Protein AF-A0A7R8URK5-F1 (afdb_monomer)

Mean predicted aligned error: 15.28 Å

Sequence (574 aa):
MRIRKVSVNHIKSREESIEDLIQCIKDRQMLVVYLRTVQKLASAPIFIQFFATGIEVCISAVCIFFVKGSFFELMYHGVYCVAITSEIFLYCYFGDELICESQRMTNEIYSCNWTDGDEKFKKLLLIFMQSTQTSLSFMAGGYFPISLSTFVTVMKSSYSLFALLIQATPLKKRQELEEPPVRRNFKNSLFVSNQMTGKVVFSKKVVSSDAFKFHFKLWRILGVYPINGCTVLYVVVIILGASLPFGMTISLFFTDGLKNILSNLSLNITFVVCNLKYFNILNRRQNILDVNEWTQQLDARANSLEEQEHLRSAVRLSHKMVYLTCGVFTSVIISGELVALVSNGEKLMCPGWYPFDWQHDTLNYIIVHGHQIVSLAINILQNATNDTFPPVYMHILSSHMKTLNIRISRLGTNSTESRKDVSKELLQCIKDQQMLVEYFQMVRKVTSSVIFLQFFTTGVEACITGVCLLFAQGNLLEIAYLGQYFLAVIMEIFLYCYFGNDLVYESHRMTDAIYSCNWMDQGRSFKKILIIFMQSTQKSMTIMAGGFFPVNLSAFVSVLRGSYSLFAVLMRMT

pLDDT: mean 80.73, std 15.45, range [22.47, 97.06]

InterPro domains:
  IPR004117 Olfactory receptor, insect [PF02949] (2-159)
  IPR004117 Olfactory receptor, insect [PF02949] (260-564)
  IPR004117 Olfactory receptor, insect [PTHR21137] (209-573)

Nearest PDB structures (foldseek):
  8v02-assembly1_D  TM=9.162E-01  e=2.343E-14  Aedes aegypti
  8v00-assembly1_C  TM=8.494E-01  e=4.035E-13  Apocrypta bakeri
  6c70-assembly1_A  TM=8.334E-01  e=2.303E-13  Apocrypta bakeri
  8z9z-assembly1_C  TM=8.542E-01  e=8.768E-13  Acyrthosiphon pisum
  7lid-assembly1_A  TM=7.912E-01  e=2.715E-10  Machilis hrabei

Solvent-accessible surface area (backbone atoms only — not comparable to full-atom values): 31336 Å² total; per-residue (Å²): 114,68,69,57,58,72,48,67,57,98,78,64,54,76,65,55,54,43,51,55,49,52,48,53,51,51,53,52,52,49,52,52,54,48,52,53,51,52,37,70,72,45,13,58,62,50,36,52,50,57,54,50,48,29,50,51,47,21,50,35,52,50,50,55,70,67,60,80,87,53,67,67,59,46,49,50,41,50,52,49,45,52,52,60,51,50,56,54,46,51,54,11,49,57,26,36,50,45,31,50,54,34,47,46,50,42,53,54,63,67,69,35,65,57,86,82,48,54,72,68,48,48,54,52,49,51,54,49,48,62,66,32,70,61,55,55,67,50,42,32,63,76,77,45,56,38,21,56,67,46,53,52,50,40,53,52,50,17,52,50,52,35,53,49,54,56,71,68,50,92,71,88,88,83,86,92,87,86,88,89,82,91,84,89,84,89,84,86,87,81,90,82,87,82,87,81,84,82,80,88,70,96,68,78,86,63,63,56,56,62,43,47,51,63,51,52,54,49,29,44,74,68,49,69,39,74,76,92,60,70,62,68,60,38,53,49,52,52,51,44,45,50,49,54,36,52,20,26,59,57,25,58,80,75,50,73,56,71,70,56,40,46,58,47,49,44,56,34,52,52,49,49,50,39,52,53,44,49,53,51,48,64,78,43,45,70,69,62,59,56,49,53,58,56,41,51,58,53,37,74,68,50,76,51,72,67,41,37,51,49,44,52,50,50,28,53,49,36,47,52,50,46,53,49,52,43,50,51,56,52,51,38,50,53,38,40,46,49,43,25,71,67,42,97,52,101,49,62,72,69,66,55,50,67,101,61,76,39,88,87,33,72,67,44,33,52,52,52,53,52,50,48,56,54,24,48,55,48,43,50,56,47,40,47,43,62,66,42,50,56,34,43,52,37,42,53,52,26,50,53,41,45,42,48,27,56,54,43,32,49,38,62,66,56,88,86,59,51,75,67,54,44,44,48,50,51,55,52,51,51,52,51,49,53,52,51,50,52,50,48,52,47,54,41,71,69,39,18,60,49,48,34,55,49,53,55,47,43,26,51,37,47,20,47,43,55,53,51,52,69,71,36,80,82,42,64,62,54,39,50,29,46,50,47,43,44,52,50,53,51,48,57,53,47,45,45,13,50,27,32,36,48,25,32,50,36,32,51,47,36,39,55,18,58,68,59,18,44,57,85,86,48,56,76,68,48,52,56,52,49,53,55,52,44,61,65,36,70,64,60,61,66,47,36,30,61,74,74,46,62,40,20,59,68,47,51,54,49,38,54,54,49,16,51,51,52,34,57,50,51,65,73,74,106

Foldseek 3Di:
DLLVVLAPDPPDDLVVSVVSLVVVVVVVVVVVVVLVVVLVVCQAVVLVLLVVLLQLLLVLVVQCVPDDDDPVSNVVSVVVNVVSLVVLVVQQVVQAVQQVVLLVVLVSLVPGPCVPHDPVSVVSSVVVSVVSVDGDFRHRVVPDTSHVQSSVVSVVSSVVVNVVVVVPPDDDDDDDDDDDDDDDDDDDDDDDDDDDDDDDDPDDQDQLCLLCVLLQVLCVVLCLPDVPDDPVVNVVLLCLLVVQLVQLVVLLVVDDDPLRNLLSVLVSLLSVLLSVLLVLCSVLVVLLVVVSVLSVVLSVVLDDPVLRVLSVVLSVVSVVLLVVLLVLLVVLVVLLVVVCVPPPALDDSRNGHDPDDLRPDVVSVVVVNVSCVSNSVSSSSSSSSSLSVLLSLLSSLLSSLLSLLVQLLAQPVDPPDDLVRSLVVLVVSLVSVVSSVSSLVSSLVSCQQSLLSLLVSLLSSLLSLVVSLVVCVPPPSSNVSSVSVNVSSLVSLVSQAVSLASQQVSLVSSLVSLVNHPCVPHDPVSVVSSVVSSVVSVDGSFRHRNVHHTSHVVSSVVSVVSSVVSNVVVVVVD

Structure (mmCIF, N/CA/C/O backbone):
data_AF-A0A7R8URK5-F1
#
_entry.id   AF-A0A7R8URK5-F1
#
loop_
_atom_site.group_PDB
_atom_site.id
_atom_site.type_symbol
_atom_site.label_atom_id
_atom_site.label_alt_id
_atom_site.label_comp_id
_atom_site.label_asym_id
_atom_site.label_entity_id
_atom_site.label_seq_id
_atom_site.pdbx_PDB_ins_code
_atom_site.Cartn_x
_atom_site.Cartn_y
_atom_site.Cartn_z
_atom_site.occupancy
_atom_site.B_iso_or_equiv
_atom_site.auth_seq_id
_atom_site.auth_comp_id
_atom_site.auth_asym_id
_atom_site.auth_atom_id
_atom_site.pdbx_PDB_model_num
ATOM 1 N N . MET A 1 1 ? -25.563 -15.168 4.162 1.00 44.09 1 MET A N 1
ATOM 2 C CA . MET A 1 1 ? -26.876 -14.629 3.715 1.00 44.09 1 MET A CA 1
ATOM 3 C C . MET A 1 1 ? -28.017 -14.883 4.714 1.00 44.09 1 MET A C 1
ATOM 5 O O . MET A 1 1 ? -28.729 -13.936 5.012 1.00 44.09 1 MET A O 1
ATOM 9 N N . ARG A 1 2 ? -28.193 -16.095 5.281 1.00 50.94 2 ARG A N 1
ATOM 10 C CA . ARG A 1 2 ? -29.232 -16.373 6.309 1.00 50.94 2 ARG A CA 1
ATOM 11 C C . ARG A 1 2 ? -29.018 -15.641 7.646 1.00 50.94 2 ARG A C 1
ATOM 13 O O . ARG A 1 2 ? -29.971 -15.084 8.167 1.00 50.94 2 ARG A O 1
ATOM 20 N N . ILE A 1 3 ? -27.774 -15.515 8.120 1.00 53.78 3 ILE A N 1
ATOM 21 C CA . ILE A 1 3 ? -27.429 -14.756 9.346 1.00 53.78 3 ILE A CA 1
ATOM 22 C C . ILE A 1 3 ? -27.880 -13.284 9.260 1.00 53.78 3 ILE A C 1
ATOM 24 O O . ILE A 1 3 ? -28.355 -12.719 10.238 1.00 53.78 3 ILE A O 1
ATOM 28 N N . ARG A 1 4 ? -27.851 -12.681 8.063 1.00 50.44 4 ARG A N 1
ATOM 29 C CA . ARG A 1 4 ? -28.386 -11.326 7.844 1.00 50.44 4 ARG A CA 1
ATOM 30 C C . ARG A 1 4 ? -29.910 -11.251 7.951 1.00 50.44 4 ARG A C 1
ATOM 32 O O . ARG A 1 4 ? -30.423 -10.222 8.356 1.00 50.44 4 ARG A O 1
ATOM 39 N N . LYS A 1 5 ? -30.649 -12.325 7.650 1.00 51.12 5 LYS A N 1
ATOM 40 C CA . LYS A 1 5 ? -32.113 -12.359 7.842 1.00 51.12 5 LYS A CA 1
ATOM 41 C C . LYS A 1 5 ? -32.507 -12.420 9.322 1.00 51.12 5 LYS A C 1
ATOM 43 O O . LYS A 1 5 ? -33.541 -11.866 9.676 1.00 51.12 5 LYS A O 1
ATOM 48 N N . VAL A 1 6 ? -31.653 -12.993 10.176 1.00 52.56 6 VAL A N 1
ATOM 49 C CA . VAL A 1 6 ? -31.795 -12.932 11.646 1.00 52.56 6 VAL A CA 1
ATOM 50 C C . VAL A 1 6 ? -31.624 -11.494 12.162 1.00 52.56 6 VAL A C 1
ATOM 52 O O . VAL A 1 6 ? -32.180 -11.128 13.188 1.00 52.56 6 VAL A O 1
ATOM 55 N N . SER A 1 7 ? -30.893 -10.647 11.429 1.00 47.12 7 SER A N 1
ATOM 56 C CA . SER A 1 7 ? -30.592 -9.261 11.808 1.00 47.12 7 SER A CA 1
ATOM 57 C C . SER A 1 7 ? -31.675 -8.234 11.431 1.00 47.12 7 SER A C 1
ATOM 59 O O . SER A 1 7 ? -31.631 -7.131 11.971 1.00 47.12 7 SER A O 1
ATOM 61 N N . VAL A 1 8 ? -32.624 -8.543 10.533 1.00 44.28 8 VAL A N 1
ATOM 62 C CA . VAL A 1 8 ? -33.416 -7.495 9.843 1.00 44.28 8 VAL A CA 1
ATOM 63 C C . VAL A 1 8 ? -34.915 -7.469 10.185 1.00 44.28 8 VAL A C 1
ATOM 65 O O . VAL A 1 8 ? -35.559 -6.446 9.971 1.00 44.28 8 VAL A O 1
ATOM 68 N N . ASN A 1 9 ? -35.501 -8.509 10.783 1.00 42.62 9 ASN A N 1
ATOM 69 C CA . ASN A 1 9 ? -36.950 -8.511 11.022 1.00 42.62 9 ASN A CA 1
ATOM 70 C C . ASN A 1 9 ? -37.320 -8.204 12.480 1.00 42.62 9 ASN A C 1
ATOM 72 O O . ASN A 1 9 ? -37.348 -9.099 13.318 1.00 42.62 9 ASN A O 1
ATOM 76 N N . HIS A 1 10 ? -37.767 -6.970 12.740 1.00 48.25 10 HIS A N 1
ATOM 77 C CA . HIS A 1 10 ? -38.500 -6.577 13.960 1.00 48.25 10 HIS A CA 1
ATOM 78 C C . HIS A 1 10 ? -39.855 -7.306 14.151 1.00 48.25 10 HIS A C 1
ATOM 80 O O . HIS A 1 10 ? -40.560 -7.039 15.119 1.00 48.25 10 HIS A O 1
ATOM 86 N N . ILE A 1 11 ? -40.227 -8.212 13.235 1.00 47.97 11 ILE A N 1
ATOM 87 C CA . ILE A 1 11 ? -41.547 -8.864 13.146 1.00 47.97 11 ILE A CA 1
ATOM 88 C C . ILE A 1 11 ? -41.470 -10.385 13.406 1.00 47.97 11 ILE A C 1
ATOM 90 O O . ILE A 1 11 ? -42.502 -11.032 13.560 1.00 47.97 11 ILE A O 1
ATOM 94 N N . LYS A 1 12 ? -40.274 -10.989 13.485 1.00 55.88 12 LYS A N 1
ATOM 95 C CA . LYS A 1 12 ? -40.165 -12.440 13.722 1.00 55.88 12 LYS A CA 1
ATOM 96 C C . LYS A 1 12 ? -40.477 -12.795 15.174 1.00 55.88 12 LYS A C 1
ATOM 98 O O . LYS A 1 12 ? -40.014 -12.124 16.099 1.00 55.88 12 LYS A O 1
ATOM 103 N N . SER A 1 13 ? -41.230 -13.878 15.375 1.00 63.25 13 SER A N 1
ATOM 104 C CA . SER A 1 13 ? -41.448 -14.419 16.718 1.00 63.25 13 SER A CA 1
ATOM 105 C C . SER A 1 13 ? -40.097 -14.841 17.319 1.00 63.25 13 SER A C 1
ATOM 107 O O . SER A 1 13 ? -39.154 -15.200 16.607 1.00 63.25 13 SER A O 1
ATOM 109 N N . ARG A 1 14 ? -39.966 -14.782 18.649 1.00 67.75 14 ARG A N 1
ATOM 110 C CA . ARG A 1 14 ? -38.722 -15.179 19.338 1.00 67.75 14 ARG A CA 1
ATOM 111 C C . ARG A 1 14 ? -38.332 -16.633 19.047 1.00 67.75 14 ARG A C 1
ATOM 113 O O . ARG A 1 14 ? -37.145 -16.943 19.016 1.00 67.75 14 ARG A O 1
ATOM 120 N N . GLU A 1 15 ? -39.316 -17.494 18.805 1.00 72.12 15 GLU A N 1
ATOM 121 C CA . GLU A 1 15 ? -39.114 -18.902 18.454 1.00 72.12 15 GLU A CA 1
ATOM 122 C C . GLU A 1 15 ? -38.509 -19.052 17.053 1.00 72.12 15 GLU A C 1
ATOM 124 O O . GLU A 1 15 ? -37.548 -19.797 16.881 1.00 72.12 15 GLU A O 1
ATOM 129 N N . GLU A 1 16 ? -38.964 -18.252 16.088 1.00 76.81 16 GLU A N 1
ATOM 130 C CA . GLU A 1 16 ? -38.473 -18.284 14.707 1.00 76.81 16 GLU A CA 1
ATOM 131 C C . GLU A 1 16 ? -36.988 -17.878 14.606 1.00 76.81 16 GLU A C 1
ATOM 133 O O . GLU A 1 16 ? -36.208 -18.480 13.868 1.00 76.81 16 GLU A O 1
ATOM 138 N N . SER A 1 17 ? -36.552 -16.903 15.414 1.00 75.12 17 SER A N 1
ATOM 139 C CA . SER A 1 17 ? -35.138 -16.493 15.494 1.00 75.12 17 SER A CA 1
ATOM 140 C C . SER A 1 17 ? -34.230 -17.585 16.078 1.00 75.12 17 SER A C 1
ATOM 142 O O . SER A 1 17 ? -33.064 -17.707 15.692 1.00 75.12 17 SER A O 1
ATOM 144 N N . ILE A 1 18 ? -34.746 -18.387 17.016 1.00 79.75 18 ILE A N 1
ATOM 145 C CA . ILE A 1 18 ? -34.019 -19.528 17.589 1.00 79.75 18 ILE A CA 1
ATOM 146 C C . ILE A 1 18 ? -33.940 -20.668 16.569 1.00 79.75 18 ILE A C 1
ATOM 148 O O . ILE A 1 18 ? -32.879 -21.277 16.429 1.00 79.75 18 ILE A O 1
ATOM 152 N N . GLU A 1 19 ? -35.016 -20.938 15.829 1.00 83.38 19 GLU A N 1
ATOM 153 C CA . GLU A 1 19 ? -35.023 -21.933 14.751 1.00 83.38 19 GLU A CA 1
ATOM 154 C C . GLU A 1 19 ? -34.039 -21.579 13.631 1.00 83.38 19 GLU A C 1
ATOM 156 O O . GLU A 1 19 ? -33.257 -22.437 13.213 1.00 83.38 19 GLU A O 1
ATOM 161 N N . ASP A 1 20 ? -33.988 -20.310 13.217 1.00 83.06 20 ASP A N 1
ATOM 162 C CA . ASP A 1 20 ? -33.019 -19.822 12.231 1.00 83.06 20 ASP A CA 1
ATOM 163 C C . ASP A 1 20 ? -31.567 -20.018 12.709 1.00 83.06 20 ASP A C 1
ATOM 165 O O . ASP A 1 20 ? -30.696 -20.434 11.935 1.00 83.06 20 ASP A O 1
ATOM 169 N N . LEU A 1 21 ? -31.291 -19.760 13.995 1.00 83.88 21 LEU A N 1
ATOM 170 C CA . LEU A 1 21 ? -29.971 -19.986 14.591 1.00 83.88 21 LEU A CA 1
ATOM 171 C C . LEU A 1 21 ? -29.619 -21.480 14.637 1.00 83.88 21 LEU A C 1
ATOM 173 O O . LEU A 1 21 ? -28.504 -21.861 14.278 1.00 83.88 21 LEU A O 1
ATOM 177 N N . ILE A 1 22 ? -30.568 -22.336 15.023 1.00 84.94 22 ILE A N 1
ATOM 178 C CA . ILE A 1 22 ? -30.396 -23.795 15.006 1.00 84.94 22 ILE A CA 1
ATOM 179 C C . ILE A 1 22 ? -30.108 -24.277 13.582 1.00 84.94 22 ILE A C 1
ATOM 181 O O . ILE A 1 22 ? -29.227 -25.116 13.384 1.00 84.94 22 ILE A O 1
ATOM 185 N N . GLN A 1 23 ? -30.795 -23.729 12.580 1.00 86.81 23 GLN A N 1
ATOM 186 C CA . GLN A 1 23 ? -30.541 -24.069 11.187 1.00 86.81 23 GLN A CA 1
ATOM 187 C C . GLN A 1 23 ? -29.144 -23.623 10.738 1.00 86.81 23 GLN A C 1
ATOM 189 O O . GLN A 1 23 ? -28.448 -24.395 10.086 1.00 86.81 23 GLN A O 1
ATOM 194 N N . CYS A 1 24 ? -28.678 -22.440 11.149 1.00 86.19 24 CYS A N 1
ATOM 195 C CA . CYS A 1 24 ? -27.306 -21.996 10.877 1.00 86.19 24 CYS A CA 1
ATOM 196 C C . CYS A 1 24 ? -26.256 -22.933 11.501 1.00 86.19 24 CYS A C 1
ATOM 198 O O . CYS A 1 24 ? -25.233 -23.221 10.877 1.00 86.19 24 CYS A O 1
ATOM 200 N N . ILE A 1 25 ? -26.518 -23.450 12.706 1.00 85.62 25 ILE A N 1
ATOM 201 C CA . ILE A 1 25 ? -25.654 -24.441 13.362 1.00 85.62 25 ILE A CA 1
ATOM 202 C C . ILE A 1 25 ? -25.646 -25.758 12.568 1.00 85.62 25 ILE A C 1
ATOM 204 O O . ILE A 1 25 ? -24.572 -26.310 12.323 1.00 85.62 25 ILE A O 1
ATOM 208 N N . LYS A 1 26 ? -26.810 -26.243 12.113 1.00 86.75 26 LYS A N 1
ATOM 209 C CA . LYS A 1 26 ? -26.915 -27.448 11.268 1.00 86.75 26 LYS A CA 1
ATOM 210 C C . LYS A 1 26 ? -26.177 -27.281 9.937 1.00 86.75 26 LYS A C 1
ATOM 212 O O . LYS A 1 26 ? -25.413 -28.163 9.546 1.00 86.75 26 LYS A O 1
ATOM 217 N N . ASP A 1 27 ? -26.339 -26.136 9.277 1.00 87.31 27 ASP A N 1
ATOM 218 C CA . ASP A 1 27 ? -25.650 -25.810 8.024 1.00 87.31 27 ASP A CA 1
ATOM 219 C C . ASP A 1 27 ? -24.119 -25.807 8.240 1.00 87.31 27 ASP A C 1
ATOM 221 O O . ASP A 1 27 ? -23.367 -26.410 7.471 1.00 87.31 27 ASP A O 1
ATOM 225 N N . ARG A 1 28 ? -23.638 -25.216 9.345 1.00 86.12 28 ARG A N 1
ATOM 226 C CA . ARG A 1 28 ? -22.216 -25.244 9.732 1.00 86.12 28 ARG A CA 1
ATOM 227 C C . ARG A 1 28 ? -21.706 -26.664 9.969 1.00 86.12 28 ARG A C 1
ATOM 229 O O . ARG A 1 28 ? -20.594 -26.975 9.541 1.00 86.12 28 ARG A O 1
ATOM 236 N N . GLN A 1 29 ? -22.477 -27.513 10.647 1.00 86.75 29 GLN A N 1
ATOM 237 C CA . GLN A 1 29 ? -22.123 -28.918 10.875 1.00 86.75 29 GLN A CA 1
ATOM 238 C C . GLN A 1 29 ? -22.006 -29.682 9.551 1.00 86.75 29 GLN A C 1
ATOM 240 O O . GLN A 1 29 ? -21.037 -30.416 9.354 1.00 86.75 29 GLN A O 1
ATOM 245 N N . MET A 1 30 ? -22.930 -29.451 8.615 1.00 89.25 30 MET A N 1
ATOM 246 C CA . MET A 1 30 ? -22.889 -30.046 7.279 1.00 89.25 30 MET A CA 1
ATOM 247 C C . MET A 1 30 ? -21.633 -29.622 6.505 1.00 89.25 30 MET A C 1
ATOM 249 O O . MET A 1 30 ? -20.955 -30.476 5.937 1.00 89.25 30 MET A O 1
ATOM 253 N N . LEU A 1 31 ? -21.259 -28.338 6.554 1.00 89.06 31 LEU A N 1
ATOM 254 C CA . LEU A 1 31 ? -20.025 -27.838 5.933 1.00 89.06 31 LEU A CA 1
ATOM 255 C C . LEU A 1 31 ? -18.763 -28.499 6.507 1.00 89.06 31 LEU A C 1
ATOM 257 O O . LEU A 1 31 ? -17.846 -28.816 5.752 1.00 89.06 31 LEU A O 1
ATOM 261 N N . VAL A 1 32 ? -18.711 -28.758 7.821 1.00 87.19 32 VAL A N 1
ATOM 262 C CA . VAL A 1 32 ? -17.590 -29.496 8.441 1.00 87.19 32 VAL A CA 1
ATOM 263 C C . VAL A 1 32 ? -17.499 -30.914 7.889 1.00 87.19 32 VAL A C 1
ATOM 265 O O . VAL A 1 32 ? -16.408 -31.379 7.562 1.00 87.19 32 VAL A O 1
ATOM 268 N N . VAL A 1 33 ? -18.631 -31.618 7.808 1.00 89.38 33 VAL A N 1
ATOM 269 C CA . VAL A 1 33 ? -18.679 -32.998 7.306 1.00 89.38 33 VAL A CA 1
ATOM 270 C C . VAL A 1 33 ? -18.292 -33.047 5.829 1.00 89.38 33 VAL A C 1
ATOM 272 O O . VAL A 1 33 ? -17.487 -33.896 5.439 1.00 89.38 33 VAL A O 1
ATOM 275 N N . TYR A 1 34 ? -18.795 -32.108 5.028 1.00 90.44 34 TYR A N 1
ATOM 276 C CA . TYR A 1 34 ? -18.434 -31.972 3.621 1.00 90.44 34 TYR A CA 1
ATOM 277 C C . TYR A 1 34 ? -16.930 -31.740 3.459 1.00 90.44 34 TYR A C 1
ATOM 279 O O . TYR A 1 34 ? -16.268 -32.520 2.778 1.00 90.44 34 TYR A O 1
ATOM 287 N N . LEU A 1 35 ? -16.359 -30.758 4.168 1.00 89.00 35 LEU A N 1
ATOM 288 C CA . LEU A 1 35 ? -14.926 -30.469 4.107 1.00 89.00 35 LEU A CA 1
ATOM 289 C C . LEU A 1 35 ? -14.080 -31.690 4.490 1.00 89.00 35 LEU A C 1
ATOM 291 O O . LEU A 1 35 ? -13.134 -32.019 3.782 1.00 89.00 35 LEU A O 1
ATOM 295 N N . ARG A 1 36 ? -14.446 -32.417 5.557 1.00 87.12 36 ARG A N 1
ATOM 296 C CA . ARG A 1 36 ? -13.755 -33.663 5.940 1.00 87.12 36 ARG A CA 1
ATOM 297 C C . ARG A 1 36 ? -13.835 -34.733 4.853 1.00 87.12 36 ARG A C 1
ATOM 299 O O . ARG A 1 36 ? -12.878 -35.480 4.675 1.00 87.12 36 ARG A O 1
ATOM 306 N N . THR A 1 37 ? -14.961 -34.827 4.153 1.00 88.50 37 THR A N 1
ATOM 307 C CA . THR A 1 37 ? -15.166 -35.810 3.080 1.00 88.50 37 THR A CA 1
ATOM 308 C C . THR A 1 37 ? -14.300 -35.477 1.869 1.00 88.50 37 THR A C 1
ATOM 310 O O . THR A 1 37 ? -13.558 -36.337 1.401 1.00 88.50 37 THR A O 1
ATOM 313 N N . VAL A 1 38 ? -14.301 -34.215 1.426 1.00 89.06 38 VAL A N 1
ATOM 314 C CA . VAL A 1 38 ? -13.431 -33.756 0.331 1.00 89.06 38 VAL A CA 1
ATOM 315 C C . VAL A 1 38 ? -11.957 -33.907 0.717 1.00 89.06 38 VAL A C 1
ATOM 317 O O . VAL A 1 38 ? -11.158 -34.387 -0.082 1.00 89.06 38 VAL A O 1
ATOM 320 N N . GLN A 1 39 ? -11.591 -33.588 1.961 1.00 88.12 39 GLN A N 1
ATOM 321 C CA . GLN A 1 39 ? -10.217 -33.734 2.438 1.00 88.12 39 GLN A CA 1
ATOM 322 C C . GLN A 1 39 ? -9.759 -35.197 2.446 1.00 88.12 39 GLN A C 1
ATOM 324 O O . GLN A 1 39 ? -8.632 -35.479 2.052 1.00 88.12 39 GLN A O 1
ATOM 329 N N . LYS A 1 40 ? -10.618 -36.156 2.810 1.00 83.94 40 LYS A N 1
ATOM 330 C CA . LYS A 1 40 ? -10.280 -37.588 2.709 1.00 83.94 40 LYS A CA 1
ATOM 331 C C . LYS A 1 40 ? -10.000 -38.037 1.273 1.00 83.94 40 LYS A C 1
ATOM 333 O O . LYS A 1 40 ? -9.138 -38.882 1.079 1.00 83.94 40 LYS A O 1
ATOM 338 N N . LEU A 1 41 ? -10.710 -37.479 0.294 1.00 84.06 41 LEU A N 1
ATOM 339 C CA . LEU A 1 41 ? -10.587 -37.865 -1.114 1.00 84.06 41 LEU A CA 1
ATOM 340 C C . LEU A 1 41 ? -9.397 -37.190 -1.808 1.00 84.06 41 LEU A C 1
ATOM 342 O O . LEU A 1 41 ? -8.668 -37.836 -2.551 1.00 84.06 41 LEU A O 1
ATOM 346 N N . ALA A 1 42 ? -9.195 -35.895 -1.562 1.00 85.81 42 ALA A N 1
ATOM 347 C CA . ALA A 1 42 ? -8.278 -35.073 -2.349 1.00 85.81 42 ALA A CA 1
ATOM 348 C C . ALA A 1 42 ? -6.973 -34.695 -1.623 1.00 85.81 42 ALA A C 1
ATOM 350 O O . ALA A 1 42 ? -6.044 -34.214 -2.268 1.00 85.81 42 ALA A O 1
ATOM 351 N N . SER A 1 43 ? -6.843 -34.925 -0.307 1.00 84.88 43 SER A N 1
ATOM 352 C CA . SER A 1 43 ? -5.651 -34.479 0.444 1.00 84.88 43 SER A CA 1
ATOM 353 C C . SER A 1 43 ? -4.341 -35.124 -0.011 1.00 84.88 43 SER A C 1
ATOM 355 O O . SER A 1 43 ? -3.332 -34.422 -0.060 1.00 84.88 43 SER A O 1
ATOM 357 N N . ALA A 1 44 ? -4.333 -36.422 -0.332 1.00 81.00 44 ALA A N 1
ATOM 358 C CA . ALA A 1 44 ? -3.128 -37.128 -0.770 1.00 81.00 44 ALA A CA 1
ATOM 359 C C . ALA A 1 44 ? -2.708 -36.755 -2.210 1.00 81.00 44 ALA A C 1
ATOM 361 O O . ALA A 1 44 ? -1.548 -36.384 -2.386 1.00 81.00 44 ALA A O 1
ATOM 362 N N . PRO A 1 45 ? -3.609 -36.741 -3.218 1.00 83.06 45 PRO A N 1
ATOM 363 C CA . PRO A 1 45 ? -3.268 -36.259 -4.559 1.00 83.06 45 PRO A CA 1
ATOM 364 C C . PRO A 1 45 ? -2.743 -34.820 -4.569 1.00 83.06 45 PRO A C 1
ATOM 366 O O . PRO A 1 45 ? -1.726 -34.541 -5.196 1.00 83.06 45 PRO A O 1
ATOM 369 N N . ILE A 1 46 ? -3.383 -33.913 -3.821 1.00 86.94 46 ILE A N 1
ATOM 370 C CA . ILE A 1 46 ? -2.945 -32.513 -3.766 1.00 86.94 46 ILE A CA 1
ATOM 371 C C . ILE A 1 46 ? -1.572 -32.385 -3.092 1.00 86.94 46 ILE A C 1
ATOM 373 O O . ILE A 1 46 ? -0.741 -31.599 -3.536 1.00 86.94 46 ILE A O 1
ATOM 377 N N . PHE A 1 47 ? -1.293 -33.172 -2.049 1.00 83.81 47 PHE A N 1
ATOM 378 C CA . PHE A 1 47 ? 0.031 -33.187 -1.424 1.00 83.81 47 PHE A CA 1
ATOM 379 C C . PHE A 1 47 ? 1.130 -33.592 -2.417 1.00 83.81 47 PHE A C 1
ATOM 381 O O . PHE A 1 47 ? 2.162 -32.924 -2.495 1.00 83.81 47 PHE A O 1
ATOM 388 N N . ILE A 1 48 ? 0.885 -34.639 -3.211 1.00 82.19 48 ILE A N 1
ATOM 389 C CA . ILE A 1 48 ? 1.813 -35.089 -4.257 1.00 82.19 48 ILE A CA 1
ATOM 390 C C . ILE A 1 48 ? 2.004 -33.989 -5.309 1.00 82.19 48 ILE A C 1
ATOM 392 O O . ILE A 1 48 ? 3.144 -33.674 -5.644 1.00 82.19 48 ILE A O 1
ATOM 396 N N . GLN A 1 49 ? 0.920 -33.348 -5.759 1.00 85.00 49 GLN A N 1
ATOM 397 C CA . GLN A 1 49 ? 0.973 -32.253 -6.736 1.00 85.00 49 GLN A CA 1
ATOM 398 C C . GLN A 1 49 ? 1.831 -31.074 -6.249 1.00 85.00 49 GLN A C 1
ATOM 400 O O . GLN A 1 49 ? 2.649 -30.545 -7.002 1.00 85.00 49 GLN A O 1
ATOM 405 N N . PHE A 1 50 ? 1.685 -30.673 -4.980 1.00 85.25 50 PHE A N 1
ATOM 406 C CA . PHE A 1 50 ? 2.459 -29.573 -4.391 1.00 85.25 50 PHE A CA 1
ATOM 407 C C . PHE A 1 50 ? 3.955 -29.890 -4.322 1.00 85.25 50 PHE A C 1
ATOM 409 O O . PHE A 1 50 ? 4.785 -29.022 -4.593 1.00 85.25 50 PHE A O 1
ATOM 416 N N . PHE A 1 51 ? 4.301 -31.131 -3.982 1.00 80.44 51 PHE A N 1
ATOM 417 C CA . PHE A 1 51 ? 5.690 -31.574 -3.944 1.00 80.44 51 PHE A CA 1
ATOM 418 C C . PHE A 1 51 ? 6.304 -31.651 -5.350 1.00 80.44 51 PHE A C 1
ATOM 420 O O . PHE A 1 51 ? 7.393 -31.121 -5.569 1.00 80.44 51 PHE A O 1
ATOM 427 N N . ALA A 1 52 ? 5.582 -32.247 -6.306 1.00 80.25 52 ALA A N 1
ATOM 428 C CA . ALA A 1 52 ? 6.012 -32.368 -7.699 1.00 80.25 52 ALA A CA 1
ATOM 429 C C . ALA A 1 52 ? 6.264 -30.994 -8.332 1.00 80.25 52 ALA A C 1
ATOM 431 O O . ALA A 1 52 ? 7.354 -30.734 -8.836 1.00 80.25 52 ALA A O 1
ATOM 432 N N . THR A 1 53 ? 5.320 -30.064 -8.185 1.00 84.69 53 THR A N 1
ATOM 433 C CA . THR A 1 53 ? 5.454 -28.715 -8.753 1.00 84.69 53 THR A CA 1
ATOM 434 C C . THR A 1 53 ? 6.633 -27.951 -8.149 1.00 84.69 53 THR A C 1
ATOM 436 O O . THR A 1 53 ? 7.330 -27.232 -8.857 1.00 84.69 53 THR A O 1
ATOM 439 N N . GLY A 1 54 ? 6.918 -28.128 -6.852 1.00 82.12 54 GLY A N 1
ATOM 440 C CA . GLY A 1 54 ? 8.087 -27.509 -6.225 1.00 82.12 54 GLY A CA 1
ATOM 441 C C . GLY A 1 54 ? 9.411 -27.939 -6.876 1.00 82.12 54 GLY A C 1
ATOM 442 O O . GLY A 1 54 ? 10.309 -27.111 -7.066 1.00 82.12 54 GLY A O 1
ATOM 443 N N . ILE A 1 55 ? 9.515 -29.213 -7.260 1.00 79.94 55 ILE A N 1
ATOM 444 C CA . ILE A 1 55 ? 10.664 -29.769 -7.985 1.00 79.94 55 ILE A CA 1
ATOM 445 C C . ILE A 1 55 ? 10.665 -29.291 -9.442 1.00 79.94 55 ILE A C 1
ATOM 447 O O . ILE A 1 55 ? 11.699 -28.842 -9.930 1.00 79.94 55 ILE A O 1
ATOM 451 N N . GLU A 1 56 ? 9.523 -29.326 -10.124 1.00 82.12 56 GLU A N 1
ATOM 452 C CA . GLU A 1 56 ? 9.399 -28.917 -11.529 1.00 82.12 56 GLU A CA 1
ATOM 453 C C . GLU A 1 56 ? 9.722 -27.436 -11.752 1.00 82.12 56 GLU A C 1
ATOM 455 O O . GLU A 1 56 ? 10.405 -27.099 -12.721 1.00 82.12 56 GLU A O 1
ATOM 460 N N . VAL A 1 57 ? 9.309 -26.551 -10.838 1.00 87.88 57 VAL A N 1
ATOM 461 C CA . VAL A 1 57 ? 9.678 -25.125 -10.857 1.00 87.88 57 VAL A CA 1
ATOM 462 C C . VAL A 1 57 ? 11.188 -24.957 -10.684 1.00 87.88 57 VAL A C 1
ATOM 464 O O . VAL A 1 57 ? 11.805 -24.164 -11.392 1.00 87.88 57 VAL A O 1
ATOM 467 N N . CYS A 1 58 ? 11.803 -25.722 -9.776 1.00 83.44 58 CYS A N 1
ATOM 468 C CA . CYS A 1 58 ? 13.250 -25.701 -9.564 1.00 83.44 58 CYS A CA 1
ATOM 469 C C . CYS A 1 58 ? 14.007 -26.155 -10.824 1.00 83.44 58 CYS A C 1
ATOM 471 O O . CYS A 1 58 ? 14.897 -25.448 -11.294 1.00 83.44 58 CYS A O 1
ATOM 473 N N . ILE A 1 59 ? 13.614 -27.287 -11.415 1.00 78.94 59 ILE A N 1
ATOM 474 C CA . ILE A 1 59 ? 14.215 -27.814 -12.648 1.00 78.94 59 ILE A CA 1
ATOM 475 C C . ILE A 1 59 ? 14.020 -26.829 -13.802 1.00 78.94 59 ILE A C 1
ATOM 477 O O . ILE A 1 59 ? 14.980 -26.520 -14.500 1.00 78.94 59 ILE A O 1
ATOM 481 N N . SER A 1 60 ? 12.818 -26.275 -13.968 1.00 84.62 60 SER A N 1
ATOM 482 C CA . SER A 1 60 ? 12.535 -25.282 -15.011 1.00 84.62 60 SER A CA 1
ATOM 483 C C . SER A 1 60 ? 13.404 -24.034 -14.850 1.00 84.62 60 SER A C 1
ATOM 485 O O . SER A 1 60 ? 13.931 -23.533 -15.839 1.00 84.62 60 SER A O 1
ATOM 487 N N . ALA A 1 61 ? 13.629 -23.565 -13.618 1.00 83.56 61 ALA A N 1
ATOM 488 C CA . ALA A 1 61 ? 14.534 -22.450 -13.338 1.00 83.56 61 ALA A CA 1
ATOM 489 C C . ALA A 1 61 ? 16.000 -22.782 -13.677 1.00 83.56 61 ALA A C 1
ATOM 491 O O . ALA A 1 61 ? 16.698 -21.948 -14.253 1.00 83.56 61 ALA A O 1
ATOM 492 N N . VAL A 1 62 ? 16.460 -24.004 -13.383 1.00 80.00 62 VAL A N 1
ATOM 493 C CA . VAL A 1 62 ? 17.791 -24.492 -13.789 1.00 80.00 62 VAL A CA 1
ATOM 494 C C . VAL A 1 62 ? 17.909 -24.553 -15.317 1.00 80.00 62 VAL A C 1
ATOM 496 O O . VAL A 1 62 ? 18.888 -24.061 -15.871 1.00 80.00 62 VAL A O 1
ATOM 499 N N . CYS A 1 63 ? 16.910 -25.098 -16.015 1.00 78.44 63 CYS A N 1
ATOM 500 C CA . CYS A 1 63 ? 16.885 -25.155 -17.477 1.00 78.44 63 CYS A CA 1
ATOM 501 C C . CYS A 1 63 ? 16.939 -23.749 -18.089 1.00 78.44 63 CYS A C 1
ATOM 503 O O . CYS A 1 63 ? 17.782 -23.498 -18.944 1.00 78.44 63 CYS A O 1
ATOM 505 N N . ILE A 1 64 ? 16.131 -22.809 -17.588 1.00 81.62 64 ILE A N 1
ATOM 506 C CA . ILE A 1 64 ? 16.166 -21.395 -17.998 1.00 81.62 64 ILE A CA 1
ATOM 507 C C . ILE A 1 64 ? 17.569 -20.797 -17.820 1.00 81.62 64 ILE A C 1
ATOM 509 O O . ILE A 1 64 ? 18.034 -20.061 -18.685 1.00 81.62 64 ILE A O 1
ATOM 513 N N . PHE A 1 65 ? 18.258 -21.127 -16.726 1.00 78.75 65 PHE A N 1
ATOM 514 C CA . PHE A 1 65 ? 19.600 -20.619 -16.441 1.00 78.75 65 PHE A CA 1
ATOM 515 C C . PHE A 1 65 ? 20.677 -21.170 -17.392 1.00 78.75 65 PHE A C 1
ATOM 517 O O . PHE A 1 65 ? 21.611 -20.452 -17.749 1.00 78.75 65 PHE A O 1
ATOM 524 N N . PHE A 1 66 ? 20.571 -22.437 -17.803 1.00 76.75 66 PHE A N 1
ATOM 525 C CA . PHE A 1 66 ? 21.569 -23.086 -18.661 1.00 76.75 66 PHE A CA 1
ATOM 526 C C . PHE A 1 66 ? 21.294 -22.963 -20.167 1.00 76.75 66 PHE A C 1
ATOM 528 O O . PHE A 1 66 ? 22.218 -23.179 -20.957 1.00 76.75 66 PHE A O 1
ATOM 535 N N . VAL A 1 67 ? 20.078 -22.595 -20.585 1.00 78.38 67 VAL A N 1
ATOM 536 C CA . VAL A 1 67 ? 19.751 -22.357 -22.000 1.00 78.38 67 VAL A CA 1
ATOM 537 C C . VAL A 1 67 ? 20.540 -21.150 -22.514 1.00 78.38 67 VAL A C 1
ATOM 539 O O . VAL A 1 67 ? 20.263 -19.996 -22.192 1.00 78.38 67 VAL A O 1
ATOM 542 N N . LYS A 1 68 ? 21.542 -21.412 -23.359 1.00 63.75 68 LYS A N 1
ATOM 543 C CA . LYS A 1 68 ? 22.302 -20.375 -24.065 1.00 63.75 68 LYS A CA 1
ATOM 544 C C . LYS A 1 68 ? 21.685 -20.117 -25.439 1.00 63.75 68 LYS A C 1
ATOM 546 O O . LYS A 1 68 ? 21.931 -20.862 -26.379 1.00 63.75 68 LYS A O 1
ATOM 551 N N . GLY A 1 69 ? 20.930 -19.026 -25.560 1.00 64.06 69 GLY A N 1
ATOM 552 C CA . GLY A 1 69 ? 20.658 -18.369 -26.847 1.00 64.06 69 GLY A CA 1
ATOM 553 C C . GLY A 1 69 ? 19.507 -18.913 -27.705 1.00 64.06 69 GLY A C 1
ATOM 554 O O . GLY A 1 69 ? 19.264 -18.350 -28.767 1.00 64.06 69 GLY A O 1
ATOM 555 N N . SER A 1 70 ? 18.764 -19.940 -27.273 1.00 76.81 70 SER A N 1
ATOM 556 C CA . SER A 1 70 ? 17.544 -20.386 -27.972 1.00 76.81 70 SER A CA 1
ATOM 557 C C . SER A 1 70 ? 16.293 -19.744 -27.365 1.00 76.81 70 SER A C 1
ATOM 559 O O . SER A 1 70 ? 15.842 -20.123 -26.283 1.00 76.81 70 SER A O 1
ATOM 561 N N . PHE A 1 71 ? 15.710 -18.768 -28.069 1.00 76.88 71 PHE A N 1
ATOM 562 C CA . PHE A 1 71 ? 14.496 -18.061 -27.633 1.00 76.88 71 PHE A CA 1
ATOM 563 C C . PHE A 1 71 ? 13.298 -19.004 -27.432 1.00 76.88 71 PHE A C 1
ATOM 565 O O . PHE A 1 71 ? 12.543 -18.855 -26.473 1.00 76.88 71 PHE A O 1
ATOM 572 N N . PHE A 1 72 ? 13.143 -20.009 -28.299 1.00 77.44 72 PHE A N 1
ATOM 573 C CA . PHE A 1 72 ? 12.019 -20.946 -28.232 1.00 77.44 72 PHE A CA 1
ATOM 574 C C . PHE A 1 72 ? 12.078 -21.860 -27.002 1.00 77.44 72 PHE A C 1
ATOM 576 O O . PHE A 1 72 ? 11.039 -22.130 -26.404 1.00 77.44 72 PHE A O 1
ATOM 583 N N . GLU A 1 73 ? 13.270 -22.289 -26.578 1.00 73.75 73 GLU A N 1
ATOM 584 C CA . GLU A 1 73 ? 13.432 -23.114 -25.371 1.00 73.75 73 GLU A CA 1
ATOM 585 C C . GLU A 1 73 ? 13.220 -22.298 -24.091 1.00 73.75 73 GLU A C 1
ATOM 587 O O . GLU A 1 73 ? 12.559 -22.765 -23.161 1.00 73.75 73 GLU A O 1
ATOM 592 N N . LEU A 1 74 ? 13.690 -21.045 -24.067 1.00 80.19 74 LEU A N 1
ATOM 593 C CA . LEU A 1 74 ? 13.400 -20.112 -22.978 1.00 80.19 74 LEU A CA 1
ATOM 594 C C . LEU A 1 74 ? 11.891 -19.855 -22.855 1.00 80.19 74 LEU A C 1
ATOM 596 O O . LEU A 1 74 ? 11.345 -19.885 -21.752 1.00 80.19 74 LEU A O 1
ATOM 600 N N . MET A 1 75 ? 11.209 -19.646 -23.985 1.00 80.44 75 MET A N 1
ATOM 601 C CA . MET A 1 75 ? 9.761 -19.455 -24.023 1.00 80.44 75 MET A CA 1
ATOM 602 C C . MET A 1 75 ? 9.017 -20.716 -23.566 1.00 80.44 75 MET A C 1
ATOM 604 O O . MET A 1 75 ? 8.090 -20.606 -22.769 1.00 80.44 75 MET A O 1
ATOM 608 N N . TYR A 1 76 ? 9.438 -21.907 -24.003 1.00 82.06 76 TYR A N 1
ATOM 609 C CA . TYR A 1 76 ? 8.853 -23.182 -23.580 1.00 82.06 76 TYR A CA 1
ATOM 610 C C . TYR A 1 76 ? 8.948 -23.374 -22.061 1.00 82.06 76 TYR A C 1
ATOM 612 O O . TYR A 1 76 ? 7.926 -23.579 -21.406 1.00 82.06 76 TYR A O 1
ATOM 620 N N . HIS A 1 77 ? 10.143 -23.232 -21.476 1.00 83.38 77 HIS A N 1
ATOM 621 C CA . HIS A 1 77 ? 10.330 -23.382 -20.030 1.00 83.38 77 HIS A CA 1
ATOM 622 C C . HIS A 1 77 ? 9.671 -22.255 -19.223 1.00 83.38 77 HIS A C 1
ATOM 624 O O . HIS A 1 77 ? 9.156 -22.504 -18.133 1.00 83.38 77 HIS A O 1
ATOM 630 N N . GLY A 1 78 ? 9.636 -21.029 -19.755 1.00 82.19 78 GLY A N 1
ATOM 631 C CA . GLY A 1 78 ? 8.939 -19.899 -19.143 1.00 82.19 78 GLY A CA 1
ATOM 632 C C . GLY A 1 78 ? 7.423 -20.103 -19.092 1.00 82.19 78 GLY A C 1
ATOM 633 O O . GLY A 1 78 ? 6.824 -19.984 -18.024 1.00 82.19 78 GLY A O 1
ATOM 634 N N . VAL A 1 79 ? 6.805 -20.473 -20.218 1.00 82.12 79 VAL A N 1
ATOM 635 C CA . VAL A 1 79 ? 5.363 -20.768 -20.299 1.00 82.12 79 VAL A CA 1
ATOM 636 C C . VAL A 1 79 ? 5.009 -21.983 -19.445 1.00 82.12 79 VAL A C 1
ATOM 638 O O . VAL A 1 79 ? 4.021 -21.933 -18.715 1.00 82.12 79 VAL A O 1
ATOM 641 N N . TYR A 1 80 ? 5.836 -23.033 -19.466 1.00 83.94 80 TYR A N 1
ATOM 642 C CA . TYR A 1 80 ? 5.659 -24.208 -18.612 1.00 83.94 80 TYR A CA 1
ATOM 643 C C . TYR A 1 80 ? 5.682 -23.829 -17.124 1.00 83.94 80 TYR A C 1
ATOM 645 O O . TYR A 1 80 ? 4.765 -24.185 -16.390 1.00 83.94 80 TYR A O 1
ATOM 653 N N . CYS A 1 81 ? 6.659 -23.022 -16.692 1.00 85.50 81 CYS A N 1
ATOM 654 C CA . CYS A 1 81 ? 6.769 -22.547 -15.311 1.00 85.50 81 CYS A CA 1
ATOM 655 C C . CYS A 1 81 ? 5.548 -21.712 -14.879 1.00 85.50 81 CYS A C 1
ATOM 657 O O . CYS A 1 81 ? 5.025 -21.891 -13.777 1.00 85.50 81 CYS A O 1
ATOM 659 N N . VAL A 1 82 ? 5.042 -20.835 -15.753 1.00 85.38 82 VAL A N 1
ATOM 660 C CA . VAL A 1 82 ? 3.823 -20.053 -15.486 1.00 85.38 82 VAL A CA 1
ATOM 661 C C . VAL A 1 82 ? 2.596 -20.961 -15.384 1.00 85.38 82 VAL A C 1
ATOM 663 O O . VAL A 1 82 ? 1.799 -20.794 -14.459 1.00 85.38 82 VAL A O 1
ATOM 666 N N . ALA A 1 83 ? 2.459 -21.940 -16.282 1.00 84.38 83 ALA A N 1
ATOM 667 C CA . ALA A 1 83 ? 1.338 -22.874 -16.294 1.00 84.38 83 ALA A CA 1
ATOM 668 C C . ALA A 1 83 ? 1.276 -23.700 -14.998 1.00 84.38 83 ALA A C 1
ATOM 670 O O . ALA A 1 83 ? 0.275 -23.622 -14.284 1.00 84.38 83 ALA A O 1
ATOM 671 N N . ILE A 1 84 ? 2.363 -24.381 -14.618 1.00 86.44 84 ILE A N 1
ATOM 672 C CA . ILE A 1 84 ? 2.402 -25.208 -13.395 1.00 86.44 84 ILE A CA 1
ATOM 673 C C . ILE A 1 84 ? 2.202 -24.370 -12.121 1.00 86.44 84 ILE A C 1
ATOM 675 O O . ILE A 1 84 ? 1.531 -24.787 -11.176 1.00 86.44 84 ILE A O 1
ATOM 679 N N . THR A 1 85 ? 2.716 -23.136 -12.106 1.00 86.25 85 THR A N 1
ATOM 680 C CA . THR A 1 85 ? 2.538 -22.213 -10.976 1.00 86.25 85 THR A CA 1
ATOM 681 C C . THR A 1 85 ? 1.082 -21.749 -10.865 1.00 86.25 85 THR A C 1
ATOM 683 O O . THR A 1 85 ? 0.562 -21.598 -9.756 1.00 86.25 85 THR A O 1
ATOM 686 N N . SER A 1 86 ? 0.394 -21.556 -11.997 1.00 85.62 86 SER A N 1
ATOM 687 C CA . SER A 1 86 ? -1.012 -21.139 -12.026 1.00 85.62 86 SER A CA 1
ATOM 688 C C . SER A 1 86 ? -1.962 -22.202 -11.459 1.00 85.62 86 SER A C 1
ATOM 690 O O . SER A 1 86 ? -2.922 -21.854 -10.771 1.00 85.62 86 SER A O 1
ATOM 692 N N . GLU A 1 87 ? -1.663 -23.490 -11.646 1.00 85.62 87 GLU A N 1
ATOM 693 C CA . GLU A 1 87 ? -2.469 -24.590 -11.105 1.00 85.62 87 GLU A CA 1
ATOM 694 C C . GLU A 1 87 ? -2.461 -24.609 -9.572 1.00 85.62 87 GLU A C 1
ATOM 696 O O . GLU A 1 87 ? -3.518 -24.637 -8.936 1.00 85.62 87 GLU A O 1
ATOM 701 N N . ILE A 1 88 ? -1.277 -24.528 -8.951 1.00 88.56 88 ILE A N 1
ATOM 702 C CA . ILE A 1 88 ? -1.171 -24.460 -7.485 1.00 88.56 88 ILE A CA 1
ATOM 703 C C . ILE A 1 88 ? -1.764 -23.162 -6.953 1.00 88.56 88 ILE A C 1
ATOM 705 O O . ILE A 1 88 ? -2.438 -23.171 -5.917 1.00 88.56 88 ILE A O 1
ATOM 709 N N . PHE A 1 89 ? -1.555 -22.051 -7.660 1.00 90.44 89 PHE A N 1
ATOM 710 C CA . PHE A 1 89 ? -2.144 -20.776 -7.281 1.00 90.44 89 PHE A CA 1
ATOM 711 C C . PHE A 1 89 ? -3.669 -20.877 -7.154 1.00 90.44 89 PHE A C 1
ATOM 713 O O . PHE A 1 89 ? -4.215 -20.391 -6.166 1.00 90.44 89 PHE A O 1
ATOM 720 N N . LEU A 1 90 ? -4.355 -21.560 -8.078 1.00 89.00 90 LEU A N 1
ATOM 721 C CA . LEU A 1 90 ? -5.807 -21.750 -8.007 1.00 89.00 90 LEU A CA 1
ATOM 722 C C . LEU A 1 90 ? -6.235 -22.534 -6.758 1.00 89.00 90 LEU A C 1
ATOM 724 O O . LEU A 1 90 ? -7.149 -22.098 -6.054 1.00 89.00 90 LEU A O 1
ATOM 728 N N . TYR A 1 91 ? -5.559 -23.640 -6.426 1.00 90.12 91 TYR A N 1
ATOM 729 C CA . TYR A 1 91 ? -5.847 -24.389 -5.195 1.00 90.12 91 TYR A CA 1
ATOM 730 C C . TYR A 1 91 ? -5.665 -23.520 -3.949 1.00 90.12 91 TYR A C 1
ATOM 732 O O . TYR A 1 91 ? -6.535 -23.482 -3.076 1.00 90.12 91 TYR A O 1
ATOM 740 N N . CYS A 1 92 ? -4.548 -22.797 -3.879 1.00 91.62 92 CYS A N 1
ATOM 741 C CA . CYS A 1 92 ? -4.228 -21.918 -2.764 1.00 91.62 92 CYS A CA 1
ATOM 742 C C . CYS A 1 92 ? -5.178 -20.726 -2.657 1.00 91.62 92 CYS A C 1
ATOM 744 O O . CYS A 1 92 ? -5.526 -20.354 -1.542 1.00 91.62 92 CYS A O 1
ATOM 746 N N . TYR A 1 93 ? -5.633 -20.172 -3.780 1.00 90.56 93 TYR A N 1
ATOM 747 C CA . TYR A 1 93 ? -6.605 -19.086 -3.823 1.00 90.56 93 TYR A CA 1
ATOM 748 C C . TYR A 1 93 ? -7.954 -19.520 -3.240 1.00 90.56 93 TYR A C 1
ATOM 750 O O . TYR A 1 93 ? -8.453 -18.888 -2.312 1.00 90.56 93 TYR A O 1
ATOM 758 N N . PHE A 1 94 ? -8.518 -20.637 -3.713 1.00 90.88 94 PHE A N 1
ATOM 759 C CA . PHE A 1 94 ? -9.794 -21.138 -3.187 1.00 90.88 94 PHE A CA 1
ATOM 760 C C . PHE A 1 94 ? -9.685 -21.642 -1.742 1.00 90.88 94 PHE A C 1
ATOM 762 O O . PHE A 1 94 ? -10.632 -21.500 -0.967 1.00 90.88 94 PHE A O 1
ATOM 769 N N . GLY A 1 95 ? -8.533 -22.199 -1.357 1.00 90.25 95 GLY A N 1
ATOM 770 C CA . GLY A 1 95 ? -8.249 -22.562 0.030 1.00 90.25 95 GLY A CA 1
ATOM 771 C C . GLY A 1 95 ? -8.215 -21.346 0.963 1.00 90.25 95 GLY A C 1
ATOM 772 O O . GLY A 1 95 ? -8.789 -21.389 2.051 1.00 90.25 95 GLY A O 1
ATOM 773 N N . ASP A 1 96 ? -7.616 -20.240 0.518 1.00 89.94 96 ASP A N 1
ATOM 774 C CA . ASP A 1 96 ? -7.552 -18.990 1.282 1.00 89.94 96 ASP A CA 1
ATOM 775 C C . ASP A 1 96 ? -8.912 -18.278 1.353 1.00 89.94 96 ASP A C 1
ATOM 777 O O . ASP A 1 96 ? -9.300 -17.797 2.418 1.00 89.94 96 ASP A O 1
ATOM 781 N N . GLU A 1 97 ? -9.689 -18.295 0.264 1.00 89.62 97 GLU A N 1
ATOM 782 C CA . GLU A 1 97 ? -11.067 -17.785 0.234 1.00 89.62 97 GLU A CA 1
ATOM 783 C C . GLU A 1 97 ? -11.958 -18.533 1.242 1.00 89.62 97 GLU A C 1
ATOM 785 O O . GLU A 1 97 ? -12.704 -17.909 1.998 1.00 89.62 97 GLU A O 1
ATOM 790 N N . LEU A 1 98 ? -11.831 -19.866 1.332 1.00 89.06 98 LEU A N 1
ATOM 791 C CA . LEU A 1 98 ? -12.542 -20.678 2.326 1.00 89.06 98 LEU A CA 1
ATOM 792 C C . LEU A 1 98 ? -12.180 -20.269 3.764 1.00 89.06 98 LEU A C 1
ATOM 794 O O . LEU A 1 98 ? -13.067 -20.136 4.614 1.00 89.06 98 LEU A O 1
ATOM 798 N N . ILE A 1 99 ? -10.890 -20.051 4.038 1.00 87.75 99 ILE A N 1
ATOM 799 C CA . ILE A 1 99 ? -10.409 -19.599 5.350 1.00 87.75 99 ILE A CA 1
ATOM 800 C C . ILE A 1 99 ? -10.969 -18.204 5.661 1.00 87.75 99 ILE A C 1
ATOM 802 O O . ILE A 1 99 ? -11.487 -17.977 6.761 1.00 87.75 99 ILE A O 1
ATOM 806 N N . CYS A 1 100 ? -10.921 -17.285 4.695 1.00 86.31 100 CYS A N 1
ATOM 807 C CA . CYS A 1 100 ? -11.410 -15.917 4.832 1.00 86.31 100 CYS A CA 1
ATOM 808 C C . CYS A 1 100 ? -12.922 -15.859 5.087 1.00 86.31 100 CYS A C 1
ATOM 810 O O . CYS A 1 100 ? -13.356 -15.220 6.049 1.00 86.31 100 CYS A O 1
ATOM 812 N N . GLU A 1 101 ? -13.733 -16.556 4.291 1.00 84.50 101 GLU A N 1
ATOM 813 C CA . GLU A 1 101 ? -15.188 -16.592 4.468 1.00 84.50 101 GLU A CA 1
ATOM 814 C C . GLU A 1 101 ? -15.585 -17.311 5.770 1.00 84.50 101 GLU A C 1
ATOM 816 O O . GLU A 1 101 ? -16.501 -16.871 6.474 1.00 84.50 101 GLU A O 1
ATOM 821 N N . SER A 1 102 ? -14.834 -18.338 6.189 1.00 84.75 102 SER A N 1
ATOM 822 C CA . SER A 1 102 ? -15.026 -18.963 7.503 1.00 84.75 102 SER A CA 1
ATOM 823 C C . SER A 1 102 ? -14.767 -17.989 8.657 1.00 84.75 102 SER A C 1
ATOM 825 O O . SER A 1 102 ? -15.481 -18.039 9.659 1.00 84.75 102 SER A O 1
ATOM 827 N N . GLN A 1 103 ? -13.761 -17.118 8.549 1.00 82.12 103 GLN A N 1
ATOM 828 C CA . GLN A 1 103 ? -13.485 -16.087 9.556 1.00 82.12 103 GLN A CA 1
ATOM 829 C C . GLN A 1 103 ? -14.522 -14.958 9.514 1.00 82.12 103 GLN A C 1
ATOM 831 O O . GLN A 1 103 ? -14.922 -14.434 10.555 1.00 82.12 103 GLN A O 1
ATOM 836 N N . ARG A 1 104 ? -14.989 -14.595 8.316 1.00 83.00 104 ARG A N 1
ATOM 837 C CA . ARG A 1 104 ? -16.030 -13.585 8.112 1.00 83.00 104 ARG A CA 1
ATOM 838 C C . ARG A 1 104 ? -17.349 -13.988 8.759 1.00 83.00 104 ARG A C 1
ATOM 840 O O . ARG A 1 104 ? -17.997 -13.146 9.376 1.00 83.00 104 ARG A O 1
ATOM 847 N N . MET A 1 105 ? -17.716 -15.265 8.674 1.00 79.69 105 MET A N 1
ATOM 848 C CA . MET A 1 105 ? -18.904 -15.804 9.332 1.00 79.69 105 MET A CA 1
ATOM 849 C C . MET A 1 105 ? -18.905 -15.512 10.840 1.00 79.69 105 MET A C 1
ATOM 851 O O . MET A 1 105 ? -19.930 -15.093 11.361 1.00 79.69 105 MET A O 1
ATOM 855 N N . THR A 1 106 ? -17.766 -15.630 11.529 1.00 76.94 106 THR A N 1
ATOM 856 C CA . THR A 1 106 ? -17.652 -15.288 12.961 1.00 76.94 106 THR A CA 1
ATOM 857 C C . THR A 1 106 ? -17.951 -13.814 13.237 1.00 76.94 106 THR A C 1
ATOM 859 O O . THR A 1 106 ? -18.649 -13.498 14.200 1.00 76.94 106 THR A O 1
ATOM 862 N N . ASN A 1 107 ? -17.485 -12.910 12.371 1.00 76.81 107 ASN A N 1
ATOM 863 C CA . ASN A 1 107 ? -17.772 -11.480 12.500 1.00 76.81 107 ASN A CA 1
ATOM 864 C C . ASN A 1 107 ? -19.257 -11.176 12.233 1.00 76.81 107 ASN A C 1
ATOM 866 O O . ASN A 1 107 ? -19.864 -10.393 12.958 1.00 76.81 107 ASN A O 1
ATOM 870 N N . GLU A 1 108 ? -19.862 -11.823 11.230 1.00 79.69 108 GLU A N 1
ATOM 871 C CA . GLU A 1 108 ? -21.282 -11.633 10.900 1.00 79.69 108 GLU A CA 1
ATOM 872 C C . GLU A 1 108 ? -22.199 -12.191 12.011 1.00 79.69 108 GLU A C 1
ATOM 874 O O . GLU A 1 108 ? -23.223 -11.585 12.323 1.00 79.69 108 GLU A O 1
ATOM 879 N N . ILE A 1 109 ? -21.811 -13.291 12.674 1.00 78.88 109 ILE A N 1
ATOM 880 C CA . ILE A 1 109 ? -22.516 -13.820 13.858 1.00 78.88 109 ILE A CA 1
ATOM 881 C C . ILE A 1 109 ? -22.501 -12.798 14.999 1.00 78.88 109 ILE A C 1
ATOM 883 O O . ILE A 1 109 ? -23.532 -12.571 15.627 1.00 78.88 109 ILE A O 1
ATOM 887 N N . TYR A 1 110 ? -21.363 -12.147 15.252 1.00 76.50 110 TYR A N 1
ATOM 888 C CA . TYR A 1 110 ? -21.273 -11.107 16.280 1.00 76.50 110 TYR A CA 1
ATOM 889 C C . TYR A 1 110 ? -22.119 -9.868 15.947 1.00 76.50 110 TYR A C 1
ATOM 891 O O . TYR A 1 110 ? -22.685 -9.252 16.846 1.00 76.50 110 TYR A O 1
ATOM 899 N N . SER A 1 111 ? -22.230 -9.521 14.663 1.00 75.38 111 SER A N 1
ATOM 900 C CA . SER A 1 111 ? -22.965 -8.337 14.199 1.00 75.38 111 SER A CA 1
ATOM 901 C C . SER A 1 111 ? -24.495 -8.457 14.240 1.00 75.38 111 SER A C 1
ATOM 903 O O . SER A 1 111 ? -25.185 -7.499 13.904 1.00 75.38 111 SER A O 1
ATOM 905 N N . CYS A 1 112 ? -25.055 -9.611 14.621 1.00 76.00 112 CYS A N 1
ATOM 906 C CA . CYS A 1 112 ? -26.509 -9.744 14.743 1.00 76.00 112 CYS A CA 1
ATOM 907 C C . CYS A 1 112 ? -27.061 -8.948 15.946 1.00 76.00 112 CYS A C 1
ATOM 909 O O . CYS A 1 112 ? -26.326 -8.635 16.880 1.00 76.00 112 CYS A O 1
ATOM 911 N N . ASN A 1 113 ? -28.368 -8.656 15.966 1.00 73.31 113 ASN A N 1
ATOM 912 C CA . ASN A 1 113 ? -29.043 -7.953 17.074 1.00 73.31 113 ASN A CA 1
ATOM 913 C C . ASN A 1 113 ? -29.233 -8.854 18.314 1.00 73.31 113 ASN A C 1
ATOM 915 O O . ASN A 1 113 ? -30.317 -8.966 18.886 1.00 73.31 113 ASN A O 1
ATOM 919 N N . TRP A 1 114 ? -28.170 -9.532 18.746 1.00 77.44 114 TRP A N 1
ATOM 920 C CA . TRP A 1 114 ? -28.183 -10.460 19.875 1.00 77.44 114 TRP A CA 1
ATOM 921 C C . TRP A 1 114 ? -28.449 -9.777 21.219 1.00 77.44 114 TRP A C 1
ATOM 923 O O . TRP A 1 114 ? -28.805 -10.457 22.184 1.00 77.44 114 TRP A O 1
ATOM 933 N N . THR A 1 115 ? -28.299 -8.452 21.304 1.00 73.56 115 THR A N 1
ATOM 934 C CA . THR A 1 115 ? -28.564 -7.660 22.515 1.00 73.56 115 THR A CA 1
ATOM 935 C C . THR A 1 115 ? -30.002 -7.831 23.000 1.00 73.56 115 THR A C 1
ATOM 937 O O . THR A 1 115 ? -30.219 -8.016 24.204 1.00 73.56 115 THR A O 1
ATOM 940 N N . ASP A 1 116 ? -30.945 -7.903 22.060 1.00 72.25 116 ASP A N 1
ATOM 941 C CA . ASP A 1 116 ? -32.388 -8.012 22.309 1.00 72.25 116 ASP A CA 1
ATOM 942 C C . ASP A 1 116 ? -32.873 -9.473 22.399 1.00 72.25 116 ASP A C 1
ATOM 944 O O . ASP A 1 116 ? -34.035 -9.733 22.712 1.00 72.25 116 ASP A O 1
ATOM 948 N N . GLY A 1 117 ? -31.975 -10.439 22.164 1.00 70.44 117 GLY A N 1
ATOM 949 C CA . GLY A 1 117 ? -32.257 -11.872 22.253 1.00 70.44 117 GLY A CA 1
ATOM 950 C C . GLY A 1 117 ? -32.511 -12.357 23.685 1.00 70.44 117 GLY A C 1
ATOM 951 O O . GLY A 1 117 ? -32.014 -11.784 24.665 1.00 70.44 117 GLY A O 1
ATOM 952 N N . ASP A 1 118 ? -33.268 -13.446 23.817 1.00 78.56 118 ASP A N 1
ATOM 953 C CA . ASP A 1 118 ? -33.517 -14.109 25.098 1.00 78.56 118 ASP A CA 1
ATOM 954 C C . ASP A 1 118 ? -32.274 -14.876 25.601 1.00 78.56 118 ASP A C 1
ATOM 956 O O . ASP A 1 118 ? -31.255 -15.001 24.913 1.00 78.56 118 ASP A O 1
ATOM 960 N N . GLU A 1 119 ? -32.318 -15.387 26.836 1.00 77.69 119 GLU A N 1
ATOM 961 C CA . GLU A 1 119 ? -31.184 -16.141 27.389 1.00 77.69 119 GLU A CA 1
ATOM 962 C C . GLU A 1 119 ? -30.842 -17.391 26.571 1.00 77.69 119 GLU A C 1
ATOM 964 O O . GLU A 1 119 ? -29.668 -17.761 26.478 1.00 77.69 119 GLU A O 1
ATOM 969 N N . LYS A 1 120 ? -31.848 -18.055 25.993 1.00 80.38 120 LYS A N 1
ATOM 970 C CA . LYS A 1 120 ? -31.662 -19.287 25.224 1.00 80.38 120 LYS A CA 1
ATOM 971 C C . LYS A 1 120 ? -30.931 -19.002 23.913 1.00 80.38 120 LYS A C 1
ATOM 973 O O . LYS A 1 120 ? -29.948 -19.681 23.615 1.00 80.38 120 LYS A O 1
ATOM 978 N N . PHE A 1 121 ? -31.338 -17.961 23.189 1.00 83.31 121 PHE A N 1
ATOM 979 C CA . PHE A 1 121 ? -30.662 -17.463 21.996 1.00 83.31 121 PHE A CA 1
ATOM 980 C C . PHE A 1 121 ? -29.227 -17.043 22.311 1.00 83.31 121 PHE A C 1
ATOM 982 O O . PHE A 1 121 ? -28.304 -17.484 21.635 1.00 83.31 121 PHE A O 1
ATOM 989 N N . LYS A 1 122 ? -29.010 -16.270 23.385 1.00 82.69 122 LYS A N 1
ATOM 990 C CA . LYS A 1 122 ? -27.666 -15.831 23.805 1.00 82.69 122 LYS A CA 1
ATOM 991 C C . LYS A 1 122 ? -26.740 -17.012 24.111 1.00 82.69 122 LYS A C 1
ATOM 993 O O . LYS A 1 122 ? -25.601 -17.024 23.652 1.00 82.69 122 LYS A O 1
ATOM 998 N N . LYS A 1 123 ? -27.221 -18.035 24.829 1.00 84.12 123 LYS A N 1
ATOM 999 C CA . LYS A 1 123 ? -26.448 -19.260 25.121 1.00 84.12 123 LYS A CA 1
ATOM 1000 C C . LYS A 1 123 ? -26.110 -20.044 23.846 1.00 84.12 123 LYS A C 1
ATOM 1002 O O . LYS A 1 123 ? -24.964 -20.449 23.673 1.00 84.12 123 LYS A O 1
ATOM 1007 N N . LEU A 1 124 ? -27.071 -20.217 22.936 1.00 80.69 124 LEU A N 1
ATOM 1008 C CA . LEU A 1 124 ? -26.855 -20.887 21.645 1.00 80.69 124 LEU A CA 1
ATOM 1009 C C . LEU A 1 124 ? -25.884 -20.117 20.745 1.00 80.69 124 LEU A C 1
ATOM 1011 O O . LEU A 1 124 ? -25.017 -20.721 20.117 1.00 80.69 124 LEU A O 1
ATOM 1015 N N . LEU A 1 125 ? -25.996 -18.791 20.715 1.00 84.12 125 LEU A N 1
ATOM 1016 C CA . LEU A 1 125 ? -25.120 -17.922 19.942 1.00 84.12 125 LEU A CA 1
ATOM 1017 C C . LEU A 1 125 ? -23.681 -18.002 20.451 1.00 84.12 125 LEU A C 1
ATOM 1019 O O . LEU A 1 125 ? -22.768 -18.093 19.641 1.00 84.12 125 LEU A O 1
ATOM 1023 N N . LEU A 1 126 ? -23.472 -18.043 21.772 1.00 83.06 126 LEU A N 1
ATOM 1024 C CA . LEU A 1 126 ? -22.144 -18.236 22.366 1.00 83.06 126 LEU A CA 1
ATOM 1025 C C . LEU A 1 126 ? -21.521 -19.575 21.953 1.00 83.06 126 LEU A C 1
ATOM 1027 O O . LEU A 1 126 ? -20.357 -19.607 21.560 1.00 83.06 126 LEU A O 1
ATOM 1031 N N . ILE A 1 127 ? -22.295 -20.667 21.982 1.00 81.38 127 ILE A N 1
ATOM 1032 C CA . ILE A 1 127 ? -21.836 -21.985 21.509 1.00 81.38 127 ILE A CA 1
ATOM 1033 C C . ILE A 1 127 ? -21.487 -21.922 20.019 1.00 81.38 127 ILE A C 1
ATOM 1035 O O . ILE A 1 127 ? -20.450 -22.436 19.595 1.00 81.38 127 ILE A O 1
ATOM 1039 N N . PHE A 1 128 ? -22.332 -21.266 19.222 1.00 85.38 128 PHE A N 1
ATOM 1040 C CA . PHE A 1 128 ? -22.102 -21.131 17.794 1.00 85.38 128 PHE A CA 1
ATOM 1041 C C . PHE A 1 128 ? -20.837 -20.317 17.514 1.00 85.38 128 PHE A C 1
ATOM 1043 O O . PHE A 1 128 ? -19.958 -20.811 16.814 1.00 85.38 128 PHE A O 1
ATOM 1050 N N . MET A 1 129 ? -20.674 -19.152 18.144 1.00 81.19 129 MET A N 1
ATOM 1051 C CA . MET A 1 129 ? -19.466 -18.329 18.054 1.00 81.19 129 MET A CA 1
ATOM 1052 C C . MET A 1 129 ? -18.216 -19.111 18.453 1.00 81.19 129 MET A C 1
ATOM 1054 O O . MET A 1 129 ? -17.229 -19.082 17.724 1.00 81.19 129 MET A O 1
ATOM 1058 N N . GLN A 1 130 ? -18.262 -19.861 19.560 1.00 78.81 130 GLN A N 1
ATOM 1059 C CA . GLN A 1 130 ? -17.147 -20.704 19.996 1.00 78.81 130 GLN A CA 1
ATOM 1060 C C . GLN A 1 130 ? -16.765 -21.731 18.919 1.00 78.81 130 GLN A C 1
ATOM 1062 O O . GLN A 1 130 ? -15.586 -21.950 18.653 1.00 78.81 130 GLN A O 1
ATOM 1067 N N . SER A 1 131 ? -17.758 -22.324 18.251 1.00 77.62 131 SER A N 1
ATOM 1068 C CA . SER A 1 131 ? -17.539 -23.292 17.169 1.00 77.62 131 SER A CA 1
ATOM 1069 C C . SER A 1 131 ? -17.033 -22.672 15.857 1.00 77.62 131 SER A C 1
ATOM 1071 O O . SER A 1 131 ? -16.489 -23.382 15.009 1.00 77.62 131 SER A O 1
ATOM 1073 N N . THR A 1 132 ? -17.203 -21.361 15.657 1.00 78.94 132 THR A N 1
ATOM 1074 C CA . THR A 1 132 ? -16.722 -20.651 14.462 1.00 78.94 132 THR A CA 1
ATOM 1075 C C . THR A 1 132 ? -15.374 -19.960 14.666 1.00 78.94 132 THR A C 1
ATOM 1077 O O . THR A 1 132 ? -14.785 -19.497 13.691 1.00 78.94 132 THR A O 1
ATOM 1080 N N . GLN A 1 133 ? -14.834 -19.933 15.891 1.00 75.38 133 GLN A N 1
ATOM 1081 C CA . GLN A 1 133 ? -13.479 -19.424 16.143 1.00 75.38 133 GLN A CA 1
ATOM 1082 C C . GLN A 1 133 ? -12.391 -20.269 15.469 1.00 75.38 133 GLN A C 1
ATOM 1084 O O . GLN A 1 133 ? -11.343 -19.740 15.105 1.00 75.38 133 GLN A O 1
ATOM 1089 N N . THR A 1 134 ? -12.642 -21.562 15.253 1.00 75.19 134 THR A N 1
ATOM 1090 C CA . THR A 1 134 ? -11.783 -22.406 14.420 1.00 75.19 134 THR A CA 1
ATOM 1091 C C . THR A 1 134 ? -12.155 -22.221 12.950 1.00 75.19 134 THR A C 1
ATOM 1093 O O . THR A 1 134 ? -13.235 -22.620 12.498 1.00 75.19 134 THR A O 1
ATOM 1096 N N . SER A 1 135 ? -11.257 -21.586 12.193 1.00 79.06 135 SER A N 1
ATOM 1097 C CA . SER A 1 135 ? -11.429 -21.416 10.751 1.00 79.06 135 SER A CA 1
ATOM 1098 C C . SER A 1 135 ? -11.439 -22.771 10.052 1.00 79.06 135 SER A C 1
ATOM 1100 O O . SER A 1 135 ? -10.610 -23.634 10.340 1.00 79.06 135 SER A O 1
ATOM 1102 N N . LEU A 1 136 ? -12.354 -22.942 9.103 1.00 85.62 136 LEU A N 1
ATOM 1103 C CA . LEU A 1 136 ? -12.333 -24.063 8.176 1.00 85.62 136 LEU A CA 1
ATOM 1104 C C . LEU A 1 136 ? -11.124 -23.918 7.245 1.00 85.62 136 LEU A C 1
ATOM 1106 O O . LEU A 1 136 ? -11.063 -22.977 6.461 1.00 85.62 136 LEU A O 1
ATOM 1110 N N . SER A 1 137 ? -10.176 -24.848 7.335 1.00 87.69 137 SER A N 1
ATOM 1111 C CA . SER A 1 137 ? -9.035 -24.942 6.426 1.00 87.69 137 SER A CA 1
ATOM 1112 C C . SER A 1 137 ? -8.964 -26.337 5.815 1.00 87.69 137 SER A C 1
ATOM 1114 O O . SER A 1 137 ? -9.248 -27.339 6.473 1.00 87.69 137 SER A O 1
ATOM 1116 N N . PHE A 1 138 ? -8.595 -26.403 4.538 1.00 89.62 138 PHE A N 1
ATOM 1117 C CA . PHE A 1 138 ? -8.346 -27.666 3.855 1.00 89.62 138 PHE A CA 1
ATOM 1118 C C . PHE A 1 138 ? -6.886 -28.069 4.067 1.00 89.62 138 PHE A C 1
ATOM 1120 O O . PHE A 1 138 ? -6.000 -27.322 3.668 1.00 89.62 138 PHE A O 1
ATOM 1127 N N . MET A 1 139 ? -6.608 -29.232 4.663 1.00 85.19 139 MET A N 1
ATOM 1128 C CA . MET A 1 139 ? -5.226 -29.690 4.889 1.00 85.19 139 MET A CA 1
ATOM 1129 C C . MET A 1 139 ? -4.770 -30.674 3.803 1.00 85.19 139 MET A C 1
ATOM 1131 O O . MET A 1 139 ? -5.376 -31.733 3.629 1.00 85.19 139 MET A O 1
ATOM 1135 N N . ALA A 1 140 ? -3.668 -30.367 3.116 1.00 81.38 140 ALA A N 1
ATOM 1136 C CA . ALA A 1 140 ? -3.015 -31.281 2.178 1.00 81.38 140 ALA A CA 1
ATOM 1137 C C . ALA A 1 140 ? -2.141 -32.289 2.944 1.00 81.38 140 ALA A C 1
ATOM 1139 O O . ALA A 1 140 ? -1.344 -31.910 3.806 1.00 81.38 140 ALA A O 1
ATOM 1140 N N . GLY A 1 141 ? -2.344 -33.586 2.689 1.00 72.75 141 GLY A N 1
ATOM 1141 C CA . GLY A 1 141 ? -1.666 -34.695 3.379 1.00 72.75 141 GLY A CA 1
ATOM 1142 C C . GLY A 1 141 ? -1.806 -34.729 4.912 1.00 72.75 141 GLY A C 1
ATOM 1143 O O . GLY A 1 141 ? -1.164 -35.545 5.558 1.00 72.75 141 GLY A O 1
ATOM 1144 N N . GLY A 1 142 ? -2.610 -33.843 5.513 1.00 73.81 142 GLY A N 1
ATOM 1145 C CA . GLY A 1 142 ? -2.669 -33.636 6.966 1.00 73.81 142 GLY A CA 1
ATOM 1146 C C . GLY A 1 142 ? -1.528 -32.790 7.550 1.00 73.81 142 GLY A C 1
ATOM 1147 O O . GLY A 1 142 ? -1.529 -32.548 8.754 1.00 73.81 142 GLY A O 1
ATOM 1148 N N . TYR A 1 143 ? -0.595 -3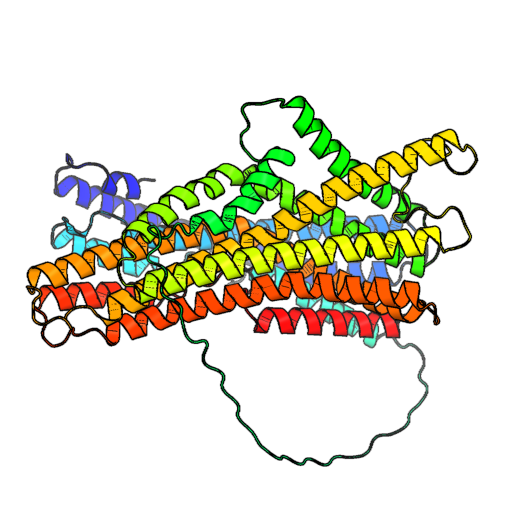2.303 6.727 1.00 73.81 143 TYR A N 1
ATOM 1149 C CA . TYR A 1 143 ? 0.607 -31.599 7.189 1.00 73.81 143 TYR A CA 1
ATOM 1150 C C . TYR A 1 143 ? 0.452 -30.081 7.182 1.00 73.81 143 TYR A C 1
ATOM 1152 O O . TYR A 1 143 ? 0.840 -29.414 8.139 1.00 73.81 143 TYR A O 1
ATOM 1160 N N . PHE A 1 144 ? -0.120 -29.525 6.113 1.00 80.94 144 PHE A N 1
ATOM 1161 C CA . PHE A 1 144 ? -0.216 -28.079 5.935 1.00 80.94 144 PHE A CA 1
ATOM 1162 C C . PHE A 1 144 ? -1.561 -27.660 5.331 1.00 80.94 144 PHE A C 1
ATOM 1164 O O . PHE A 1 144 ? -2.150 -28.416 4.552 1.00 80.94 144 PHE A O 1
ATOM 1171 N N . PRO A 1 145 ? -2.063 -26.459 5.670 1.00 88.50 145 PRO A N 1
ATOM 1172 C CA . PRO A 1 145 ? -3.265 -25.920 5.055 1.00 88.50 145 PRO A CA 1
ATOM 1173 C C . PRO A 1 145 ? -2.986 -25.501 3.607 1.00 88.50 145 PRO A C 1
ATOM 1175 O O . PRO A 1 145 ? -1.940 -24.928 3.302 1.00 88.50 145 PRO A O 1
ATOM 1178 N N . ILE A 1 146 ? -3.934 -25.751 2.710 1.00 90.06 146 ILE A N 1
ATOM 1179 C CA . ILE A 1 146 ? -3.945 -25.162 1.373 1.00 90.06 146 ILE A CA 1
ATOM 1180 C C . ILE A 1 146 ? -4.354 -23.700 1.530 1.00 90.06 146 ILE A C 1
ATOM 1182 O O . ILE A 1 146 ? -5.516 -23.385 1.777 1.00 90.06 146 ILE A O 1
ATOM 1186 N N . SER A 1 147 ? -3.372 -22.820 1.419 1.00 92.19 147 SER A N 1
ATOM 1187 C CA . SER A 1 147 ? -3.523 -21.372 1.533 1.00 92.19 147 SER A CA 1
ATOM 1188 C C . SER A 1 147 ? -2.478 -20.686 0.663 1.00 92.19 147 SER A C 1
ATOM 1190 O O . SER A 1 147 ? -1.473 -21.295 0.272 1.00 92.19 147 SER A O 1
ATOM 1192 N N . LEU A 1 148 ? -2.664 -19.395 0.400 1.00 86.56 148 LEU A N 1
ATOM 1193 C CA . LEU A 1 148 ? -1.678 -18.602 -0.339 1.00 86.56 148 LEU A CA 1
ATOM 1194 C C . LEU A 1 148 ? -0.312 -18.564 0.378 1.00 86.56 148 LEU A C 1
ATOM 1196 O O . LEU A 1 148 ? 0.728 -18.513 -0.279 1.00 86.56 148 LEU A O 1
ATOM 1200 N N . SER A 1 149 ? -0.271 -18.692 1.711 1.00 83.81 149 SER A N 1
ATOM 1201 C CA . SER A 1 149 ? 0.995 -18.819 2.451 1.00 83.81 149 SER A CA 1
ATOM 1202 C C . SER A 1 149 ? 1.784 -20.076 2.070 1.00 83.81 149 SER A C 1
ATOM 1204 O O . SER A 1 149 ? 3.008 -20.028 1.960 1.00 83.81 149 SER A O 1
ATOM 1206 N N . THR A 1 150 ? 1.097 -21.198 1.852 1.00 86.69 150 THR A N 1
ATOM 1207 C CA . THR A 1 150 ? 1.718 -22.467 1.447 1.00 86.69 150 THR A CA 1
ATOM 1208 C C . THR A 1 150 ? 2.281 -22.371 0.034 1.00 86.69 150 THR A C 1
ATOM 1210 O O . THR A 1 150 ? 3.405 -22.813 -0.189 1.00 86.69 150 THR A O 1
ATOM 1213 N N . PHE A 1 151 ? 1.572 -21.713 -0.889 1.00 90.50 151 PHE A N 1
ATOM 1214 C CA . PHE A 1 151 ? 2.082 -21.422 -2.233 1.00 90.50 151 PHE A CA 1
ATOM 1215 C C . PHE A 1 151 ? 3.426 -20.684 -2.184 1.00 90.50 151 PHE A C 1
ATOM 1217 O O . PHE A 1 151 ? 4.399 -21.114 -2.794 1.00 90.50 151 PHE A O 1
ATOM 1224 N N . VAL A 1 152 ? 3.522 -19.615 -1.387 1.00 82.94 152 VAL A N 1
ATOM 1225 C CA . VAL A 1 152 ? 4.774 -18.854 -1.247 1.00 82.94 152 VAL A CA 1
ATOM 1226 C C . VAL A 1 152 ? 5.889 -19.696 -0.635 1.00 82.94 152 VAL A C 1
ATOM 1228 O O . VAL A 1 152 ? 7.037 -19.570 -1.055 1.00 82.94 152 VAL A O 1
ATOM 1231 N N . THR A 1 153 ? 5.579 -20.546 0.344 1.00 84.56 153 THR A N 1
ATOM 1232 C CA . THR A 1 153 ? 6.568 -21.465 0.920 1.00 84.56 153 THR A CA 1
ATOM 1233 C C . THR A 1 153 ? 7.110 -22.414 -0.142 1.00 84.56 153 THR A C 1
ATOM 1235 O O . THR A 1 153 ? 8.326 -22.534 -0.253 1.00 84.56 153 THR A O 1
ATOM 1238 N N . VAL A 1 154 ? 6.243 -22.998 -0.977 1.00 86.62 154 VAL A N 1
ATOM 1239 C CA . VAL A 1 154 ? 6.666 -23.839 -2.107 1.00 86.62 154 VAL A CA 1
ATOM 1240 C C . VAL A 1 154 ? 7.581 -23.049 -3.045 1.00 86.62 154 VAL A C 1
ATOM 1242 O O . VAL A 1 154 ? 8.700 -23.487 -3.291 1.00 86.62 154 VAL A O 1
ATOM 1245 N N . MET A 1 155 ? 7.195 -21.837 -3.458 1.00 87.06 155 MET A N 1
ATOM 1246 C CA . MET A 1 155 ? 8.019 -21.003 -4.348 1.00 87.06 155 MET A CA 1
ATOM 1247 C C . MET A 1 155 ? 9.381 -20.628 -3.739 1.00 87.06 155 MET A C 1
ATOM 1249 O O . MET A 1 155 ? 10.410 -20.694 -4.412 1.00 87.06 155 MET A O 1
ATOM 1253 N N . LYS A 1 156 ? 9.421 -20.260 -2.451 1.00 83.12 156 LYS A N 1
ATOM 1254 C CA . LYS A 1 156 ? 10.666 -19.938 -1.731 1.00 83.12 156 LYS A CA 1
ATOM 1255 C C . LYS A 1 156 ? 11.575 -21.153 -1.594 1.00 83.12 156 LYS A C 1
ATOM 1257 O O . LYS A 1 156 ? 12.790 -21.019 -1.740 1.00 83.12 156 LYS A O 1
ATOM 1262 N N . SER A 1 157 ? 11.006 -22.322 -1.311 1.00 80.19 157 SER A N 1
ATOM 1263 C CA . SER A 1 157 ? 11.742 -23.582 -1.232 1.00 80.19 157 SER A CA 1
ATOM 1264 C C . SER A 1 157 ? 12.303 -23.980 -2.596 1.00 80.19 157 SER A C 1
ATOM 1266 O O . SER A 1 157 ? 13.484 -24.305 -2.673 1.00 80.19 157 SER A O 1
ATOM 1268 N N . SER A 1 158 ? 11.522 -23.859 -3.673 1.00 84.25 158 SER A N 1
ATOM 1269 C CA . SER A 1 158 ? 11.984 -24.093 -5.048 1.00 84.25 158 SER A CA 1
ATOM 1270 C C . SER A 1 158 ? 13.135 -23.168 -5.435 1.00 84.25 158 SER A C 1
ATOM 1272 O O . SER A 1 158 ? 14.147 -23.638 -5.946 1.00 84.25 158 SER A O 1
ATOM 1274 N N . TYR A 1 159 ? 13.035 -21.870 -5.126 1.00 84.31 159 TYR A N 1
ATOM 1275 C CA . TYR A 1 159 ? 14.119 -20.915 -5.374 1.00 84.31 159 TYR A CA 1
ATOM 1276 C C . TYR A 1 159 ? 15.374 -21.223 -4.545 1.00 84.31 159 TYR A C 1
ATOM 1278 O O . TYR A 1 159 ? 16.495 -21.119 -5.034 1.00 84.31 159 TYR A O 1
ATOM 1286 N N . SER A 1 160 ? 15.196 -21.634 -3.288 1.00 81.69 160 SER A N 1
ATOM 1287 C CA . SER A 1 160 ? 16.308 -21.996 -2.403 1.00 81.69 160 SER A CA 1
ATOM 1288 C C . SER A 1 160 ? 17.032 -23.256 -2.896 1.00 81.69 160 SER A C 1
ATOM 1290 O O . SER A 1 160 ? 18.260 -23.289 -2.900 1.00 81.69 160 SER A O 1
ATOM 1292 N N . LEU A 1 161 ? 16.290 -24.270 -3.363 1.00 74.81 161 LEU A N 1
ATOM 1293 C CA . LEU A 1 161 ? 16.846 -25.468 -4.004 1.00 74.81 161 LEU A CA 1
ATOM 1294 C C . LEU A 1 161 ? 17.582 -25.122 -5.303 1.00 74.81 161 LEU A C 1
ATOM 1296 O O . LEU A 1 161 ? 18.694 -25.596 -5.513 1.00 74.81 161 LEU A O 1
ATOM 1300 N N . PHE A 1 162 ? 17.010 -24.249 -6.130 1.00 83.69 162 PHE A N 1
ATOM 1301 C CA . PHE A 1 162 ? 17.660 -23.725 -7.331 1.00 83.69 162 PHE A CA 1
ATOM 1302 C C . PHE A 1 162 ? 18.994 -23.033 -7.005 1.00 83.69 162 PHE A C 1
ATOM 1304 O O . PHE A 1 162 ? 20.023 -23.353 -7.600 1.00 83.69 162 PHE A O 1
ATOM 1311 N N . ALA A 1 163 ? 19.008 -22.143 -6.008 1.00 79.69 163 ALA A N 1
ATOM 1312 C CA . ALA A 1 163 ? 20.216 -21.443 -5.580 1.00 79.69 163 ALA A CA 1
ATOM 1313 C C . ALA A 1 163 ? 21.300 -22.410 -5.069 1.00 79.69 163 ALA A C 1
ATOM 1315 O O . ALA A 1 163 ? 22.477 -22.233 -5.387 1.00 79.69 163 ALA A O 1
ATOM 1316 N N . LEU A 1 164 ? 20.910 -23.450 -4.322 1.00 78.12 164 LEU A N 1
ATOM 1317 C CA . LEU A 1 164 ? 21.820 -24.509 -3.875 1.00 78.12 164 LEU A CA 1
ATOM 1318 C C . LEU A 1 164 ? 22.398 -25.307 -5.052 1.00 78.12 164 LEU A C 1
ATOM 1320 O O . LEU A 1 164 ? 23.600 -25.558 -5.075 1.00 78.12 164 LEU A O 1
ATOM 1324 N N . LEU A 1 165 ? 21.576 -25.677 -6.039 1.00 74.12 165 LEU A N 1
ATOM 1325 C CA . LEU A 1 165 ? 22.027 -26.423 -7.220 1.00 74.12 165 LEU A CA 1
ATOM 1326 C C . LEU A 1 165 ? 23.013 -25.612 -8.070 1.00 74.12 165 LEU A C 1
ATOM 1328 O O . LEU A 1 165 ? 24.021 -26.152 -8.523 1.00 74.12 165 LEU A O 1
ATOM 1332 N N . ILE A 1 166 ? 22.786 -24.304 -8.218 1.00 75.12 166 ILE A N 1
ATOM 1333 C CA . ILE A 1 166 ? 23.742 -23.414 -8.888 1.00 75.12 166 ILE A CA 1
ATOM 1334 C C . ILE A 1 166 ? 25.059 -23.340 -8.112 1.00 75.12 166 ILE A C 1
ATOM 1336 O O . ILE A 1 166 ? 26.123 -23.482 -8.709 1.00 75.12 166 ILE A O 1
ATOM 1340 N N . GLN A 1 167 ? 25.010 -23.163 -6.789 1.00 73.50 167 GLN A N 1
ATOM 1341 C CA . GLN A 1 167 ? 26.217 -23.101 -5.954 1.00 73.50 167 GLN A CA 1
ATOM 1342 C C . GLN A 1 167 ? 27.006 -24.419 -5.941 1.00 73.50 167 GLN A C 1
ATOM 1344 O O . GLN A 1 167 ? 28.229 -24.398 -5.818 1.00 73.50 167 GLN A O 1
ATOM 1349 N N . ALA A 1 168 ? 26.323 -25.557 -6.077 1.00 66.88 168 ALA A N 1
ATOM 1350 C CA . ALA A 1 168 ? 26.939 -26.878 -6.152 1.00 66.88 168 ALA A CA 1
ATOM 1351 C C . ALA A 1 168 ? 27.540 -27.199 -7.536 1.00 66.88 168 ALA A C 1
ATOM 1353 O O . ALA A 1 168 ? 28.284 -28.172 -7.663 1.00 66.88 168 ALA A O 1
ATOM 1354 N N . THR A 1 169 ? 27.253 -26.397 -8.570 1.00 60.19 169 THR A N 1
ATOM 1355 C CA . THR A 1 169 ? 27.814 -26.593 -9.913 1.00 60.19 169 THR A CA 1
ATOM 1356 C C . THR A 1 169 ? 29.226 -25.981 -9.970 1.00 60.19 169 THR A C 1
ATOM 1358 O O . THR A 1 169 ? 29.381 -24.781 -9.743 1.00 60.19 169 THR A O 1
ATOM 1361 N N . PRO A 1 170 ? 30.292 -26.759 -10.245 1.00 46.25 170 PRO A N 1
ATOM 1362 C CA . PRO A 1 170 ? 31.664 -26.294 -10.065 1.00 46.25 170 PRO A CA 1
ATOM 1363 C C . PRO A 1 170 ? 32.079 -25.305 -11.165 1.00 46.25 170 PRO A C 1
ATOM 1365 O O . PRO A 1 170 ? 32.429 -25.699 -12.276 1.00 46.25 170 PRO A O 1
ATOM 1368 N N . LEU A 1 171 ? 32.120 -24.012 -10.835 1.00 44.03 171 LEU A N 1
ATOM 1369 C CA . LEU A 1 171 ? 32.851 -22.993 -11.591 1.00 44.03 171 LEU A CA 1
ATOM 1370 C C . LEU A 1 171 ? 34.120 -22.595 -10.810 1.00 44.03 171 LEU A C 1
ATOM 1372 O O . LEU A 1 171 ? 34.095 -22.369 -9.603 1.00 44.03 171 LEU A O 1
ATOM 1376 N N . LYS A 1 172 ? 35.256 -22.615 -11.518 1.00 38.97 172 LYS A N 1
ATOM 1377 C CA . LYS A 1 172 ? 36.651 -22.475 -11.048 1.00 38.97 172 LYS A CA 1
ATOM 1378 C C . LYS A 1 172 ? 36.891 -21.429 -9.935 1.00 38.97 172 LYS A C 1
ATOM 1380 O O . LYS A 1 172 ? 36.546 -20.263 -10.078 1.00 38.97 172 LYS A O 1
ATOM 1385 N N . LYS A 1 173 ? 37.641 -21.853 -8.905 1.00 45.69 173 LYS A N 1
ATOM 1386 C CA . LYS A 1 173 ? 38.308 -21.051 -7.850 1.00 45.69 173 LYS A CA 1
ATOM 1387 C C . LYS A 1 173 ? 39.373 -20.066 -8.381 1.00 45.69 173 LYS A C 1
ATOM 1389 O O . LYS A 1 173 ? 40.169 -20.466 -9.229 1.00 45.69 173 LYS A O 1
ATOM 1394 N N . ARG A 1 174 ? 39.523 -18.909 -7.706 1.00 32.88 174 ARG A N 1
ATOM 1395 C CA . ARG A 1 174 ? 40.783 -18.362 -7.110 1.00 32.88 174 ARG A CA 1
ATOM 1396 C C . ARG A 1 174 ? 40.464 -17.218 -6.114 1.00 32.88 174 ARG A C 1
ATOM 1398 O O . ARG A 1 174 ? 39.729 -16.315 -6.483 1.00 32.88 174 ARG A O 1
ATOM 1405 N N . GLN A 1 175 ? 40.763 -17.427 -4.818 1.00 32.59 175 GLN A N 1
ATOM 1406 C CA . GLN A 1 175 ? 41.796 -16.774 -3.956 1.00 32.59 175 GLN A CA 1
ATOM 1407 C C . GLN A 1 175 ? 41.381 -15.385 -3.414 1.00 32.59 175 GLN A C 1
ATOM 1409 O O . GLN A 1 175 ? 41.205 -14.465 -4.195 1.00 32.59 175 GLN A O 1
ATOM 1414 N N . GLU A 1 176 ? 40.945 -15.265 -2.150 1.00 34.50 176 GLU A N 1
ATOM 1415 C CA . GLU A 1 176 ? 41.709 -15.112 -0.876 1.00 34.50 176 GLU A CA 1
ATOM 1416 C C . GLU A 1 176 ? 42.307 -13.710 -0.650 1.00 34.50 176 GLU A C 1
ATOM 1418 O O . GLU A 1 176 ? 43.110 -13.274 -1.465 1.00 34.50 176 GLU A O 1
ATOM 1423 N N . LEU A 1 177 ? 41.914 -13.068 0.470 1.00 29.03 177 LEU A N 1
ATOM 1424 C CA . LEU A 1 177 ? 42.672 -12.189 1.402 1.00 29.03 177 LEU A CA 1
ATOM 1425 C C . LEU A 1 177 ? 41.649 -11.367 2.228 1.00 29.03 177 LEU A C 1
ATOM 1427 O O . LEU A 1 177 ? 40.916 -10.552 1.679 1.00 29.03 177 LEU A O 1
ATOM 1431 N N . GLU A 1 178 ? 41.324 -11.793 3.453 1.00 26.66 178 GLU A N 1
ATOM 1432 C CA . GLU A 1 178 ? 41.907 -11.374 4.753 1.00 26.66 178 GLU A CA 1
ATOM 1433 C C . GLU A 1 178 ? 41.061 -10.295 5.481 1.00 26.66 178 GLU A C 1
ATOM 1435 O O . GLU A 1 178 ? 41.024 -9.132 5.095 1.00 26.66 178 GLU A O 1
ATOM 1440 N N . GLU A 1 179 ? 40.390 -10.699 6.571 1.00 29.67 179 GLU A N 1
ATOM 1441 C CA . GLU A 1 179 ? 40.061 -9.848 7.737 1.00 29.67 179 GLU A CA 1
ATOM 1442 C C . GLU A 1 179 ? 41.245 -9.907 8.731 1.00 29.67 179 GLU A C 1
ATOM 1444 O O . GLU A 1 179 ? 41.937 -10.932 8.732 1.00 29.67 179 GLU A O 1
ATOM 1449 N N . PRO A 1 180 ? 41.506 -8.895 9.603 1.00 33.41 180 PRO A N 1
ATOM 1450 C CA . PRO A 1 180 ? 40.891 -8.838 10.958 1.00 33.41 180 PRO A CA 1
ATOM 1451 C C . PRO A 1 180 ? 40.844 -7.392 11.576 1.00 33.41 180 PRO A C 1
ATOM 1453 O O . PRO A 1 180 ? 40.972 -6.416 10.843 1.00 33.41 180 PRO A O 1
ATOM 1456 N N . PRO A 1 181 ? 40.690 -7.166 12.908 1.00 39.09 181 PRO A N 1
ATOM 1457 C CA . PRO A 1 181 ? 39.461 -7.304 13.696 1.00 39.09 181 PRO A CA 1
ATOM 1458 C C . PRO A 1 181 ? 39.041 -6.032 14.502 1.00 39.09 181 PRO A C 1
ATOM 1460 O O . PRO A 1 181 ? 39.842 -5.178 14.862 1.00 39.09 181 PRO A O 1
ATOM 1463 N N . VAL A 1 182 ? 37.748 -5.982 14.850 1.00 33.94 182 VAL A N 1
ATOM 1464 C CA . VAL A 1 182 ? 37.063 -5.448 16.062 1.00 33.94 182 VAL A CA 1
ATOM 1465 C C . VAL A 1 182 ? 37.719 -4.343 16.933 1.00 33.94 182 VAL A C 1
ATOM 1467 O O . VAL A 1 182 ? 38.674 -4.604 17.660 1.00 33.94 182 VAL A O 1
ATOM 1470 N N . ARG A 1 183 ? 36.993 -3.219 17.141 1.00 25.80 183 ARG A N 1
ATOM 1471 C CA . ARG A 1 183 ? 36.678 -2.699 18.502 1.00 25.80 183 ARG A CA 1
ATOM 1472 C C . ARG A 1 183 ? 35.499 -1.713 18.569 1.00 25.80 183 ARG A C 1
ATOM 1474 O O . ARG A 1 183 ? 35.407 -0.760 17.807 1.00 25.80 183 ARG A O 1
ATOM 1481 N N . ARG A 1 184 ? 34.628 -1.951 19.559 1.00 31.58 184 ARG A N 1
ATOM 1482 C CA . ARG A 1 184 ? 33.557 -1.067 20.063 1.00 31.58 184 ARG A CA 1
ATOM 1483 C C . ARG A 1 184 ? 34.132 0.203 20.703 1.00 31.58 184 ARG A C 1
ATOM 1485 O O . ARG A 1 184 ? 35.153 0.108 21.377 1.00 31.58 184 ARG A O 1
ATOM 1492 N N . ASN A 1 185 ? 33.372 1.304 20.666 1.00 24.52 185 ASN A N 1
ATOM 1493 C CA . ASN A 1 185 ? 33.024 2.042 21.887 1.00 24.52 185 ASN A CA 1
ATOM 1494 C C . ASN A 1 185 ? 31.816 2.981 21.724 1.00 24.52 185 ASN A C 1
ATOM 1496 O O . ASN A 1 185 ? 31.655 3.676 20.729 1.00 24.52 185 ASN A O 1
ATOM 1500 N N . PHE A 1 186 ? 30.993 2.963 22.773 1.00 27.44 186 PHE A N 1
ATOM 1501 C CA . PHE A 1 186 ? 29.891 3.865 23.105 1.00 27.44 186 PHE A CA 1
ATOM 1502 C C . PHE A 1 186 ? 30.401 5.273 23.451 1.00 27.44 186 PHE A C 1
ATOM 1504 O O . PHE A 1 186 ? 31.418 5.385 24.137 1.00 27.44 186 PHE A O 1
ATOM 1511 N N . LYS A 1 187 ? 29.611 6.316 23.148 1.00 25.08 187 LYS A N 1
ATOM 1512 C CA . LYS A 1 187 ? 29.334 7.423 24.086 1.00 25.08 187 LYS A CA 1
ATOM 1513 C C . LYS A 1 187 ? 28.116 8.259 23.668 1.00 25.08 187 LYS A C 1
ATOM 1515 O O . LYS A 1 187 ? 27.832 8.437 22.491 1.00 25.08 187 LYS A O 1
ATOM 1520 N N . ASN A 1 188 ? 27.415 8.705 24.707 1.00 24.92 188 ASN A N 1
ATOM 1521 C CA . ASN A 1 188 ? 26.116 9.374 24.763 1.00 24.92 188 ASN A CA 1
ATOM 1522 C C . ASN A 1 188 ? 26.168 10.896 24.531 1.00 24.92 188 ASN A C 1
ATOM 1524 O O . ASN A 1 188 ? 27.233 11.507 24.605 1.00 24.92 188 ASN A O 1
ATOM 1528 N N . SER A 1 189 ? 24.949 11.461 24.504 1.00 22.47 189 SER A N 1
ATOM 1529 C CA . SER A 1 189 ? 24.516 12.855 24.746 1.00 22.47 189 SER A CA 1
ATOM 1530 C C . SER A 1 189 ? 24.317 13.687 23.468 1.00 22.47 189 SER A C 1
ATOM 1532 O O . SER A 1 189 ? 25.070 13.527 22.522 1.00 22.47 189 SER A O 1
ATOM 1534 N N . LEU A 1 190 ? 23.294 14.538 23.316 1.00 23.45 190 LEU A N 1
ATOM 1535 C CA . LEU A 1 190 ? 22.499 15.288 24.294 1.00 23.45 190 LEU A CA 1
ATOM 1536 C C . LEU A 1 190 ? 21.142 15.718 23.675 1.00 23.45 190 LEU A C 1
ATOM 1538 O O . LEU A 1 190 ? 21.017 15.857 22.462 1.00 23.45 190 LEU A O 1
ATOM 1542 N N . PHE A 1 191 ? 20.145 15.934 24.538 1.00 23.30 191 PHE A N 1
ATOM 1543 C CA . PHE A 1 191 ? 18.837 16.559 24.278 1.00 23.30 191 PHE A CA 1
ATOM 1544 C C . PHE A 1 191 ? 18.933 17.941 23.613 1.00 23.30 191 PHE A C 1
ATOM 1546 O O . PHE A 1 191 ? 19.771 18.720 24.047 1.00 23.30 191 PHE A O 1
ATOM 1553 N N . VAL A 1 192 ? 17.955 18.301 22.762 1.00 24.08 192 VAL A N 1
ATOM 1554 C CA . VAL A 1 192 ? 17.218 19.587 22.838 1.00 24.08 192 VAL A CA 1
ATOM 1555 C C . VAL A 1 192 ? 15.788 19.394 22.309 1.00 24.08 192 VAL A C 1
ATOM 1557 O O . VAL A 1 192 ? 15.570 19.000 21.165 1.00 24.08 192 VAL A O 1
ATOM 1560 N N . SER A 1 193 ? 14.810 19.688 23.166 1.00 23.00 193 SER A N 1
ATOM 1561 C CA . SER A 1 193 ? 13.402 19.914 22.831 1.00 23.00 193 SER A CA 1
ATOM 1562 C C . SER A 1 193 ? 13.209 21.281 22.178 1.00 23.00 193 SER A C 1
ATOM 1564 O O . SER A 1 193 ? 13.854 22.230 22.611 1.00 23.00 193 SER A O 1
ATOM 1566 N N . ASN A 1 194 ? 12.222 21.443 21.296 1.00 24.56 194 ASN A N 1
ATOM 1567 C CA . ASN A 1 194 ? 11.583 22.750 21.137 1.00 24.56 194 ASN A CA 1
ATOM 1568 C C . ASN A 1 194 ? 10.063 22.613 21.028 1.00 24.56 194 ASN A C 1
ATOM 1570 O O . ASN A 1 194 ? 9.526 21.997 20.109 1.00 24.56 194 ASN A O 1
ATOM 1574 N N . GLN A 1 195 ? 9.397 23.201 22.023 1.00 23.47 195 GLN A N 1
ATOM 1575 C CA . GLN A 1 195 ? 7.974 23.505 22.049 1.00 23.47 195 GLN A CA 1
ATOM 1576 C C . GLN A 1 195 ? 7.655 24.531 20.954 1.00 23.47 195 GLN A C 1
ATOM 1578 O O . GLN A 1 195 ? 8.330 25.552 20.843 1.00 23.47 195 GLN A O 1
ATOM 1583 N N . MET A 1 196 ? 6.591 24.298 20.184 1.00 25.06 196 MET A N 1
ATOM 1584 C CA . MET A 1 196 ? 5.920 25.370 19.450 1.00 25.06 196 MET A CA 1
ATOM 1585 C C . MET A 1 196 ? 4.857 25.986 20.358 1.00 25.06 196 MET A C 1
ATOM 1587 O O . MET A 1 196 ? 3.935 25.304 20.803 1.00 25.06 196 MET A O 1
ATOM 1591 N N . THR A 1 197 ? 4.986 27.283 20.620 1.00 25.25 197 THR A N 1
ATOM 1592 C CA . THR A 1 197 ? 3.958 28.112 21.245 1.00 25.25 197 THR A CA 1
ATOM 1593 C C . THR A 1 197 ? 2.828 28.364 20.248 1.00 25.25 197 THR A C 1
ATOM 1595 O O . THR A 1 197 ? 3.032 28.833 19.128 1.00 25.25 197 THR A O 1
ATOM 1598 N N . GLY A 1 198 ? 1.611 28.003 20.651 1.00 24.06 198 GLY A N 1
ATOM 1599 C CA . GLY A 1 198 ? 0.404 28.198 19.860 1.00 24.06 198 GLY A CA 1
ATOM 1600 C C . GLY A 1 198 ? -0.055 29.656 19.850 1.00 24.06 198 GLY A C 1
ATOM 1601 O O . GLY A 1 198 ? -0.106 30.314 20.886 1.00 24.06 198 GLY A O 1
ATOM 1602 N N . LYS A 1 199 ? -0.478 30.133 18.676 1.00 24.53 199 LYS A N 1
ATOM 1603 C CA . LYS A 1 199 ? -1.511 31.167 18.567 1.00 24.53 199 LYS A CA 1
ATOM 1604 C C . LYS A 1 199 ? -2.838 30.461 18.315 1.00 24.53 199 LYS A C 1
ATOM 1606 O O . LYS A 1 199 ? -3.032 29.855 17.263 1.00 24.53 199 LYS A O 1
ATOM 1611 N N . VAL A 1 200 ? -3.734 30.531 19.295 1.00 33.12 200 VAL A N 1
ATOM 1612 C CA . VAL A 1 200 ? -5.110 30.045 19.181 1.00 33.12 200 VAL A CA 1
ATOM 1613 C C . VAL A 1 200 ? -5.884 31.039 18.322 1.00 33.12 200 VAL A C 1
ATOM 1615 O O . VAL A 1 200 ? -6.229 32.129 18.769 1.00 33.12 200 VAL A O 1
ATOM 1618 N N . VAL A 1 201 ? -6.142 30.663 17.072 1.00 31.64 201 VAL A N 1
ATOM 1619 C CA . VAL A 1 201 ? -7.182 31.285 16.252 1.00 31.64 201 VAL A CA 1
ATOM 1620 C C . VAL A 1 201 ? -8.413 30.400 16.384 1.00 31.64 201 VAL A C 1
ATOM 1622 O O . VAL A 1 201 ? -8.400 29.245 15.957 1.00 31.64 201 VAL A O 1
ATOM 1625 N N . PHE A 1 202 ? -9.465 30.934 17.007 1.00 42.38 202 PHE A N 1
ATOM 1626 C CA . PHE A 1 202 ? -10.789 30.320 17.014 1.00 42.38 202 PHE A CA 1
ATOM 1627 C C . PHE A 1 202 ? -11.225 30.092 15.562 1.00 42.38 202 PHE A C 1
ATOM 1629 O O . PHE A 1 202 ? -11.445 31.038 14.810 1.00 42.38 202 PHE A O 1
ATOM 1636 N N . SER A 1 203 ? -11.279 28.828 15.149 1.00 39.22 203 SER A N 1
ATOM 1637 C CA . SER A 1 203 ? -11.511 28.435 13.763 1.00 39.22 203 SER A CA 1
ATOM 1638 C C . SER A 1 203 ? -12.476 27.260 13.712 1.00 39.22 203 SER A C 1
ATOM 1640 O O . SER A 1 203 ? -12.429 26.375 14.566 1.00 39.22 203 SER A O 1
ATOM 1642 N N . LYS A 1 204 ? -13.351 27.317 12.704 1.00 58.97 204 LYS A N 1
ATOM 1643 C CA . LYS A 1 204 ? -14.283 26.310 12.172 1.00 58.97 204 LYS A CA 1
ATOM 1644 C C . LYS A 1 204 ? -14.062 24.869 12.678 1.00 58.97 204 LYS A C 1
ATOM 1646 O O . LYS A 1 204 ? -12.923 24.397 12.765 1.00 58.97 204 LYS A O 1
ATOM 1651 N N . LYS A 1 205 ? -15.169 24.147 12.928 1.00 71.38 205 LYS A N 1
ATOM 1652 C CA . LYS A 1 205 ? -15.150 22.690 13.169 1.00 71.38 205 LYS A CA 1
ATOM 1653 C C . LYS A 1 205 ? -14.266 22.000 12.123 1.00 71.38 205 LYS A C 1
ATOM 1655 O O . LYS A 1 205 ? -14.282 22.379 10.951 1.00 71.38 205 LYS A O 1
ATOM 1660 N N . VAL A 1 206 ? -13.465 21.042 12.582 1.00 83.56 206 VAL A N 1
ATOM 1661 C CA . VAL A 1 206 ? -12.485 20.334 11.751 1.00 83.56 206 VAL A CA 1
ATOM 1662 C C . VAL A 1 206 ? -13.208 19.471 10.729 1.00 83.56 206 VAL A C 1
ATOM 1664 O O . VAL A 1 206 ? -14.228 18.871 11.044 1.00 83.56 206 VAL A O 1
ATOM 1667 N N . VAL A 1 207 ? -12.672 19.438 9.512 1.00 89.12 207 VAL A N 1
ATOM 1668 C CA . VAL A 1 207 ? -13.138 18.572 8.430 1.00 89.12 207 VAL A CA 1
ATOM 1669 C C . VAL A 1 207 ? -11.937 17.739 7.999 1.00 89.12 207 VAL A C 1
ATOM 1671 O O . VAL A 1 207 ? -11.084 18.214 7.252 1.00 89.12 207 VAL A O 1
ATOM 1674 N N . SER A 1 208 ? -11.807 16.528 8.534 1.00 91.19 208 SER A N 1
ATOM 1675 C CA . SER A 1 208 ? -10.686 15.625 8.253 1.00 91.19 208 SER A CA 1
ATOM 1676 C C . SER A 1 208 ? -10.687 15.132 6.807 1.00 91.19 208 SER A C 1
ATOM 1678 O O . SER A 1 208 ? -9.619 14.891 6.243 1.00 91.19 208 SER A O 1
ATOM 1680 N N . SER A 1 209 ? -11.854 15.092 6.155 1.00 89.00 209 SER A N 1
ATOM 1681 C CA . SER A 1 209 ? -11.962 14.757 4.731 1.00 89.00 209 SER A CA 1
ATOM 1682 C C . SER A 1 209 ? -11.286 15.770 3.799 1.00 89.00 209 SER A C 1
ATOM 1684 O O . SER A 1 209 ? -10.992 15.451 2.643 1.00 89.00 209 SER A O 1
ATOM 1686 N N . ASP A 1 210 ? -10.917 16.953 4.306 1.00 91.44 210 ASP A N 1
ATOM 1687 C CA . ASP A 1 210 ? -10.073 17.910 3.589 1.00 91.44 210 ASP A CA 1
ATOM 1688 C C . ASP A 1 210 ? -8.704 17.327 3.211 1.00 91.44 210 ASP A C 1
ATOM 1690 O O . ASP A 1 210 ? -8.100 17.775 2.229 1.00 91.44 210 ASP A O 1
ATOM 1694 N N . ALA A 1 211 ? -8.227 16.308 3.933 1.00 92.75 211 ALA A N 1
ATOM 1695 C CA . ALA A 1 211 ? -7.013 15.570 3.593 1.00 92.75 211 ALA A CA 1
ATOM 1696 C C . ALA A 1 211 ? -7.075 14.959 2.182 1.00 92.75 211 ALA A C 1
ATOM 1698 O O . ALA A 1 211 ? -6.060 14.912 1.490 1.00 92.75 211 ALA A O 1
ATOM 1699 N N . PHE A 1 212 ? -8.269 14.576 1.719 1.00 91.94 212 PHE A N 1
ATOM 1700 C CA . PHE A 1 212 ? -8.485 13.909 0.433 1.00 91.94 212 PHE A CA 1
ATOM 1701 C C . PHE A 1 212 ? -8.765 14.879 -0.727 1.00 91.94 212 PHE A C 1
ATOM 1703 O O . PHE A 1 212 ? -8.888 14.454 -1.876 1.00 91.94 212 PHE A O 1
ATOM 1710 N N . LYS A 1 213 ? -8.875 16.195 -0.472 1.00 89.44 213 LYS A N 1
ATOM 1711 C CA . LYS A 1 213 ? -9.236 17.200 -1.498 1.00 89.44 213 LYS A CA 1
ATOM 1712 C C . LYS A 1 213 ? -8.327 17.164 -2.722 1.00 89.44 213 LYS A C 1
ATOM 1714 O O . LYS A 1 213 ? -8.795 17.396 -3.835 1.00 89.44 213 LYS A O 1
ATOM 1719 N N . PHE A 1 214 ? -7.037 16.918 -2.518 1.00 89.19 214 PHE A N 1
ATOM 1720 C CA . PHE A 1 214 ? -6.081 16.819 -3.615 1.00 89.19 214 PHE A CA 1
ATOM 1721 C C . PHE A 1 214 ? -6.360 15.588 -4.486 1.00 89.19 214 PHE A C 1
ATOM 1723 O O . PHE A 1 214 ? -6.494 15.733 -5.700 1.00 89.19 214 PHE A O 1
ATOM 1730 N N . HIS A 1 215 ? -6.570 14.416 -3.873 1.00 91.69 215 HIS A N 1
ATOM 1731 C CA . HIS A 1 215 ? -6.942 13.183 -4.577 1.00 91.69 215 HIS A CA 1
ATOM 1732 C C . HIS A 1 215 ? -8.224 13.356 -5.382 1.00 91.69 215 HIS A C 1
ATOM 1734 O O . HIS A 1 215 ? -8.246 13.013 -6.555 1.00 91.69 215 HIS A O 1
ATOM 1740 N N . PHE A 1 216 ? -9.258 13.982 -4.813 1.00 89.38 216 PHE A N 1
ATOM 1741 C CA . PHE A 1 216 ? -10.507 14.250 -5.534 1.00 89.38 216 PHE A CA 1
ATOM 1742 C C . PHE A 1 216 ? -10.328 15.168 -6.748 1.00 89.38 216 PHE A C 1
ATOM 1744 O O . PHE A 1 216 ? -10.955 14.945 -7.784 1.00 89.38 216 PHE A O 1
ATOM 1751 N N . LYS A 1 217 ? -9.468 16.190 -6.653 1.00 88.88 217 LYS A N 1
ATOM 1752 C CA . LYS A 1 217 ? -9.144 17.051 -7.800 1.00 88.88 217 LYS A CA 1
ATOM 1753 C C . LYS A 1 217 ? -8.426 16.265 -8.897 1.00 88.88 217 LYS A C 1
ATOM 1755 O O . LYS A 1 217 ? -8.812 16.381 -10.057 1.00 88.88 217 LYS A O 1
ATOM 1760 N N . LEU A 1 218 ? -7.434 15.449 -8.538 1.00 88.56 218 LEU A N 1
ATOM 1761 C CA . LEU A 1 218 ? -6.705 14.625 -9.505 1.00 88.56 218 LEU A CA 1
ATOM 1762 C C . LEU A 1 218 ? -7.590 13.541 -10.123 1.00 88.56 218 LEU A C 1
ATOM 1764 O O . LEU A 1 218 ? -7.583 13.370 -11.336 1.00 88.56 218 LEU A O 1
ATOM 1768 N N . TRP A 1 219 ? -8.432 12.881 -9.333 1.00 89.00 219 TRP A N 1
ATOM 1769 C CA . TRP A 1 219 ? -9.415 11.913 -9.818 1.00 89.00 219 TRP A CA 1
ATOM 1770 C C . TRP A 1 219 ? -10.437 12.516 -10.779 1.00 89.00 219 TRP A C 1
ATOM 1772 O O . TRP A 1 219 ? -10.903 11.811 -11.670 1.00 89.00 219 TRP A O 1
ATOM 1782 N N . ARG A 1 220 ? -10.746 13.812 -10.664 1.00 86.88 220 ARG A N 1
ATOM 1783 C CA . ARG A 1 220 ? -11.588 14.517 -11.639 1.00 86.88 220 ARG A CA 1
ATOM 1784 C C . ARG A 1 220 ? -10.896 14.730 -12.979 1.00 86.88 220 ARG A C 1
ATOM 1786 O O . ARG A 1 220 ? -11.538 14.592 -14.018 1.00 86.88 220 ARG A O 1
ATOM 1793 N N . ILE A 1 221 ? -9.602 15.038 -12.950 1.00 86.25 221 ILE A N 1
ATOM 1794 C CA . ILE A 1 221 ? -8.775 15.178 -14.156 1.00 86.25 221 ILE A CA 1
ATOM 1795 C C . ILE A 1 221 ? -8.582 13.806 -14.815 1.00 86.25 221 ILE A C 1
ATOM 1797 O O . ILE A 1 221 ? -8.777 13.663 -16.016 1.00 86.25 221 ILE A O 1
ATOM 1801 N N . LEU A 1 222 ? -8.273 12.786 -14.012 1.00 86.44 222 LEU A N 1
ATOM 1802 C CA . LEU A 1 222 ? -8.010 11.417 -14.455 1.00 86.44 222 LEU A CA 1
ATOM 1803 C C . LEU A 1 222 ? -9.273 10.610 -14.788 1.00 86.44 222 LEU A C 1
ATOM 1805 O O . LEU A 1 222 ? -9.145 9.459 -15.181 1.00 86.44 222 LEU A O 1
ATOM 1809 N N . GLY A 1 223 ? -10.480 11.144 -14.596 1.00 82.75 223 GLY A N 1
ATOM 1810 C CA . GLY A 1 223 ? -11.720 10.434 -14.940 1.00 82.75 223 GLY A CA 1
ATOM 1811 C C . GLY A 1 223 ? -12.174 9.341 -13.987 1.00 82.75 223 GLY A C 1
ATOM 1812 O O . GLY A 1 223 ? -13.009 8.515 -14.345 1.00 82.75 223 GLY A O 1
ATOM 1813 N N . VAL A 1 224 ? -11.660 9.342 -12.761 1.00 81.56 224 VAL A N 1
ATOM 1814 C CA . VAL A 1 224 ? -12.092 8.427 -11.702 1.00 81.56 224 VAL A CA 1
ATOM 1815 C C . VAL A 1 224 ? -13.384 8.933 -11.034 1.00 81.56 224 VAL A C 1
ATOM 1817 O O . VAL A 1 224 ? -14.217 8.117 -10.638 1.00 81.56 224 VAL A O 1
ATOM 1820 N N . TYR A 1 225 ? -13.581 10.260 -10.915 1.00 75.19 225 TYR A N 1
ATOM 1821 C CA . TYR A 1 225 ? -14.750 10.857 -10.239 1.00 75.19 225 TYR A CA 1
ATOM 1822 C C . TYR A 1 225 ? -15.039 12.333 -10.619 1.00 75.19 225 TYR A C 1
ATOM 1824 O O . TYR A 1 225 ? -14.117 13.142 -10.537 1.00 75.19 225 TYR A O 1
ATOM 1832 N N . PRO A 1 226 ? -16.297 12.766 -10.881 1.00 65.19 226 PRO A N 1
ATOM 1833 C CA . PRO A 1 226 ? -17.513 11.981 -11.124 1.00 65.19 226 PRO A CA 1
ATOM 1834 C C . PRO A 1 226 ? -17.623 11.518 -12.591 1.00 65.19 226 PRO A C 1
ATOM 1836 O O . PRO A 1 226 ? -17.062 12.138 -13.487 1.00 65.19 226 PRO A O 1
ATOM 1839 N N . ILE A 1 227 ? -18.393 10.453 -12.846 1.00 58.16 227 ILE A N 1
ATOM 1840 C CA . ILE A 1 227 ? -18.586 9.880 -14.200 1.00 58.16 227 ILE A CA 1
ATOM 1841 C C . ILE A 1 227 ? -19.542 10.722 -15.063 1.00 58.16 227 ILE A C 1
ATOM 1843 O O . ILE A 1 227 ? -19.578 10.563 -16.280 1.00 58.16 227 ILE A O 1
ATOM 1847 N N . ASN A 1 228 ? -20.296 11.640 -14.451 1.00 58.00 228 ASN A N 1
ATOM 1848 C CA . ASN A 1 228 ? -21.241 12.513 -15.146 1.00 58.00 228 ASN A CA 1
ATOM 1849 C C . ASN A 1 228 ? -20.469 13.567 -15.968 1.00 58.00 228 ASN A C 1
ATOM 1851 O O . ASN A 1 228 ? -20.282 14.700 -15.527 1.00 58.00 228 ASN A O 1
ATOM 1855 N N . GLY A 1 229 ? -19.963 13.160 -17.134 1.00 62.12 229 GLY A N 1
ATOM 1856 C CA . GLY A 1 229 ? -19.109 13.942 -18.024 1.00 62.12 229 GLY A CA 1
ATOM 1857 C C . GLY A 1 229 ? -18.664 13.152 -19.265 1.00 62.12 229 GLY A C 1
ATOM 1858 O O . GLY A 1 229 ? -19.201 12.087 -19.565 1.00 62.12 229 GLY A O 1
ATOM 1859 N N . CYS A 1 230 ? -17.681 13.686 -19.997 1.00 63.84 230 CYS A N 1
ATOM 1860 C CA . CYS A 1 230 ? -17.174 13.162 -21.272 1.00 63.84 230 CYS A CA 1
ATOM 1861 C C . CYS A 1 230 ? -16.498 11.780 -21.141 1.00 63.84 230 CYS A C 1
ATOM 1863 O O . CYS A 1 230 ? -15.274 11.694 -21.084 1.00 63.84 230 CYS A O 1
ATOM 1865 N N . THR A 1 231 ? -17.268 10.686 -21.165 1.00 76.12 231 THR A N 1
ATOM 1866 C CA . THR A 1 231 ? -16.753 9.300 -21.096 1.00 76.12 231 THR A CA 1
ATOM 1867 C C . THR A 1 231 ? -15.660 9.018 -22.135 1.00 76.12 231 THR A C 1
ATOM 1869 O O . THR A 1 231 ? -14.686 8.335 -21.834 1.00 76.12 231 THR A O 1
ATOM 1872 N N . VAL A 1 232 ? -15.771 9.613 -23.328 1.00 79.38 232 VAL A N 1
ATOM 1873 C CA . VAL A 1 232 ? -14.771 9.497 -24.404 1.00 79.38 232 VAL A CA 1
ATOM 1874 C C . VAL A 1 232 ? -13.410 10.063 -23.984 1.00 79.38 232 VAL A C 1
ATOM 1876 O O . VAL A 1 232 ? -12.391 9.426 -24.225 1.00 79.38 232 VAL A O 1
ATOM 1879 N N . LEU A 1 233 ? -13.379 11.212 -23.298 1.00 81.62 233 LEU A N 1
ATOM 1880 C CA . LEU A 1 233 ? -12.132 11.830 -22.832 1.00 81.62 233 LEU A CA 1
ATOM 1881 C C . LEU A 1 233 ? -11.391 10.909 -21.856 1.00 81.62 233 LEU A C 1
ATOM 1883 O O . LEU A 1 233 ? -10.176 10.767 -21.932 1.00 81.62 233 LEU A O 1
ATOM 1887 N N . TYR A 1 234 ? -12.122 10.249 -20.960 1.00 82.56 234 TYR A N 1
ATOM 1888 C CA . TYR A 1 234 ? -11.524 9.357 -19.968 1.00 82.56 234 TYR A CA 1
ATOM 1889 C C . TYR A 1 234 ? -11.020 8.047 -20.574 1.00 82.56 234 TYR A C 1
ATOM 1891 O O . TYR A 1 234 ? -9.970 7.558 -20.168 1.00 82.56 234 TYR A O 1
ATOM 1899 N N . VAL A 1 235 ? -11.693 7.527 -21.605 1.00 84.06 235 VAL A N 1
ATOM 1900 C CA . VAL A 1 235 ? -11.165 6.407 -22.400 1.00 84.06 235 VAL A CA 1
ATOM 1901 C C . VAL A 1 235 ? -9.863 6.808 -23.100 1.00 84.06 235 VAL A C 1
ATOM 1903 O O . VAL A 1 235 ? -8.903 6.044 -23.073 1.00 84.06 235 VAL A O 1
ATOM 1906 N N . VAL A 1 236 ? -9.784 8.026 -23.647 1.00 85.44 236 VAL A N 1
ATOM 1907 C CA . VAL A 1 236 ? -8.548 8.548 -24.256 1.00 85.44 236 VAL A CA 1
ATOM 1908 C C . VAL A 1 236 ? -7.417 8.657 -23.228 1.00 85.44 236 VAL A C 1
ATOM 1910 O O . VAL A 1 236 ? -6.305 8.234 -23.521 1.00 85.44 236 VAL A O 1
ATOM 1913 N N . VAL A 1 237 ? -7.685 9.142 -22.009 1.00 86.75 237 VAL A N 1
ATOM 1914 C CA . VAL A 1 237 ? -6.678 9.203 -20.928 1.00 86.75 237 VAL A CA 1
ATOM 1915 C C . VAL A 1 237 ? -6.156 7.810 -20.559 1.00 86.75 237 VAL A C 1
ATOM 1917 O O . VAL A 1 237 ? -4.957 7.652 -20.348 1.00 86.75 237 VAL A O 1
ATOM 1920 N N . ILE A 1 238 ? -7.027 6.796 -20.513 1.00 87.12 238 ILE A N 1
ATOM 1921 C CA . ILE A 1 238 ? -6.624 5.405 -20.247 1.00 87.12 238 ILE A CA 1
ATOM 1922 C C . ILE A 1 238 ? -5.734 4.872 -21.374 1.00 87.12 238 ILE A C 1
ATOM 1924 O O . ILE A 1 238 ? -4.683 4.296 -21.103 1.00 87.12 238 ILE A O 1
ATOM 1928 N N . ILE A 1 239 ? -6.131 5.088 -22.631 1.00 89.00 239 ILE A N 1
ATOM 1929 C CA . ILE A 1 239 ? -5.375 4.621 -23.799 1.00 89.00 239 ILE A CA 1
ATOM 1930 C C . ILE A 1 239 ? -4.000 5.295 -23.860 1.00 89.00 239 ILE A C 1
ATOM 1932 O O . ILE A 1 239 ? -3.002 4.602 -24.023 1.00 89.00 239 ILE A O 1
ATOM 1936 N N . LEU A 1 240 ? -3.933 6.617 -23.674 1.00 89.12 240 LEU A N 1
ATOM 1937 C CA . LEU A 1 240 ? -2.671 7.368 -23.656 1.00 89.12 240 LEU A CA 1
ATOM 1938 C C . LEU A 1 240 ? -1.787 7.004 -22.452 1.00 89.12 240 LEU A C 1
ATOM 1940 O O . LEU A 1 240 ? -0.566 6.991 -22.556 1.00 89.12 240 LEU A O 1
ATOM 1944 N N . GLY A 1 241 ? -2.380 6.684 -21.299 1.00 88.31 241 GLY A N 1
ATOM 1945 C CA . GLY A 1 241 ? -1.625 6.196 -20.141 1.00 88.31 241 GLY A CA 1
ATOM 1946 C C . GLY A 1 241 ? -0.957 4.840 -20.401 1.00 88.31 241 GLY A C 1
ATOM 1947 O O . GLY A 1 241 ? 0.179 4.627 -19.974 1.00 88.31 241 GLY A O 1
ATOM 1948 N N . ALA A 1 242 ? -1.641 3.954 -21.134 1.00 90.38 242 ALA A N 1
ATOM 1949 C CA . ALA A 1 242 ? -1.189 2.596 -21.437 1.00 90.38 242 ALA A CA 1
ATOM 1950 C C . ALA A 1 242 ? -0.317 2.483 -22.704 1.00 90.38 242 ALA A C 1
ATOM 1952 O O . ALA A 1 242 ? 0.438 1.518 -22.837 1.00 90.38 242 ALA A O 1
ATOM 1953 N N . SER A 1 243 ? -0.386 3.444 -23.631 1.00 91.94 243 SER A N 1
ATOM 1954 C CA . SER A 1 243 ? 0.354 3.401 -24.902 1.00 91.94 243 SER A CA 1
ATOM 1955 C C . SER A 1 243 ? 1.870 3.459 -24.707 1.00 91.94 243 SER A C 1
ATOM 1957 O O . SER A 1 243 ? 2.601 2.729 -25.378 1.00 91.94 243 SER A O 1
ATOM 1959 N N . LEU A 1 244 ? 2.352 4.280 -23.768 1.00 90.25 244 LEU A N 1
ATOM 1960 C CA . LEU A 1 244 ? 3.778 4.400 -23.459 1.00 90.25 244 LEU A CA 1
ATOM 1961 C C . LEU A 1 244 ? 4.392 3.091 -22.923 1.00 90.25 244 LEU A C 1
ATOM 1963 O O . LEU A 1 244 ? 5.322 2.594 -23.563 1.00 90.25 244 LEU A O 1
ATOM 1967 N N . PRO A 1 245 ? 3.900 2.486 -21.816 1.00 90.38 245 PRO A N 1
ATOM 1968 C CA . PRO A 1 245 ? 4.456 1.225 -21.328 1.00 90.38 245 PRO A CA 1
ATOM 1969 C C . PRO A 1 245 ? 4.332 0.102 -22.359 1.00 90.38 245 PRO A C 1
ATOM 1971 O O . PRO A 1 245 ? 5.254 -0.697 -22.484 1.00 90.38 245 PRO A O 1
ATOM 1974 N N . PHE A 1 246 ? 3.258 0.074 -23.157 1.00 90.50 246 PHE A N 1
ATOM 1975 C CA . PHE A 1 246 ? 3.110 -0.894 -24.246 1.00 90.50 246 PHE A CA 1
ATOM 1976 C C . PHE A 1 246 ? 4.236 -0.779 -25.286 1.00 90.50 246 PHE A C 1
ATOM 1978 O O . PHE A 1 246 ? 4.888 -1.775 -25.606 1.00 90.50 246 PHE A O 1
ATOM 1985 N N . GLY A 1 247 ? 4.522 0.437 -25.764 1.00 90.06 247 GLY A N 1
ATOM 1986 C CA . GLY A 1 247 ? 5.634 0.687 -26.685 1.00 90.06 247 GLY A CA 1
ATOM 1987 C C . GLY A 1 247 ? 6.994 0.333 -26.075 1.00 90.06 247 GLY A C 1
ATOM 1988 O O . GLY A 1 247 ? 7.841 -0.253 -26.751 1.00 90.06 247 GLY A O 1
ATOM 1989 N N . MET A 1 248 ? 7.197 0.616 -24.785 1.00 87.19 248 MET A N 1
ATOM 1990 C CA . MET A 1 248 ? 8.410 0.218 -24.060 1.00 87.19 248 MET A CA 1
ATOM 1991 C C . MET A 1 248 ? 8.536 -1.309 -23.943 1.00 87.19 248 MET A C 1
ATOM 1993 O O . MET A 1 248 ? 9.633 -1.842 -24.087 1.00 87.19 248 MET A O 1
ATOM 1997 N N . THR A 1 249 ? 7.434 -2.036 -23.731 1.00 87.75 249 THR A N 1
ATOM 1998 C CA . THR A 1 249 ? 7.456 -3.504 -23.612 1.00 87.75 249 THR A CA 1
ATOM 1999 C C . THR A 1 249 ? 7.848 -4.147 -24.933 1.00 87.75 249 THR A C 1
ATOM 2001 O O . THR A 1 249 ? 8.640 -5.083 -24.945 1.00 87.75 249 THR A O 1
ATOM 2004 N N . ILE A 1 250 ? 7.353 -3.616 -26.053 1.00 88.19 250 ILE A N 1
ATOM 2005 C CA . ILE A 1 250 ? 7.787 -4.058 -27.382 1.00 88.19 250 ILE A CA 1
ATOM 2006 C C . ILE A 1 250 ? 9.266 -3.709 -27.600 1.00 88.19 250 ILE A C 1
ATOM 2008 O O . ILE A 1 250 ? 10.029 -4.546 -28.077 1.00 88.19 250 ILE A O 1
ATOM 2012 N N . SER A 1 251 ? 9.697 -2.510 -27.191 1.00 85.44 251 SER A N 1
ATOM 2013 C CA . SER A 1 251 ? 11.096 -2.078 -27.313 1.00 85.44 251 SER A CA 1
ATOM 2014 C C . SER A 1 251 ? 12.076 -3.009 -26.599 1.00 85.44 251 SER A C 1
ATOM 2016 O O . SER A 1 251 ? 13.196 -3.172 -27.079 1.00 85.44 251 SER A O 1
ATOM 2018 N N . LEU A 1 252 ? 11.683 -3.637 -25.484 1.00 83.25 252 LEU A N 1
ATOM 2019 C CA . LEU A 1 252 ? 12.544 -4.569 -24.747 1.00 83.25 252 LEU A CA 1
ATOM 2020 C C . LEU A 1 252 ? 12.992 -5.771 -25.594 1.00 83.25 252 LEU A C 1
ATOM 2022 O O . LEU A 1 252 ? 14.103 -6.251 -25.392 1.00 83.25 252 LEU A O 1
ATOM 2026 N N . PHE A 1 253 ? 12.192 -6.220 -26.568 1.00 83.62 253 PHE A N 1
ATOM 2027 C CA . PHE A 1 253 ? 12.560 -7.333 -27.459 1.00 83.62 253 PHE A CA 1
ATOM 2028 C C . PHE A 1 253 ? 13.638 -6.969 -28.486 1.00 83.62 253 PHE A C 1
ATOM 2030 O O . PHE A 1 253 ? 14.296 -7.859 -29.017 1.00 83.62 253 PHE A O 1
ATOM 2037 N N . PHE A 1 254 ? 13.813 -5.677 -28.760 1.00 82.81 254 PHE A N 1
ATOM 2038 C CA . PHE A 1 254 ? 14.757 -5.155 -29.752 1.00 82.81 254 PHE A CA 1
ATOM 2039 C C . PHE A 1 254 ? 15.934 -4.409 -29.112 1.00 82.81 254 PHE A C 1
ATOM 2041 O O . PHE A 1 254 ? 16.764 -3.843 -29.817 1.00 82.81 254 PHE A O 1
ATOM 2048 N N . THR A 1 255 ? 15.983 -4.340 -27.779 1.00 78.81 255 THR A N 1
ATOM 2049 C CA . THR A 1 255 ? 17.016 -3.586 -27.068 1.00 78.81 255 THR A CA 1
ATOM 2050 C C . THR A 1 255 ? 18.241 -4.459 -26.846 1.00 78.81 255 THR A C 1
ATOM 2052 O O . THR A 1 255 ? 18.193 -5.414 -26.074 1.00 78.81 255 THR A O 1
ATOM 2055 N N . ASP A 1 256 ? 19.359 -4.067 -27.449 1.00 77.31 256 ASP A N 1
ATOM 2056 C CA . ASP A 1 256 ? 20.652 -4.697 -27.211 1.00 77.31 256 ASP A CA 1
ATOM 2057 C C . ASP A 1 256 ? 21.414 -4.038 -26.050 1.00 77.31 256 ASP A C 1
ATOM 2059 O O . ASP A 1 256 ? 21.387 -2.818 -25.832 1.00 77.31 256 ASP A O 1
ATOM 2063 N N . GLY A 1 257 ? 22.157 -4.870 -25.319 1.00 74.62 257 GLY A N 1
ATOM 2064 C CA . GLY A 1 257 ? 23.036 -4.452 -24.230 1.00 74.62 257 GLY A CA 1
ATOM 2065 C C . GLY A 1 257 ? 22.360 -4.444 -22.857 1.00 74.62 257 GLY A C 1
ATOM 2066 O O . GLY A 1 257 ? 21.329 -3.811 -22.634 1.00 74.62 257 GLY A O 1
ATOM 2067 N N . LEU A 1 258 ? 23.005 -5.106 -21.891 1.00 73.75 258 LEU A N 1
ATOM 2068 C CA . LEU A 1 258 ? 22.471 -5.325 -20.543 1.00 73.75 258 LEU A CA 1
ATOM 2069 C C . LEU A 1 258 ? 22.063 -4.021 -19.833 1.00 73.75 258 LEU A C 1
ATOM 2071 O O . LEU A 1 258 ? 20.988 -3.964 -19.247 1.00 73.75 258 LEU A O 1
ATOM 2075 N N . LYS A 1 259 ? 22.874 -2.956 -19.925 1.00 75.06 259 LYS A N 1
ATOM 2076 C CA . LYS A 1 259 ? 22.569 -1.650 -19.306 1.00 75.06 259 LYS A CA 1
ATOM 2077 C C . LYS A 1 259 ? 21.257 -1.055 -19.835 1.00 75.06 259 LYS A C 1
ATOM 2079 O O . LYS A 1 259 ? 20.445 -0.578 -19.045 1.00 75.06 259 LYS A O 1
ATOM 2084 N N . ASN A 1 260 ? 21.043 -1.104 -21.149 1.00 76.50 260 ASN A N 1
ATOM 2085 C CA . ASN A 1 260 ? 19.857 -0.536 -21.792 1.00 76.50 260 ASN A CA 1
ATOM 2086 C C . ASN A 1 260 ? 18.607 -1.364 -21.479 1.00 76.50 260 ASN A C 1
ATOM 2088 O O . ASN A 1 260 ? 17.561 -0.794 -21.178 1.00 76.50 260 ASN A O 1
ATOM 2092 N N . ILE A 1 261 ? 18.733 -2.698 -21.479 1.00 79.38 261 ILE A N 1
ATOM 2093 C CA . ILE A 1 261 ? 17.653 -3.612 -21.082 1.00 79.38 261 ILE A CA 1
ATOM 2094 C C . ILE A 1 261 ? 17.238 -3.335 -19.635 1.00 79.38 261 ILE A C 1
ATOM 2096 O O . ILE A 1 261 ? 16.058 -3.141 -19.369 1.00 79.38 261 ILE A O 1
ATOM 2100 N N . LEU A 1 262 ? 18.198 -3.269 -18.708 1.00 77.00 262 LEU A N 1
ATOM 2101 C CA . LEU A 1 262 ? 17.936 -3.017 -17.290 1.00 77.00 262 LEU A CA 1
ATOM 2102 C C . LEU A 1 262 ? 17.287 -1.645 -17.057 1.00 77.00 262 LEU A C 1
ATOM 2104 O O . LEU A 1 262 ? 16.296 -1.559 -16.337 1.00 77.00 262 LEU A O 1
ATOM 2108 N N . SER A 1 263 ? 17.794 -0.593 -17.705 1.00 76.25 263 SER A N 1
ATOM 2109 C CA . SER A 1 263 ? 17.238 0.760 -17.577 1.00 76.25 263 SER A CA 1
ATOM 2110 C C . SER A 1 263 ? 15.836 0.897 -18.179 1.00 76.25 263 SER A C 1
ATOM 2112 O O . SER A 1 263 ? 15.025 1.660 -17.661 1.00 76.25 263 SER A O 1
ATOM 2114 N N . ASN A 1 264 ? 15.536 0.196 -19.277 1.00 82.00 264 ASN A N 1
ATOM 2115 C CA . ASN A 1 264 ? 14.189 0.184 -19.850 1.00 82.00 264 ASN A CA 1
ATOM 2116 C C . ASN A 1 264 ? 13.243 -0.648 -18.969 1.00 82.00 264 ASN A C 1
ATOM 2118 O O . ASN A 1 264 ? 12.137 -0.213 -18.661 1.00 82.00 264 ASN A O 1
ATOM 2122 N N . LEU A 1 265 ? 13.708 -1.804 -18.485 1.00 80.44 265 LEU A N 1
ATOM 2123 C CA . LEU A 1 265 ? 12.934 -2.702 -17.634 1.00 80.44 265 LEU A CA 1
ATOM 2124 C C . LEU A 1 265 ? 12.510 -2.038 -16.317 1.00 80.44 265 LEU A C 1
ATOM 2126 O O . LEU A 1 265 ? 11.356 -2.198 -15.928 1.00 80.44 265 LEU A O 1
ATOM 2130 N N . SER A 1 266 ? 13.392 -1.280 -15.652 1.00 79.88 266 SER A N 1
ATOM 2131 C CA . SER A 1 266 ? 13.039 -0.576 -14.408 1.00 79.88 266 SER A CA 1
ATOM 2132 C C . SER A 1 266 ? 11.893 0.416 -14.617 1.00 79.88 266 SER A C 1
ATOM 2134 O O . SER A 1 266 ? 10.880 0.334 -13.928 1.00 79.88 266 SER A O 1
ATOM 2136 N N . LEU A 1 267 ? 12.002 1.291 -15.621 1.00 82.44 267 LEU A N 1
ATOM 2137 C CA . LEU A 1 267 ? 10.967 2.278 -15.940 1.00 82.44 267 LEU A CA 1
ATOM 2138 C C . LEU A 1 267 ? 9.670 1.626 -16.442 1.00 82.44 267 LEU A C 1
ATOM 2140 O O . LEU A 1 267 ? 8.575 2.057 -16.076 1.00 82.44 267 LEU A O 1
ATOM 2144 N N . ASN A 1 268 ? 9.775 0.574 -17.258 1.00 85.56 268 ASN A N 1
ATOM 2145 C CA . ASN A 1 268 ? 8.618 -0.149 -17.780 1.00 85.56 268 ASN A CA 1
ATOM 2146 C C . ASN A 1 268 ? 7.789 -0.769 -16.647 1.00 85.56 268 ASN A C 1
ATOM 2148 O O . ASN A 1 268 ? 6.574 -0.565 -16.601 1.00 85.56 268 ASN A O 1
ATOM 2152 N N . ILE A 1 269 ? 8.448 -1.457 -15.704 1.00 85.00 269 ILE A N 1
ATOM 2153 C CA . ILE A 1 269 ? 7.791 -2.051 -14.532 1.00 85.00 269 ILE A CA 1
ATOM 2154 C C . ILE A 1 269 ? 7.004 -0.978 -13.773 1.00 85.00 269 ILE A C 1
ATOM 2156 O O . ILE A 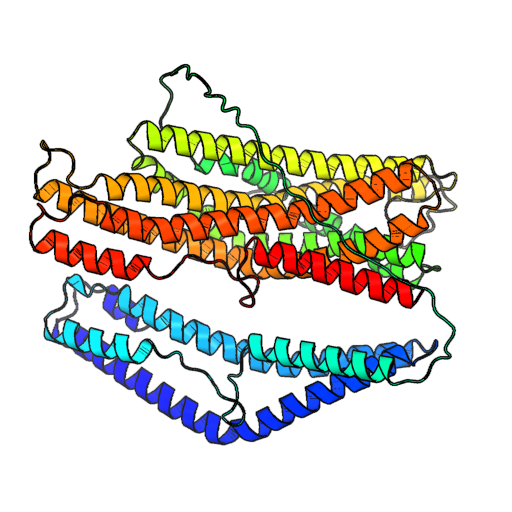1 269 ? 5.819 -1.190 -13.506 1.00 85.00 269 ILE A O 1
ATOM 2160 N N . THR A 1 270 ? 7.604 0.188 -13.510 1.00 87.31 270 THR A N 1
ATOM 2161 C CA . THR A 1 270 ? 6.931 1.292 -12.810 1.00 87.31 270 THR A CA 1
ATOM 2162 C C . THR A 1 270 ? 5.644 1.721 -13.526 1.00 87.31 270 THR A C 1
ATOM 2164 O O . THR A 1 270 ? 4.581 1.800 -12.903 1.00 87.31 270 THR A O 1
ATOM 2167 N N . PHE A 1 271 ? 5.692 1.958 -14.842 1.00 88.94 271 PHE A N 1
ATOM 2168 C CA . PHE A 1 271 ? 4.523 2.426 -15.599 1.00 88.94 271 PHE A CA 1
ATOM 2169 C C . PHE A 1 271 ? 3.434 1.358 -15.757 1.00 88.94 271 PHE A C 1
ATOM 2171 O O . PHE A 1 271 ? 2.244 1.667 -15.630 1.00 88.94 271 PHE A O 1
ATOM 2178 N N . VAL A 1 272 ? 3.805 0.094 -15.980 1.00 88.62 272 VAL A N 1
ATOM 2179 C CA . VAL A 1 272 ? 2.844 -1.023 -16.027 1.00 88.62 272 VAL A CA 1
ATOM 2180 C C . VAL A 1 272 ? 2.128 -1.157 -14.684 1.00 88.62 272 VAL A C 1
ATOM 2182 O O . VAL A 1 272 ? 0.899 -1.234 -14.629 1.00 88.62 272 VAL A O 1
ATOM 2185 N N . VAL A 1 273 ? 2.879 -1.120 -13.585 1.00 87.38 273 VAL A N 1
ATOM 2186 C CA . VAL A 1 273 ? 2.337 -1.217 -12.226 1.00 87.38 273 VAL A CA 1
ATOM 2187 C C . VAL A 1 273 ? 1.443 -0.024 -11.904 1.00 87.38 273 VAL A C 1
ATOM 2189 O O . VAL A 1 273 ? 0.360 -0.218 -11.351 1.00 87.38 273 VAL A O 1
ATOM 2192 N N . CYS A 1 274 ? 1.828 1.191 -12.300 1.00 90.56 274 CYS A N 1
ATOM 2193 C CA . CYS A 1 274 ? 0.998 2.385 -12.152 1.00 90.56 274 CYS A CA 1
ATOM 2194 C C . CYS A 1 274 ? -0.384 2.203 -12.808 1.00 90.56 274 CYS A C 1
ATOM 2196 O O . CYS A 1 274 ? -1.413 2.435 -12.166 1.00 90.56 274 CYS A O 1
ATOM 2198 N N . ASN A 1 275 ? -0.426 1.682 -14.038 1.00 88.62 275 ASN A N 1
ATOM 2199 C CA . ASN A 1 275 ? -1.678 1.407 -14.745 1.00 88.62 275 ASN A CA 1
ATOM 2200 C C . ASN A 1 275 ? -2.511 0.304 -14.059 1.00 88.62 275 ASN A C 1
ATOM 2202 O O . ASN A 1 275 ? -3.733 0.436 -13.936 1.00 88.62 275 ASN A O 1
ATOM 2206 N N . LEU A 1 276 ? -1.875 -0.751 -13.533 1.00 87.75 276 LEU A N 1
ATOM 2207 C CA . LEU A 1 276 ? -2.561 -1.799 -12.760 1.00 87.75 276 LEU A CA 1
ATOM 2208 C C . LEU A 1 276 ? -3.186 -1.252 -11.465 1.00 87.75 276 LEU A C 1
ATOM 2210 O O . LEU A 1 276 ? -4.332 -1.584 -11.139 1.00 87.75 276 LEU A O 1
ATOM 2214 N N . LYS A 1 277 ? -2.469 -0.384 -10.736 1.00 87.69 277 LYS A N 1
ATOM 2215 C CA . LYS A 1 277 ? -2.996 0.309 -9.547 1.00 87.69 277 LYS A CA 1
ATOM 2216 C C . LYS A 1 277 ? -4.179 1.202 -9.913 1.00 87.69 277 LYS A C 1
ATOM 2218 O O . LYS A 1 277 ? -5.210 1.162 -9.243 1.00 87.69 277 LYS A O 1
ATOM 2223 N N . TYR A 1 278 ? -4.058 1.963 -10.997 1.00 89.56 278 TYR A N 1
ATOM 2224 C CA . TYR A 1 278 ? -5.119 2.842 -11.476 1.00 89.56 278 TYR A CA 1
ATOM 2225 C C . TYR A 1 278 ? -6.393 2.053 -11.835 1.00 89.56 278 TYR A C 1
ATOM 2227 O O . TYR A 1 278 ? -7.492 2.405 -11.396 1.00 89.56 278 TYR A O 1
ATOM 2235 N N . PHE A 1 279 ? -6.259 0.917 -12.529 1.00 86.31 279 PHE A N 1
ATOM 2236 C CA . PHE A 1 279 ? -7.385 0.022 -12.821 1.00 86.31 279 PHE A CA 1
ATOM 2237 C C . PHE A 1 279 ? -8.030 -0.554 -11.547 1.00 86.31 279 PHE A C 1
ATOM 2239 O O . PHE A 1 279 ? -9.257 -0.665 -11.453 1.00 86.31 279 PHE A O 1
ATOM 2246 N N . ASN A 1 280 ? -7.229 -0.875 -10.524 1.00 85.81 280 ASN A N 1
ATOM 2247 C CA . ASN A 1 280 ? -7.749 -1.302 -9.224 1.00 85.81 280 ASN A CA 1
ATOM 2248 C C . ASN A 1 280 ? -8.630 -0.216 -8.577 1.00 85.81 280 ASN A C 1
ATOM 2250 O O . ASN A 1 280 ? -9.749 -0.517 -8.150 1.00 85.81 280 ASN A O 1
ATOM 2254 N N . ILE A 1 281 ? -8.178 1.044 -8.576 1.00 86.50 281 ILE A N 1
ATOM 2255 C CA . ILE A 1 281 ? -8.954 2.184 -8.062 1.00 86.50 281 ILE A CA 1
ATOM 2256 C C . ILE A 1 281 ? -10.261 2.344 -8.838 1.00 86.50 281 ILE A C 1
ATOM 2258 O O . ILE A 1 281 ? -11.319 2.466 -8.220 1.00 86.50 281 ILE A O 1
ATOM 2262 N N . LEU A 1 282 ? -10.226 2.274 -10.174 1.00 84.94 282 LEU A N 1
ATOM 2263 C CA . LEU A 1 282 ? -11.434 2.357 -11.001 1.00 84.94 282 LEU A CA 1
ATOM 2264 C C . LEU A 1 282 ? -12.474 1.301 -10.605 1.00 84.94 282 LEU A C 1
ATOM 2266 O O . LEU A 1 282 ? -13.657 1.625 -10.476 1.00 84.94 282 LEU A O 1
ATOM 2270 N N . ASN A 1 283 ? -12.045 0.064 -10.346 1.00 84.00 283 ASN A N 1
ATOM 2271 C CA . ASN A 1 283 ? -12.930 -1.032 -9.940 1.00 84.00 283 ASN A CA 1
ATOM 2272 C C . ASN A 1 283 ? -13.453 -0.905 -8.503 1.00 84.00 283 ASN A C 1
ATOM 2274 O O . ASN A 1 283 ? -14.484 -1.489 -8.160 1.00 84.00 283 ASN A O 1
ATOM 2278 N N . ARG A 1 284 ? -12.747 -0.173 -7.636 1.00 83.00 284 ARG A N 1
ATOM 2279 C CA . ARG A 1 284 ? -13.090 -0.025 -6.214 1.00 83.00 284 ARG A CA 1
ATOM 2280 C C . ARG A 1 284 ? -13.629 1.354 -5.836 1.00 83.00 284 ARG A C 1
ATOM 2282 O O . ARG A 1 284 ? -13.990 1.531 -4.674 1.00 83.00 284 ARG A O 1
ATOM 2289 N N . ARG A 1 285 ? -13.761 2.268 -6.801 1.00 82.19 285 ARG A N 1
ATOM 2290 C CA . ARG A 1 285 ? -14.112 3.688 -6.631 1.00 82.19 285 ARG A CA 1
ATOM 2291 C C . ARG A 1 285 ? -15.290 3.968 -5.699 1.00 82.19 285 ARG A C 1
ATOM 2293 O O . ARG A 1 285 ? -15.187 4.876 -4.891 1.00 82.19 285 ARG A O 1
ATOM 2300 N N . GLN A 1 286 ? -16.369 3.180 -5.752 1.00 80.81 286 GLN A N 1
ATOM 2301 C CA . GLN A 1 286 ? -17.543 3.435 -4.909 1.00 80.81 286 GLN A CA 1
ATOM 2302 C C . GLN A 1 286 ? -17.197 3.318 -3.420 1.00 80.81 286 GLN A C 1
ATOM 2304 O O . GLN A 1 286 ? -17.521 4.211 -2.652 1.00 80.81 286 GLN A O 1
ATOM 2309 N N . ASN A 1 287 ? -16.432 2.286 -3.045 1.00 78.50 287 ASN A N 1
ATOM 2310 C CA . ASN A 1 287 ? -16.036 2.074 -1.650 1.00 78.50 287 ASN A CA 1
ATOM 2311 C C . ASN A 1 287 ? -15.142 3.215 -1.124 1.00 78.50 287 ASN A C 1
ATOM 2313 O O . ASN A 1 287 ? -15.105 3.475 0.072 1.00 78.50 287 ASN A O 1
ATOM 2317 N N . ILE A 1 288 ? -14.395 3.879 -2.015 1.00 79.06 288 ILE A N 1
ATOM 2318 C CA . ILE A 1 288 ? -13.497 4.988 -1.666 1.00 79.06 288 ILE A CA 1
ATOM 2319 C C . ILE A 1 288 ? -14.310 6.245 -1.309 1.00 79.06 288 ILE A C 1
ATOM 2321 O O . ILE A 1 288 ? -13.905 7.010 -0.438 1.00 79.06 288 ILE A O 1
ATOM 2325 N N . LEU A 1 289 ? -15.469 6.447 -1.946 1.00 79.50 289 LEU A N 1
ATOM 2326 C CA . LEU A 1 289 ? -16.324 7.618 -1.721 1.00 79.50 289 LEU A CA 1
ATOM 2327 C C . LEU A 1 289 ? -17.040 7.580 -0.365 1.00 79.50 289 LEU A C 1
ATOM 2329 O O . LEU A 1 289 ? -17.191 8.630 0.263 1.00 79.50 289 LEU A O 1
ATOM 2333 N N . ASP A 1 290 ? -17.411 6.387 0.104 1.00 78.81 290 ASP A N 1
ATOM 2334 C CA . ASP A 1 290 ? -18.154 6.183 1.357 1.00 78.81 290 ASP A CA 1
ATOM 2335 C C . ASP A 1 290 ? -17.380 6.702 2.595 1.00 78.81 290 ASP A C 1
ATOM 2337 O O . ASP A 1 290 ? -17.969 7.120 3.592 1.00 78.81 290 ASP A O 1
ATOM 2341 N N . VAL A 1 291 ? -16.044 6.796 2.512 1.00 82.50 291 VAL A N 1
ATOM 2342 C CA . VAL A 1 291 ? -15.177 7.310 3.593 1.00 82.50 291 VAL A CA 1
ATOM 2343 C C . VAL A 1 291 ? -15.481 8.750 3.982 1.00 82.50 291 VAL A C 1
ATOM 2345 O O . VAL A 1 291 ? -15.309 9.128 5.143 1.00 82.50 291 VAL A O 1
ATOM 2348 N N . ASN A 1 292 ? -15.919 9.579 3.034 1.00 85.00 292 ASN A N 1
ATOM 2349 C CA . ASN A 1 292 ? -16.211 10.978 3.328 1.00 85.00 292 ASN A CA 1
ATOM 2350 C C . ASN A 1 292 ? -17.386 11.107 4.311 1.00 85.00 292 ASN A C 1
ATOM 2352 O O . ASN A 1 292 ? -17.380 11.993 5.159 1.00 85.00 292 ASN A O 1
ATOM 2356 N N . GLU A 1 293 ? -18.365 10.204 4.238 1.00 86.62 293 GLU A N 1
ATOM 2357 C CA . GLU A 1 293 ? -19.492 10.196 5.168 1.00 86.62 293 GLU A CA 1
ATOM 2358 C C . GLU A 1 293 ? -19.053 9.732 6.563 1.00 86.62 293 GLU A C 1
ATOM 2360 O O . GLU A 1 293 ? -19.322 10.416 7.552 1.00 86.62 293 GLU A O 1
ATOM 2365 N N . TRP A 1 294 ? -18.291 8.635 6.651 1.00 89.19 294 TRP A N 1
ATOM 2366 C CA . TRP A 1 294 ? -17.758 8.145 7.929 1.00 89.19 294 TRP A CA 1
ATOM 2367 C C . TRP A 1 294 ? -16.867 9.179 8.625 1.00 89.19 294 TRP A C 1
ATOM 2369 O O . TRP A 1 294 ? -17.024 9.444 9.816 1.00 89.19 294 TRP A O 1
ATOM 2379 N N . THR A 1 295 ? -15.957 9.818 7.886 1.00 90.19 295 THR A N 1
ATOM 2380 C CA . THR A 1 295 ? -15.062 10.844 8.449 1.00 90.19 295 THR A CA 1
ATOM 2381 C C . THR A 1 295 ? -15.820 12.072 8.943 1.00 90.19 295 THR A C 1
ATOM 2383 O O . THR A 1 295 ? -15.486 12.580 10.008 1.00 90.19 295 THR A O 1
ATOM 2386 N N . GLN A 1 296 ? -16.889 12.497 8.263 1.00 90.44 296 GLN A N 1
ATOM 2387 C CA . GLN A 1 296 ? -17.751 13.583 8.744 1.00 90.44 296 GLN A CA 1
ATOM 2388 C C . GLN A 1 296 ? -18.492 13.223 10.038 1.00 90.44 296 GLN A C 1
ATOM 2390 O O . GLN A 1 296 ? -18.593 14.058 10.941 1.00 90.44 296 GLN A O 1
ATOM 2395 N N . GLN A 1 297 ? -18.996 11.989 10.153 1.00 90.88 297 GLN A N 1
ATOM 2396 C CA . GLN A 1 297 ? -19.654 11.519 11.376 1.00 90.88 297 GLN A CA 1
ATOM 2397 C C . GLN A 1 297 ? -18.668 11.462 12.557 1.00 90.88 297 GLN A C 1
ATOM 2399 O O . GLN A 1 297 ? -19.002 11.903 13.659 1.00 90.88 297 GLN A O 1
ATOM 2404 N N . LEU A 1 298 ? -17.434 11.006 12.321 1.00 92.88 298 LEU A N 1
ATOM 2405 C CA . LEU A 1 298 ? -16.363 10.983 13.324 1.00 92.88 298 LEU A CA 1
ATOM 2406 C C . LEU A 1 298 ? -15.883 12.396 13.704 1.00 92.88 298 LEU A C 1
ATOM 2408 O O . LEU A 1 298 ? -15.726 12.692 14.888 1.00 92.88 298 LEU A O 1
ATOM 2412 N N . ASP A 1 299 ? -15.726 13.301 12.733 1.00 93.25 299 ASP A N 1
ATOM 2413 C CA . ASP A 1 299 ? -15.367 14.707 12.971 1.00 93.25 299 ASP A CA 1
ATOM 2414 C C . ASP A 1 299 ? -16.408 15.418 13.845 1.00 93.25 299 ASP A C 1
ATOM 2416 O O . ASP A 1 299 ? -16.064 16.211 14.723 1.00 93.25 299 ASP A O 1
ATOM 2420 N N . ALA A 1 300 ? -17.697 15.123 13.640 1.00 90.81 300 ALA A N 1
ATOM 2421 C CA . ALA A 1 300 ? -18.780 15.715 14.419 1.00 90.81 300 ALA A CA 1
ATOM 2422 C C . ALA A 1 300 ? -18.709 15.352 15.912 1.00 90.81 300 ALA A C 1
ATOM 2424 O O . ALA A 1 300 ? -19.216 16.112 16.745 1.00 90.81 300 ALA A O 1
ATOM 2425 N N . ARG A 1 301 ? -18.072 14.222 16.245 1.00 92.12 301 ARG A N 1
ATOM 2426 C CA . ARG A 1 301 ? -17.842 13.758 17.618 1.00 92.12 301 ARG A CA 1
ATOM 2427 C C . ARG A 1 301 ? -16.597 14.370 18.270 1.00 92.12 301 ARG A C 1
ATOM 2429 O O . ARG A 1 301 ? -16.504 14.336 19.496 1.00 92.12 301 ARG A O 1
ATOM 2436 N N . ALA A 1 302 ? -15.680 14.949 17.492 1.00 89.38 302 ALA A N 1
ATOM 2437 C CA . ALA A 1 302 ? -14.443 15.544 17.991 1.00 89.38 302 ALA A CA 1
ATOM 2438 C C . ALA A 1 302 ? -14.678 16.950 18.582 1.00 89.38 302 ALA A C 1
ATOM 2440 O O . ALA A 1 302 ? -14.597 17.977 17.896 1.00 89.38 302 ALA A O 1
ATOM 2441 N N . ASN A 1 303 ? -14.990 17.009 19.879 1.00 84.19 303 ASN A N 1
ATOM 2442 C CA . ASN A 1 303 ? -15.369 18.255 20.561 1.00 84.19 303 ASN A CA 1
ATOM 2443 C C . ASN A 1 303 ? -14.244 18.867 21.408 1.00 84.19 303 ASN A C 1
ATOM 2445 O O . ASN A 1 303 ? -14.234 20.079 21.621 1.00 84.19 303 ASN A O 1
ATOM 2449 N N . SER A 1 304 ? -13.292 18.058 21.880 1.00 87.06 304 SER A N 1
ATOM 2450 C CA . SER A 1 304 ? -12.142 18.547 22.649 1.00 87.06 304 SER A CA 1
ATOM 2451 C C . SER A 1 304 ? -11.187 19.347 21.759 1.00 87.06 304 SER A C 1
ATOM 2453 O O . SER A 1 304 ? -10.914 18.961 20.621 1.00 87.06 304 SER A O 1
ATOM 2455 N N . LEU A 1 305 ? -10.612 20.430 22.296 1.00 88.44 305 LEU A N 1
ATOM 2456 C CA . LEU A 1 305 ? -9.607 21.233 21.588 1.00 88.44 305 LEU A CA 1
ATOM 2457 C C . LEU A 1 305 ? -8.398 20.384 21.162 1.00 88.44 305 LEU A C 1
ATOM 2459 O O . LEU A 1 305 ? -7.868 20.574 20.071 1.00 88.44 305 LEU A O 1
ATOM 2463 N N . GLU A 1 306 ? -7.995 19.428 22.000 1.00 90.94 306 GLU A N 1
ATOM 2464 C CA . GLU A 1 306 ? -6.889 18.511 21.710 1.00 90.94 306 GLU A CA 1
ATOM 2465 C C . GLU A 1 306 ? -7.193 17.595 20.518 1.00 90.94 306 GLU A C 1
ATOM 2467 O O . GLU A 1 306 ? -6.347 17.414 19.647 1.00 90.94 306 GLU A O 1
ATOM 2472 N N . GLU A 1 307 ? -8.415 17.062 20.446 1.00 91.44 307 GLU A N 1
ATOM 2473 C CA . GLU A 1 307 ? -8.855 16.191 19.350 1.00 91.44 307 GLU A CA 1
ATOM 2474 C C . GLU A 1 307 ? -8.915 16.974 18.036 1.00 91.44 307 GLU A C 1
ATOM 2476 O O . GLU A 1 307 ? -8.399 16.535 17.009 1.00 91.44 307 GLU A O 1
ATOM 2481 N N . GLN A 1 308 ? -9.481 18.182 18.083 1.00 91.75 308 GLN A N 1
ATOM 2482 C CA . GLN A 1 308 ? -9.563 19.058 16.920 1.00 91.75 308 GLN A CA 1
ATOM 2483 C C . GLN A 1 308 ? -8.179 19.480 16.422 1.00 91.75 308 GLN A C 1
ATOM 2485 O O . GLN A 1 308 ? -7.917 19.436 15.220 1.00 91.75 308 GLN A O 1
ATOM 2490 N N . GLU A 1 309 ? -7.270 19.871 17.316 1.00 92.88 309 GLU A N 1
ATOM 2491 C CA . GLU A 1 309 ? -5.915 20.243 16.908 1.00 92.88 309 GLU A CA 1
ATOM 2492 C C . GLU A 1 309 ? -5.141 19.038 16.363 1.00 92.88 309 GLU A C 1
ATOM 2494 O O . GLU A 1 309 ? -4.436 19.168 15.357 1.00 92.88 309 GLU A O 1
ATOM 2499 N N . HIS A 1 310 ? -5.335 17.850 16.944 1.00 94.12 310 HIS A N 1
ATOM 2500 C CA . HIS A 1 310 ? -4.758 16.620 16.420 1.00 94.12 310 HIS A CA 1
ATOM 2501 C C . HIS A 1 310 ? -5.253 16.319 14.997 1.00 94.12 310 HIS A C 1
ATOM 2503 O O . HIS A 1 310 ? -4.428 16.160 14.095 1.00 94.12 310 HIS A O 1
ATOM 2509 N N . LEU A 1 311 ? -6.565 16.347 14.746 1.00 95.19 311 LEU A N 1
ATOM 2510 C CA . LEU A 1 311 ? -7.122 16.123 13.408 1.00 95.19 311 LEU A CA 1
ATOM 2511 C C . LEU A 1 311 ? -6.666 17.196 12.401 1.00 95.19 311 LEU A C 1
ATOM 2513 O O . LEU A 1 311 ? -6.291 16.868 11.275 1.00 95.19 311 LEU A O 1
ATOM 2517 N N . ARG A 1 312 ? -6.583 18.476 12.797 1.00 94.31 312 ARG A N 1
ATOM 2518 C CA . ARG A 1 312 ? -6.000 19.535 11.943 1.00 94.31 312 ARG A CA 1
ATOM 2519 C C . ARG A 1 312 ? -4.526 19.282 11.637 1.00 94.31 312 ARG A C 1
ATOM 2521 O O . ARG A 1 312 ? -4.062 19.573 10.534 1.00 94.31 312 ARG A O 1
ATOM 2528 N N . SER A 1 313 ? -3.761 18.792 12.612 1.00 94.38 313 SER A N 1
ATOM 2529 C CA . SER A 1 313 ? -2.355 18.429 12.411 1.00 94.38 313 SER A CA 1
ATOM 2530 C C . SER A 1 313 ? -2.215 17.269 11.417 1.00 94.38 313 SER A C 1
ATOM 2532 O O . SER A 1 313 ? -1.371 17.353 10.525 1.00 94.38 313 SER A O 1
ATOM 2534 N N . ALA A 1 314 ? -3.108 16.277 11.483 1.00 95.81 314 ALA A N 1
ATOM 2535 C CA . ALA A 1 314 ? -3.147 15.139 10.569 1.00 95.81 314 ALA A CA 1
ATOM 2536 C C . ALA A 1 314 ? -3.487 15.551 9.127 1.00 95.81 314 ALA A C 1
ATOM 2538 O O . ALA A 1 314 ? -2.822 15.134 8.177 1.00 95.81 314 ALA A O 1
ATOM 2539 N N . VAL A 1 315 ? -4.457 16.456 8.941 1.00 95.81 315 VAL A N 1
ATOM 2540 C CA . VAL A 1 315 ? -4.775 17.020 7.615 1.00 95.81 315 VAL A CA 1
ATOM 2541 C C . VAL A 1 315 ? -3.575 17.781 7.040 1.00 95.81 315 VAL A C 1
ATOM 2543 O O . VAL A 1 315 ? -3.197 17.563 5.888 1.00 95.81 315 VAL A O 1
ATOM 2546 N N . ARG A 1 316 ? -2.916 18.630 7.846 1.00 94.94 316 ARG A N 1
ATOM 2547 C CA . ARG A 1 316 ? -1.709 19.363 7.415 1.00 94.94 316 ARG A CA 1
ATOM 2548 C C . ARG A 1 316 ? -0.572 18.417 7.028 1.00 94.94 316 ARG A C 1
ATOM 2550 O O . ARG A 1 316 ? 0.110 18.675 6.037 1.00 94.94 316 ARG A O 1
ATOM 2557 N N . LEU A 1 317 ? -0.354 17.350 7.797 1.00 92.62 317 LEU A N 1
ATOM 2558 C CA . LEU A 1 317 ? 0.663 16.344 7.493 1.00 92.62 317 LEU A CA 1
ATOM 2559 C C . LEU A 1 317 ? 0.330 15.590 6.201 1.00 92.62 317 LEU A C 1
ATOM 2561 O O . LEU A 1 317 ? 1.210 15.432 5.360 1.00 92.62 317 LEU A O 1
ATOM 2565 N N . SER A 1 318 ? -0.940 15.226 5.999 1.00 95.19 318 SER A N 1
ATOM 2566 C CA . SER A 1 318 ? -1.426 14.589 4.768 1.00 95.19 318 SER A CA 1
ATOM 2567 C C . SER A 1 318 ? -1.133 15.444 3.536 1.00 95.19 318 SER A C 1
ATOM 2569 O O . SER A 1 318 ? -0.572 14.954 2.560 1.00 95.19 318 SER A O 1
ATOM 2571 N N . HIS A 1 319 ? -1.442 16.746 3.582 1.00 94.19 319 HIS A N 1
ATOM 2572 C CA . HIS A 1 319 ? -1.136 17.654 2.470 1.00 94.19 319 HIS A CA 1
ATOM 2573 C C . HIS A 1 319 ? 0.366 17.772 2.224 1.00 94.19 319 HIS A C 1
ATOM 2575 O O . HIS A 1 319 ? 0.797 17.672 1.079 1.00 94.19 319 HIS A O 1
ATOM 2581 N N . LYS A 1 320 ? 1.174 17.945 3.278 1.00 91.81 320 LYS A N 1
ATOM 2582 C CA . LYS A 1 320 ? 2.640 18.004 3.149 1.00 91.81 320 LYS A CA 1
ATOM 2583 C C . LYS A 1 320 ? 3.206 16.738 2.511 1.00 91.81 320 LYS A C 1
ATOM 2585 O O . LYS A 1 320 ? 4.046 16.850 1.627 1.00 91.81 320 LYS A O 1
ATOM 2590 N N . MET A 1 321 ? 2.730 15.567 2.932 1.00 92.00 321 MET A N 1
ATOM 2591 C CA . MET A 1 321 ? 3.132 14.276 2.374 1.00 92.00 321 MET A CA 1
ATOM 2592 C C . MET A 1 321 ? 2.819 14.211 0.877 1.00 92.00 321 MET A C 1
ATOM 2594 O O . MET A 1 321 ? 3.703 13.931 0.079 1.00 92.00 321 MET A O 1
ATOM 2598 N N . VAL A 1 322 ? 1.586 14.546 0.492 1.00 92.38 322 VAL A N 1
ATOM 2599 C CA . VAL A 1 322 ? 1.150 14.537 -0.909 1.00 92.38 322 VAL A CA 1
ATOM 2600 C C . VAL A 1 322 ? 1.989 15.489 -1.767 1.00 92.38 322 VAL A C 1
ATOM 2602 O O . VAL A 1 322 ? 2.485 15.079 -2.816 1.00 92.38 322 VAL A O 1
ATOM 2605 N N . TYR A 1 323 ? 2.194 16.736 -1.326 1.00 91.31 323 TYR A N 1
ATOM 2606 C CA . TYR A 1 323 ? 3.007 17.706 -2.067 1.00 91.31 323 TYR A CA 1
ATOM 2607 C C . TYR A 1 323 ? 4.473 17.280 -2.170 1.00 91.31 323 TYR A C 1
ATOM 2609 O O . TYR A 1 323 ? 5.070 17.441 -3.233 1.00 91.31 323 TYR A O 1
ATOM 2617 N N . LEU A 1 324 ? 5.040 16.709 -1.102 1.00 89.00 324 LEU A N 1
ATOM 2618 C CA . LEU A 1 324 ? 6.402 16.183 -1.108 1.00 89.00 324 LEU A CA 1
ATOM 2619 C C . LEU A 1 324 ? 6.544 15.049 -2.129 1.00 89.00 324 LEU A C 1
ATOM 2621 O O . LEU A 1 324 ? 7.434 15.110 -2.972 1.00 89.00 324 LEU A O 1
ATOM 2625 N N . THR A 1 325 ? 5.644 14.063 -2.109 1.00 88.62 325 THR A N 1
ATOM 2626 C CA . THR A 1 325 ? 5.666 12.944 -3.061 1.00 88.62 325 THR A CA 1
ATOM 2627 C C . THR A 1 325 ? 5.511 13.424 -4.505 1.00 88.62 325 THR A C 1
ATOM 2629 O O . THR A 1 325 ? 6.284 13.018 -5.368 1.00 88.62 325 THR A O 1
ATOM 2632 N N . CYS A 1 326 ? 4.584 14.354 -4.771 1.00 89.88 326 CYS A N 1
ATOM 2633 C CA . CYS A 1 326 ? 4.421 14.941 -6.106 1.00 89.88 326 CYS A CA 1
ATOM 2634 C C . CYS A 1 326 ? 5.683 15.685 -6.568 1.00 89.88 326 CYS A C 1
ATOM 2636 O O . CYS A 1 326 ? 6.078 15.567 -7.729 1.00 89.88 326 CYS A O 1
ATOM 2638 N N . GLY A 1 327 ? 6.319 16.444 -5.669 1.00 88.50 327 GLY A N 1
ATOM 2639 C CA . GLY A 1 327 ? 7.563 17.157 -5.956 1.00 88.50 327 GLY A CA 1
ATOM 2640 C C . GLY A 1 327 ? 8.710 16.204 -6.291 1.00 88.50 327 GLY A C 1
ATOM 2641 O O . GLY A 1 327 ? 9.387 16.407 -7.297 1.00 88.50 327 GLY A O 1
ATOM 2642 N N . VAL A 1 328 ? 8.875 15.129 -5.510 1.00 88.75 328 VAL A N 1
ATOM 2643 C CA . VAL A 1 328 ? 9.883 14.086 -5.761 1.00 88.75 328 VAL A CA 1
ATOM 2644 C C . VAL A 1 328 ? 9.665 13.444 -7.134 1.00 88.75 328 VAL A C 1
ATOM 2646 O O . VAL A 1 328 ? 10.586 13.455 -7.947 1.00 88.75 328 VAL A O 1
ATOM 2649 N N . PHE A 1 329 ? 8.451 12.984 -7.450 1.00 89.06 329 PHE A N 1
ATOM 2650 C CA . PHE A 1 329 ? 8.157 12.369 -8.752 1.00 89.06 329 PHE A CA 1
ATOM 2651 C C . PHE A 1 329 ? 8.396 13.320 -9.927 1.00 89.06 329 PHE A C 1
ATOM 2653 O O . PHE A 1 329 ? 9.023 12.940 -10.912 1.00 89.06 329 PHE A O 1
ATOM 2660 N N . THR A 1 330 ? 7.962 14.576 -9.804 1.00 88.12 330 THR A N 1
ATOM 2661 C CA . THR A 1 330 ? 8.173 15.583 -10.854 1.00 88.12 330 THR A CA 1
ATOM 2662 C C . THR A 1 330 ? 9.667 15.853 -11.058 1.00 88.12 330 THR A C 1
ATOM 2664 O O . THR A 1 330 ? 10.130 15.919 -12.192 1.00 88.12 330 THR A O 1
ATOM 2667 N N . SER A 1 331 ? 10.442 15.957 -9.971 1.00 87.94 331 SER A N 1
ATOM 2668 C CA . SER A 1 331 ? 11.889 16.191 -10.050 1.00 87.94 331 SER A CA 1
ATOM 2669 C C . SER A 1 331 ? 12.668 15.042 -10.691 1.00 87.94 331 SER A C 1
ATOM 2671 O O . SER A 1 331 ? 13.598 15.319 -11.439 1.00 87.94 331 SER A O 1
ATOM 2673 N N . VAL A 1 332 ? 12.271 13.785 -10.452 1.00 88.56 332 VAL A N 1
ATOM 2674 C CA . VAL A 1 332 ? 12.884 12.601 -11.081 1.00 88.56 332 VAL A CA 1
ATOM 2675 C C . VAL A 1 332 ? 12.669 12.608 -12.593 1.00 88.56 332 VAL A C 1
ATOM 2677 O O . VAL A 1 332 ? 13.582 12.296 -13.349 1.00 88.56 332 VAL A O 1
ATOM 2680 N N . ILE A 1 333 ? 11.474 12.985 -13.051 1.00 85.56 333 ILE A N 1
ATOM 2681 C CA . ILE A 1 333 ? 11.187 13.047 -14.488 1.00 85.56 333 ILE A CA 1
ATOM 2682 C C . ILE A 1 333 ? 11.944 14.199 -15.143 1.00 85.56 333 ILE A C 1
ATOM 2684 O O . ILE A 1 333 ? 12.570 14.001 -16.176 1.00 85.56 333 ILE A O 1
ATOM 2688 N N . ILE A 1 334 ? 11.963 15.381 -14.518 1.00 87.00 334 ILE A N 1
ATOM 2689 C CA . ILE A 1 334 ? 12.732 16.522 -15.034 1.00 87.00 334 ILE A CA 1
ATOM 2690 C C . ILE A 1 334 ? 14.224 16.177 -15.130 1.00 87.00 334 ILE A C 1
ATOM 2692 O O . ILE A 1 334 ? 14.861 16.530 -16.122 1.00 87.00 334 ILE A O 1
ATOM 2696 N N . SER A 1 335 ? 14.796 15.491 -14.133 1.00 85.44 335 SER A N 1
ATOM 2697 C CA . SER A 1 335 ? 16.201 15.080 -14.198 1.00 85.44 335 SER A CA 1
ATOM 2698 C C . SER A 1 335 ? 16.448 13.988 -15.242 1.00 85.44 335 SER A C 1
ATOM 2700 O O . SER A 1 335 ? 17.469 14.047 -15.921 1.00 85.44 335 SER A O 1
ATOM 2702 N N . GLY A 1 336 ? 15.509 13.058 -15.441 1.00 84.62 336 GLY A N 1
ATOM 2703 C CA . GLY A 1 336 ? 15.568 12.061 -16.515 1.00 84.62 336 GLY A CA 1
ATOM 2704 C C . GLY A 1 336 ? 15.547 12.686 -17.913 1.00 84.62 336 GLY A C 1
ATOM 2705 O O . GLY A 1 336 ? 16.407 12.377 -18.737 1.00 84.62 336 GLY A O 1
ATOM 2706 N N . GLU A 1 337 ? 14.630 13.625 -18.157 1.00 82.62 337 GLU A N 1
ATOM 2707 C CA . GLU A 1 337 ? 14.549 14.372 -19.420 1.00 82.62 337 GLU A CA 1
ATOM 2708 C C . GLU A 1 337 ? 15.811 15.211 -19.654 1.00 82.62 337 GLU A C 1
ATOM 2710 O O . GLU A 1 337 ? 16.350 15.247 -20.758 1.00 82.62 337 GLU A O 1
ATOM 2715 N N . LEU A 1 338 ? 16.348 15.846 -18.606 1.00 84.81 338 LEU A N 1
ATOM 2716 C CA . LEU A 1 338 ? 17.598 16.598 -18.704 1.00 84.81 338 LEU A CA 1
ATOM 2717 C C . LEU A 1 338 ? 18.780 15.698 -19.100 1.00 84.81 338 LEU A C 1
ATOM 2719 O O . LEU A 1 338 ? 19.590 16.092 -19.936 1.00 84.81 338 LEU A O 1
ATOM 2723 N N . VAL A 1 339 ? 18.881 14.492 -18.527 1.00 83.38 339 VAL A N 1
ATOM 2724 C CA . VAL A 1 339 ? 19.913 13.510 -18.905 1.00 83.38 339 VAL A CA 1
ATOM 2725 C C . VAL A 1 339 ? 19.753 13.088 -20.366 1.00 83.38 339 VAL A C 1
ATOM 2727 O O . VAL A 1 339 ? 20.754 13.019 -21.081 1.00 83.38 339 VAL A O 1
ATOM 2730 N N . ALA A 1 340 ? 18.518 12.858 -20.822 1.00 79.75 340 ALA A N 1
ATOM 2731 C CA . ALA A 1 340 ? 18.232 12.506 -22.210 1.00 79.75 340 ALA A CA 1
ATOM 2732 C C . ALA A 1 340 ? 18.667 13.622 -23.179 1.00 79.75 340 ALA A C 1
ATOM 2734 O O . ALA A 1 340 ? 19.412 13.350 -24.119 1.00 79.75 340 ALA A O 1
ATOM 2735 N N . LEU A 1 341 ? 18.303 14.878 -22.889 1.00 79.94 341 LEU A N 1
ATOM 2736 C CA . LEU A 1 341 ? 18.635 16.053 -23.708 1.00 79.94 341 LEU A CA 1
ATOM 2737 C C . LEU A 1 341 ? 20.138 16.357 -23.779 1.00 79.94 341 LEU A C 1
ATOM 2739 O O . LEU A 1 341 ? 20.619 16.838 -24.801 1.00 79.94 341 LEU A O 1
ATOM 2743 N N . VAL A 1 342 ? 20.878 16.123 -22.692 1.00 80.88 342 VAL A N 1
ATOM 2744 C CA . VAL A 1 342 ? 22.326 16.399 -22.622 1.00 80.88 342 VAL A CA 1
ATOM 2745 C C . VAL A 1 342 ? 23.154 15.261 -23.228 1.00 80.88 342 VAL A C 1
ATOM 2747 O O . VAL A 1 342 ? 24.295 15.474 -23.645 1.00 80.88 342 VAL A O 1
ATOM 2750 N N . SER A 1 343 ? 22.615 14.042 -23.295 1.00 72.94 343 SER A N 1
ATOM 2751 C CA . SER A 1 343 ? 23.292 12.942 -23.976 1.00 72.94 343 SER A CA 1
ATOM 2752 C C . SER A 1 343 ? 23.297 13.202 -25.492 1.00 72.94 343 SER A C 1
ATOM 2754 O O . SER A 1 343 ? 22.243 13.304 -26.098 1.00 72.94 343 SER A O 1
ATOM 2756 N N . ASN A 1 344 ? 24.484 13.349 -26.102 1.00 54.91 344 ASN A N 1
ATOM 2757 C CA . ASN A 1 344 ? 24.716 13.789 -27.497 1.00 54.91 344 ASN A CA 1
ATOM 2758 C C . ASN A 1 344 ? 24.232 12.814 -28.607 1.00 54.91 344 ASN A C 1
ATOM 2760 O O . ASN A 1 344 ? 24.918 12.591 -29.602 1.00 54.91 344 ASN A O 1
ATOM 2764 N N . GLY A 1 345 ? 23.058 12.210 -28.465 1.00 55.22 345 GLY A N 1
ATOM 2765 C CA . GLY A 1 345 ? 22.364 11.484 -29.523 1.00 55.22 345 GLY A CA 1
ATOM 2766 C C . GLY A 1 345 ? 20.864 11.624 -29.309 1.00 55.22 345 GLY A C 1
ATOM 2767 O O . GLY A 1 345 ? 20.440 11.803 -28.175 1.00 55.22 345 GLY A O 1
ATOM 2768 N N . GLU A 1 346 ? 20.075 11.550 -30.376 1.00 55.09 346 GLU A N 1
ATOM 2769 C CA . GLU A 1 346 ? 18.604 11.606 -30.379 1.00 55.09 346 GLU A CA 1
ATOM 2770 C C . GLU A 1 346 ? 17.993 10.434 -29.582 1.00 55.09 346 GLU A C 1
ATOM 2772 O O . GLU A 1 346 ? 17.423 9.485 -30.121 1.00 55.09 346 GLU A O 1
ATOM 2777 N N . LYS A 1 347 ? 18.178 10.449 -28.263 1.00 65.88 347 LYS A N 1
ATOM 2778 C CA . LYS A 1 347 ? 17.759 9.412 -27.331 1.00 65.88 347 LYS A CA 1
ATOM 2779 C C . LYS A 1 347 ? 16.550 9.919 -26.570 1.00 65.88 347 LYS A C 1
ATOM 2781 O O . LYS A 1 347 ? 16.628 10.866 -25.797 1.00 65.88 347 LYS A O 1
ATOM 2786 N N . LEU A 1 348 ? 15.427 9.250 -26.789 1.00 74.00 348 LEU A N 1
ATOM 2787 C CA . LEU A 1 348 ? 14.210 9.435 -26.007 1.00 74.00 348 LEU A CA 1
ATOM 2788 C C . LEU A 1 348 ? 14.466 9.026 -24.546 1.00 74.00 348 LEU A C 1
ATOM 2790 O O . LEU A 1 348 ? 15.128 8.013 -24.309 1.00 74.00 348 LEU A O 1
ATOM 2794 N N . MET A 1 349 ? 13.898 9.759 -23.576 1.00 77.00 349 MET A N 1
ATOM 2795 C CA . MET A 1 349 ? 13.990 9.396 -22.151 1.00 77.00 349 MET A CA 1
ATOM 2796 C C . MET A 1 349 ? 13.434 7.986 -21.901 1.00 77.00 349 MET A C 1
ATOM 2798 O O . MET A 1 349 ? 14.009 7.203 -21.146 1.00 77.00 349 MET A O 1
ATOM 2802 N N . CYS A 1 350 ? 12.327 7.644 -22.564 1.00 81.44 350 CYS A N 1
ATOM 2803 C CA . CYS A 1 350 ? 11.738 6.309 -22.533 1.00 81.44 350 CYS A CA 1
ATOM 2804 C C . CYS A 1 350 ? 11.918 5.629 -23.899 1.00 81.44 350 CYS A C 1
ATOM 2806 O O . CYS A 1 350 ? 11.202 5.979 -24.840 1.00 81.44 350 CYS A O 1
ATOM 2808 N N . PRO A 1 351 ? 12.829 4.652 -24.050 1.00 79.69 351 PRO A N 1
ATOM 2809 C CA . PRO A 1 351 ? 12.971 3.920 -25.304 1.00 79.69 351 PRO A CA 1
ATOM 2810 C C . PRO A 1 351 ? 11.709 3.090 -25.574 1.00 79.69 351 PRO A C 1
ATOM 2812 O O . PRO A 1 351 ? 11.367 2.189 -24.804 1.00 79.69 351 PRO A O 1
ATOM 2815 N N . GLY A 1 352 ? 10.996 3.422 -26.649 1.00 83.44 352 GLY A N 1
ATOM 2816 C CA . GLY A 1 352 ? 9.736 2.794 -27.033 1.00 83.44 352 GLY A CA 1
ATOM 2817 C C . GLY A 1 352 ? 9.709 2.464 -28.520 1.00 83.44 352 GLY A C 1
ATOM 2818 O O . GLY A 1 352 ? 10.262 3.200 -29.336 1.00 83.44 352 GLY A O 1
ATOM 2819 N N . TRP A 1 353 ? 9.055 1.359 -28.870 1.00 88.19 353 TRP A N 1
ATOM 2820 C CA . TRP A 1 353 ? 8.808 0.995 -30.258 1.00 88.19 353 TRP A CA 1
ATOM 2821 C C . TRP A 1 353 ? 7.612 1.779 -30.806 1.00 88.19 353 TRP A C 1
ATOM 2823 O O . TRP A 1 353 ? 6.563 1.850 -30.161 1.00 88.19 353 TRP A O 1
ATOM 2833 N N . TYR A 1 354 ? 7.769 2.328 -32.010 1.00 86.81 354 TYR A N 1
ATOM 2834 C CA . TYR A 1 354 ? 6.722 3.025 -32.755 1.00 86.81 354 TYR A CA 1
ATOM 2835 C C . TYR A 1 354 ? 6.587 2.404 -34.152 1.00 86.81 354 TYR A C 1
ATOM 2837 O O . TYR A 1 354 ? 7.589 1.973 -34.722 1.00 86.81 354 TYR A O 1
ATOM 2845 N N . PRO A 1 355 ? 5.372 2.363 -34.728 1.00 85.44 355 PRO A N 1
ATOM 2846 C CA . PRO A 1 355 ? 5.115 1.689 -36.004 1.00 85.44 355 PRO A CA 1
ATOM 2847 C C . PRO A 1 355 ? 5.634 2.448 -37.240 1.00 85.44 355 PRO A C 1
ATOM 2849 O O . PRO A 1 355 ? 5.428 1.991 -38.360 1.00 85.44 355 PRO A O 1
ATOM 2852 N N . PHE A 1 356 ? 6.275 3.603 -37.058 1.00 86.31 356 PHE A N 1
ATOM 2853 C CA . PHE A 1 356 ? 6.826 4.447 -38.118 1.00 86.31 356 PHE A CA 1
ATOM 2854 C C . PHE A 1 356 ? 8.244 4.905 -37.757 1.00 86.31 356 PHE A C 1
ATOM 2856 O O . PHE A 1 356 ? 8.600 4.976 -36.578 1.00 86.31 356 PHE A O 1
ATOM 2863 N N . ASP A 1 357 ? 9.050 5.207 -38.777 1.00 82.62 357 ASP A N 1
ATOM 2864 C CA . ASP A 1 357 ? 10.435 5.643 -38.602 1.00 82.62 357 ASP A CA 1
ATOM 2865 C C . ASP A 1 357 ? 10.484 7.089 -38.091 1.00 82.62 357 ASP A C 1
ATOM 2867 O O . ASP A 1 357 ? 10.148 8.042 -38.799 1.00 82.62 357 ASP A O 1
ATOM 2871 N N . TRP A 1 358 ? 10.860 7.231 -36.823 1.00 84.25 358 TRP A N 1
ATOM 2872 C CA . TRP A 1 358 ? 11.005 8.511 -36.136 1.00 84.25 358 TRP A CA 1
ATOM 2873 C C . TRP A 1 358 ? 12.460 8.981 -36.055 1.00 84.25 358 TRP A C 1
ATOM 2875 O O . TRP A 1 358 ? 12.687 10.115 -35.650 1.00 84.25 358 TRP A O 1
ATOM 2885 N N . GLN A 1 359 ? 13.430 8.135 -36.423 1.00 81.25 359 GLN A N 1
ATOM 2886 C CA . GLN A 1 359 ? 14.860 8.450 -36.322 1.00 81.25 359 GLN A CA 1
ATOM 2887 C C . GLN A 1 359 ? 15.352 9.261 -37.523 1.00 81.25 359 GLN A C 1
ATOM 2889 O O . GLN A 1 359 ? 16.278 10.050 -37.396 1.00 81.25 359 GLN A O 1
ATOM 2894 N N . HIS A 1 360 ? 14.726 9.091 -38.689 1.00 80.06 360 HIS A N 1
ATOM 2895 C CA . HIS A 1 360 ? 15.161 9.754 -39.923 1.00 80.06 360 HIS A CA 1
ATOM 2896 C C . HIS A 1 360 ? 14.283 10.948 -40.341 1.00 80.06 360 HIS A C 1
ATOM 2898 O O . HIS A 1 360 ? 14.679 11.708 -41.222 1.00 80.06 360 HIS A O 1
ATOM 2904 N N . ASP A 1 361 ? 13.109 11.136 -39.724 1.00 85.31 361 ASP A N 1
ATOM 2905 C CA . ASP A 1 361 ? 12.158 12.208 -40.056 1.00 85.31 361 ASP A CA 1
ATOM 2906 C C . ASP A 1 361 ? 11.862 13.109 -38.844 1.00 85.31 361 ASP A C 1
ATOM 2908 O O . ASP A 1 361 ? 11.318 12.669 -37.826 1.00 85.31 361 ASP A O 1
ATOM 2912 N N . THR A 1 362 ? 12.169 14.404 -38.978 1.00 84.31 362 THR A N 1
ATOM 2913 C CA . THR A 1 362 ? 11.976 15.422 -37.935 1.00 84.31 362 THR A CA 1
ATOM 2914 C C . THR A 1 362 ? 10.510 15.571 -37.520 1.00 84.31 362 THR A C 1
ATOM 2916 O O . THR A 1 362 ? 10.233 15.821 -36.346 1.00 84.31 362 THR A O 1
ATOM 2919 N N . LEU A 1 363 ? 9.551 15.405 -38.440 1.00 86.88 363 LEU A N 1
ATOM 2920 C CA . LEU A 1 363 ? 8.127 15.494 -38.099 1.00 86.88 363 LEU A CA 1
ATOM 2921 C C . LEU A 1 363 ? 7.719 14.337 -37.176 1.00 86.88 363 LEU A C 1
ATOM 2923 O O . LEU A 1 363 ? 7.098 14.557 -36.134 1.00 86.88 363 LEU A O 1
ATOM 2927 N N . ASN A 1 364 ? 8.107 13.112 -37.536 1.00 87.00 364 ASN A N 1
ATOM 2928 C CA . ASN A 1 364 ? 7.820 11.913 -36.752 1.00 87.00 364 ASN A CA 1
ATOM 2929 C C . ASN A 1 364 ? 8.508 11.956 -35.385 1.00 87.00 364 ASN A C 1
ATOM 2931 O O . ASN A 1 364 ? 7.891 11.582 -34.385 1.00 87.00 364 ASN A O 1
ATOM 2935 N N . TYR A 1 365 ? 9.735 12.483 -35.320 1.00 84.94 365 TYR A N 1
ATOM 2936 C CA . TYR A 1 365 ? 10.434 12.742 -34.062 1.00 84.94 365 TYR A CA 1
ATOM 2937 C C . TYR A 1 365 ? 9.626 13.672 -33.140 1.00 84.94 365 TYR A C 1
ATOM 2939 O O . TYR A 1 365 ? 9.378 13.337 -31.980 1.00 84.94 365 TYR A O 1
ATOM 2947 N N . ILE A 1 366 ? 9.142 14.810 -33.659 1.00 85.50 366 ILE A N 1
ATOM 2948 C CA . ILE A 1 366 ? 8.336 15.773 -32.886 1.00 85.50 366 ILE A CA 1
ATOM 2949 C C . ILE A 1 366 ? 7.029 15.134 -32.394 1.00 85.50 366 ILE A C 1
ATOM 2951 O O . ILE A 1 366 ? 6.636 15.347 -31.245 1.00 85.50 366 ILE A O 1
ATOM 2955 N N . ILE A 1 367 ? 6.365 14.327 -33.228 1.00 89.12 367 ILE A N 1
ATOM 2956 C CA . ILE A 1 367 ? 5.127 13.622 -32.859 1.00 89.12 367 ILE A CA 1
ATOM 2957 C C . ILE A 1 367 ? 5.379 12.628 -31.719 1.00 89.12 367 ILE A C 1
ATOM 2959 O O . ILE A 1 367 ? 4.640 12.624 -30.732 1.00 89.12 367 ILE A O 1
ATOM 2963 N N . VAL A 1 368 ? 6.426 11.805 -31.829 1.00 88.75 368 VAL A N 1
ATOM 2964 C CA . VAL A 1 368 ? 6.802 10.820 -30.802 1.00 88.75 368 VAL A CA 1
ATOM 2965 C C . VAL A 1 368 ? 7.153 11.507 -29.492 1.00 88.75 368 VAL A C 1
ATOM 2967 O O . VAL A 1 368 ? 6.661 11.110 -28.434 1.00 88.75 368 VAL A O 1
ATOM 2970 N N . HIS A 1 369 ? 7.951 12.569 -29.556 1.00 84.69 369 HIS A N 1
ATOM 2971 C CA . HIS A 1 369 ? 8.339 13.323 -28.374 1.00 84.69 369 HIS A CA 1
ATOM 2972 C C . HIS A 1 369 ? 7.121 13.985 -27.704 1.00 84.69 369 HIS A C 1
ATOM 2974 O O . HIS A 1 369 ? 6.941 13.879 -26.490 1.00 84.69 369 HIS A O 1
ATOM 2980 N N . GLY A 1 370 ? 6.208 14.566 -28.490 1.00 88.31 370 GLY A N 1
ATOM 2981 C CA . GLY A 1 370 ? 4.938 15.099 -27.990 1.00 88.31 370 GLY A CA 1
ATOM 2982 C C . GLY A 1 370 ? 4.062 14.034 -27.318 1.00 88.31 370 GLY A C 1
ATOM 2983 O O . GLY A 1 370 ? 3.532 14.266 -26.229 1.00 88.31 370 GLY A O 1
ATOM 2984 N N . HIS A 1 371 ? 3.951 12.843 -27.915 1.00 90.56 371 HIS A N 1
ATOM 2985 C CA . HIS A 1 371 ? 3.251 11.704 -27.314 1.00 90.56 371 HIS A CA 1
ATOM 2986 C C . HIS A 1 371 ? 3.872 11.287 -25.972 1.00 90.56 371 HIS A C 1
ATOM 2988 O O . HIS A 1 371 ? 3.132 11.036 -25.016 1.00 90.56 371 HIS A O 1
ATOM 2994 N N . GLN A 1 372 ? 5.206 11.236 -25.872 1.00 88.50 372 GLN A N 1
ATOM 2995 C CA . GLN A 1 372 ? 5.890 10.884 -24.625 1.00 88.50 372 GLN A CA 1
ATOM 2996 C C . GLN A 1 372 ? 5.618 11.896 -23.520 1.00 88.50 372 GLN A C 1
ATOM 2998 O O . GLN A 1 372 ? 5.213 11.487 -22.436 1.00 88.50 372 GLN A O 1
ATOM 3003 N N . ILE A 1 373 ? 5.734 13.196 -23.802 1.00 87.38 373 ILE A N 1
ATOM 3004 C CA . ILE A 1 373 ? 5.458 14.254 -22.818 1.00 87.38 373 ILE A CA 1
ATOM 3005 C C . ILE A 1 373 ? 4.033 14.126 -22.264 1.00 87.38 373 ILE A C 1
ATOM 3007 O O . ILE A 1 373 ? 3.828 14.155 -21.048 1.00 87.38 373 ILE A O 1
ATOM 3011 N N . VAL A 1 374 ? 3.040 13.937 -23.140 1.00 91.12 374 VAL A N 1
ATOM 3012 C CA . VAL A 1 374 ? 1.635 13.791 -22.727 1.00 91.12 374 VAL A CA 1
ATOM 3013 C C . VAL A 1 374 ? 1.426 12.516 -21.904 1.00 91.12 374 VAL A C 1
ATOM 3015 O O . VAL A 1 374 ? 0.798 12.560 -20.844 1.00 91.12 374 VAL A O 1
ATOM 3018 N N . SER A 1 375 ? 1.972 11.386 -22.355 1.00 91.25 375 SER A N 1
ATOM 3019 C CA . SER A 1 375 ? 1.809 10.091 -21.683 1.00 91.25 375 SER A CA 1
ATOM 3020 C C . SER A 1 375 ? 2.508 10.058 -20.322 1.00 91.25 375 SER A C 1
ATOM 3022 O O . SER A 1 375 ? 1.959 9.526 -19.355 1.00 91.25 375 SER A O 1
ATOM 3024 N N . LEU A 1 376 ? 3.688 10.674 -20.214 1.00 89.19 376 LEU A N 1
ATOM 3025 C CA . LEU A 1 376 ? 4.423 10.834 -18.961 1.00 89.19 376 LEU A CA 1
ATOM 3026 C C . LEU A 1 376 ? 3.662 11.727 -17.987 1.00 89.19 376 LEU A C 1
ATOM 3028 O O . LEU A 1 376 ? 3.499 11.349 -16.830 1.00 89.19 376 LEU A O 1
ATOM 3032 N N . ALA A 1 377 ? 3.118 12.858 -18.445 1.00 90.06 377 ALA A N 1
ATOM 3033 C CA . ALA A 1 377 ? 2.302 13.729 -17.601 1.00 90.06 377 ALA A CA 1
ATOM 3034 C C . ALA A 1 377 ? 1.103 12.974 -16.998 1.00 90.06 377 ALA A C 1
ATOM 3036 O O . ALA A 1 377 ? 0.862 13.060 -15.790 1.00 90.06 377 ALA A O 1
ATOM 3037 N N . ILE A 1 378 ? 0.393 12.179 -17.810 1.00 91.38 378 ILE A N 1
ATOM 3038 C CA . ILE A 1 378 ? -0.715 11.328 -17.348 1.00 91.38 378 ILE A CA 1
ATOM 3039 C C . ILE A 1 378 ? -0.224 10.295 -16.325 1.00 91.38 378 ILE A C 1
ATOM 3041 O O . ILE A 1 378 ? -0.817 10.175 -15.251 1.00 91.38 378 ILE A O 1
ATOM 3045 N N . ASN A 1 379 ? 0.863 9.576 -16.617 1.00 90.31 379 ASN A N 1
ATOM 3046 C CA . ASN A 1 379 ? 1.404 8.551 -15.721 1.00 90.31 379 ASN A CA 1
ATOM 3047 C C . ASN A 1 379 ? 1.885 9.136 -14.382 1.00 90.31 379 ASN A C 1
ATOM 3049 O O . ASN A 1 379 ? 1.661 8.518 -13.346 1.00 90.31 379 ASN A O 1
ATOM 3053 N N . ILE A 1 380 ? 2.467 10.340 -14.362 1.00 89.12 380 ILE A N 1
ATOM 3054 C CA . ILE A 1 380 ? 2.873 11.030 -13.123 1.00 89.12 380 ILE A CA 1
ATOM 3055 C C . ILE A 1 380 ? 1.651 11.367 -12.267 1.00 89.12 380 ILE A C 1
ATOM 3057 O O . ILE A 1 380 ? 1.654 11.121 -11.061 1.00 89.12 380 ILE A O 1
ATOM 3061 N N . LEU A 1 381 ? 0.593 11.906 -12.881 1.00 89.94 381 LEU A N 1
ATOM 3062 C CA . LEU A 1 381 ? -0.664 12.214 -12.193 1.00 89.94 381 LEU A CA 1
ATOM 3063 C C . LEU A 1 381 ? -1.293 10.947 -11.597 1.00 89.94 381 LEU A C 1
ATOM 3065 O O . LEU A 1 381 ? -1.749 10.959 -10.447 1.00 89.94 381 LEU A O 1
ATOM 3069 N N . GLN A 1 382 ? -1.296 9.850 -12.362 1.00 91.44 382 GLN A N 1
ATOM 3070 C CA . GLN A 1 382 ? -1.755 8.547 -11.888 1.00 91.44 382 GLN A CA 1
ATOM 3071 C C . GLN A 1 382 ? -0.887 8.049 -10.729 1.00 91.44 382 GLN A C 1
ATOM 3073 O O . GLN A 1 382 ? -1.437 7.740 -9.676 1.00 91.44 382 GLN A O 1
ATOM 3078 N N . ASN A 1 383 ? 0.443 8.053 -10.862 1.00 90.44 383 ASN A N 1
ATOM 3079 C CA . ASN A 1 383 ? 1.362 7.541 -9.842 1.00 90.44 383 ASN A CA 1
ATOM 3080 C C . ASN A 1 383 ? 1.243 8.327 -8.531 1.00 90.44 383 ASN A C 1
ATOM 3082 O O . ASN A 1 383 ? 1.022 7.754 -7.466 1.00 90.44 383 ASN A O 1
ATOM 3086 N N . ALA A 1 384 ? 1.260 9.662 -8.620 1.00 89.44 384 ALA A N 1
ATOM 3087 C CA . ALA A 1 384 ? 1.073 10.550 -7.477 1.00 89.44 384 ALA A CA 1
ATOM 3088 C C . ALA A 1 384 ? -0.229 10.255 -6.727 1.00 89.44 384 ALA A C 1
ATOM 3090 O O . ALA A 1 384 ? -0.253 10.232 -5.496 1.00 89.44 384 ALA A O 1
ATOM 3091 N N . THR A 1 385 ? -1.318 9.999 -7.451 1.00 90.62 385 THR A N 1
ATOM 3092 C CA . THR A 1 385 ? -2.606 9.688 -6.828 1.00 90.62 385 THR A CA 1
ATOM 3093 C C . THR A 1 385 ? -2.616 8.281 -6.233 1.00 90.62 385 THR A C 1
ATOM 3095 O O . THR A 1 385 ? -3.030 8.110 -5.087 1.00 90.62 385 THR A O 1
ATOM 3098 N N . ASN A 1 386 ? -2.136 7.293 -6.990 1.00 91.38 386 ASN A N 1
ATOM 3099 C CA . ASN A 1 386 ? -2.142 5.877 -6.635 1.00 91.38 386 ASN A CA 1
ATOM 3100 C C . ASN A 1 386 ? -1.320 5.589 -5.375 1.00 91.38 386 ASN A C 1
ATOM 3102 O O . ASN A 1 386 ? -1.756 4.789 -4.552 1.00 91.38 386 ASN A O 1
ATOM 3106 N N . ASP A 1 387 ? -0.179 6.262 -5.204 1.00 90.69 387 ASP A N 1
ATOM 3107 C CA . ASP A 1 387 ? 0.728 5.995 -4.085 1.00 90.69 387 ASP A CA 1
ATOM 3108 C C . ASP A 1 387 ? 0.490 6.857 -2.855 1.00 90.69 387 ASP A C 1
ATOM 3110 O O . ASP A 1 387 ? 0.811 6.446 -1.741 1.00 90.69 387 ASP A O 1
ATOM 3114 N N . THR A 1 388 ? -0.131 8.026 -3.011 1.00 92.94 388 THR A N 1
ATOM 3115 C CA . THR A 1 388 ? -0.424 8.882 -1.856 1.00 92.94 388 THR A CA 1
ATOM 3116 C C . THR A 1 388 ? -1.799 8.623 -1.247 1.00 92.94 388 THR A C 1
ATOM 3118 O O . THR A 1 388 ? -1.973 8.894 -0.059 1.00 92.94 388 THR A O 1
ATOM 3121 N N . PHE A 1 389 ? -2.782 8.098 -1.996 1.00 92.81 389 PHE A N 1
ATOM 3122 C CA . PHE A 1 389 ? -4.117 7.860 -1.429 1.00 92.81 389 PHE A CA 1
ATOM 3123 C C . PHE A 1 389 ? -4.104 6.839 -0.275 1.00 92.81 389 PHE A C 1
ATOM 3125 O O . PHE A 1 389 ? -4.690 7.147 0.765 1.00 92.81 389 PHE A O 1
ATOM 3132 N N . PRO A 1 390 ? -3.432 5.669 -0.361 1.00 93.00 390 PRO A N 1
ATOM 3133 C CA . PRO A 1 390 ? -3.521 4.672 0.701 1.00 93.00 390 PRO A CA 1
ATOM 3134 C C . PRO A 1 390 ? -2.885 5.143 2.015 1.00 93.00 390 PRO A C 1
ATOM 3136 O O . PRO A 1 390 ? -3.559 5.044 3.043 1.00 93.00 390 PRO A O 1
ATOM 3139 N N . PRO A 1 391 ? -1.654 5.706 2.022 1.00 94.50 391 PRO A N 1
ATOM 3140 C CA . PRO A 1 391 ? -1.056 6.276 3.224 1.00 94.50 391 PRO A CA 1
ATOM 3141 C C . PRO A 1 391 ? -1.925 7.354 3.878 1.00 94.50 391 PRO A C 1
ATOM 3143 O O . PRO A 1 391 ? -2.081 7.344 5.095 1.00 94.50 391 PRO A O 1
ATOM 3146 N N . VAL A 1 392 ? -2.547 8.247 3.095 1.00 95.69 392 VAL A N 1
ATOM 3147 C CA . VAL A 1 392 ? -3.416 9.303 3.646 1.00 95.69 392 VAL A CA 1
ATOM 3148 C C . VAL A 1 392 ? -4.675 8.713 4.283 1.00 95.69 392 VAL A C 1
ATOM 3150 O O . VAL A 1 392 ? -5.061 9.133 5.371 1.00 95.69 392 VAL A O 1
ATOM 3153 N N . TYR A 1 393 ? -5.292 7.702 3.668 1.00 95.06 393 TYR A N 1
ATOM 3154 C CA . TYR A 1 393 ? -6.455 7.025 4.250 1.00 95.06 393 TYR A CA 1
ATOM 3155 C C . TYR A 1 393 ? -6.085 6.310 5.559 1.00 95.06 393 TYR A C 1
ATOM 3157 O O . TYR A 1 393 ? -6.773 6.475 6.567 1.00 95.06 393 TYR A O 1
ATOM 3165 N N . MET A 1 394 ? -4.960 5.587 5.582 1.00 95.56 394 MET A N 1
ATOM 3166 C CA . MET A 1 394 ? -4.441 4.950 6.801 1.00 95.56 394 MET A CA 1
ATOM 3167 C C . MET A 1 394 ? -4.124 5.975 7.894 1.00 95.56 394 MET A C 1
ATOM 3169 O O . MET A 1 394 ? -4.463 5.759 9.055 1.00 95.56 394 MET A O 1
ATOM 3173 N N . HIS A 1 395 ? -3.521 7.108 7.530 1.00 96.31 395 HIS A N 1
ATOM 3174 C CA . HIS A 1 395 ? -3.175 8.162 8.475 1.00 96.31 395 HIS A CA 1
ATOM 3175 C C . HIS A 1 395 ? -4.409 8.812 9.108 1.00 96.31 395 HIS A C 1
ATOM 3177 O O . HIS A 1 395 ? -4.450 9.006 10.324 1.00 96.31 395 HIS A O 1
ATOM 3183 N N . ILE A 1 396 ? -5.433 9.127 8.309 1.00 96.88 396 ILE A N 1
ATOM 3184 C CA . ILE A 1 396 ? -6.687 9.699 8.818 1.00 96.88 396 ILE A CA 1
ATOM 3185 C C . ILE A 1 396 ? -7.434 8.684 9.688 1.00 96.88 396 ILE A C 1
ATOM 3187 O O . ILE A 1 396 ? -7.938 9.055 10.746 1.00 96.88 396 ILE A O 1
ATOM 3191 N N . LEU A 1 397 ? -7.446 7.404 9.304 1.00 96.94 397 LEU A N 1
ATOM 3192 C CA . LEU A 1 397 ? -7.987 6.327 10.135 1.00 96.94 397 LEU A CA 1
ATOM 3193 C C . LEU A 1 397 ? -7.267 6.242 11.494 1.00 96.94 397 LEU A C 1
ATOM 3195 O O . LEU A 1 397 ? -7.926 6.253 12.533 1.00 96.94 397 LEU A O 1
ATOM 3199 N N . SER A 1 398 ? -5.930 6.224 11.494 1.00 97.00 398 SER A N 1
ATOM 3200 C CA . SER A 1 398 ? -5.111 6.213 12.716 1.00 97.00 398 SER A CA 1
ATOM 3201 C C . SER A 1 398 ? -5.361 7.453 13.590 1.00 97.00 398 SER A C 1
ATOM 3203 O O . SER A 1 398 ? -5.543 7.357 14.804 1.00 97.00 398 SER A O 1
ATOM 3205 N N . SER A 1 399 ? -5.490 8.628 12.972 1.00 97.06 399 SER A N 1
ATOM 3206 C CA . SER A 1 399 ? -5.750 9.888 13.683 1.00 97.06 399 SER A CA 1
ATOM 3207 C C . SER A 1 399 ? -7.126 9.910 14.359 1.00 97.06 399 SER A C 1
ATOM 3209 O O . SER A 1 399 ? -7.272 10.392 15.486 1.00 97.06 399 SER A O 1
ATOM 3211 N N . HIS A 1 400 ? -8.150 9.349 13.711 1.00 97.06 400 HIS A N 1
ATOM 3212 C CA . HIS A 1 400 ? -9.467 9.174 14.330 1.00 97.06 400 HIS A CA 1
ATOM 3213 C C . HIS A 1 400 ? -9.455 8.127 15.445 1.00 97.06 400 HIS A C 1
ATOM 3215 O O . HIS A 1 400 ? -10.117 8.313 16.467 1.00 97.06 400 HIS A O 1
ATOM 3221 N N . MET A 1 401 ? -8.646 7.076 15.303 1.00 95.94 401 MET A N 1
ATOM 3222 C CA . MET A 1 401 ? -8.419 6.091 16.360 1.00 95.94 401 MET A CA 1
ATOM 3223 C C . MET A 1 401 ? -7.813 6.727 17.606 1.00 95.94 401 MET A C 1
ATOM 3225 O O . MET A 1 401 ? -8.314 6.535 18.711 1.00 95.94 401 MET A O 1
ATOM 3229 N N . LYS A 1 402 ? -6.789 7.561 17.423 1.00 96.06 402 LYS A N 1
ATOM 3230 C CA . LYS A 1 402 ? -6.161 8.317 18.505 1.00 96.06 402 LYS A CA 1
ATOM 3231 C C . LYS A 1 402 ? -7.140 9.267 19.192 1.00 96.06 402 LYS A C 1
ATOM 3233 O O . LYS A 1 402 ? -7.180 9.327 20.420 1.00 96.06 402 LYS A O 1
ATOM 3238 N N . THR A 1 403 ? -7.963 9.971 18.420 1.00 96.19 403 THR A N 1
ATOM 3239 C CA . THR A 1 403 ? -9.044 10.820 18.943 1.00 96.19 403 THR A CA 1
ATOM 3240 C C . THR A 1 403 ? -10.048 10.014 19.773 1.00 96.19 403 THR A C 1
ATOM 3242 O O . THR A 1 403 ? -10.454 10.445 20.852 1.00 96.19 403 THR A O 1
ATOM 3245 N N . LEU A 1 404 ? -10.424 8.814 19.325 1.00 96.00 404 LEU A N 1
ATOM 3246 C CA . LEU A 1 404 ? -11.280 7.916 20.098 1.00 96.00 404 LEU A CA 1
ATOM 3247 C C . LEU A 1 404 ? -10.585 7.416 21.379 1.00 96.00 404 LEU A C 1
ATOM 3249 O O . LEU A 1 404 ? -11.204 7.428 22.440 1.00 96.00 404 LEU A O 1
ATOM 3253 N N . ASN A 1 405 ? -9.298 7.062 21.315 1.00 94.81 405 ASN A N 1
ATOM 3254 C CA . ASN A 1 405 ? -8.499 6.654 22.477 1.00 94.81 405 ASN A CA 1
ATOM 3255 C C . ASN A 1 405 ? -8.486 7.746 23.563 1.00 94.81 405 ASN A C 1
ATOM 3257 O O . ASN A 1 405 ? -8.700 7.454 24.741 1.00 94.81 405 ASN A O 1
ATOM 3261 N N . ILE A 1 406 ? -8.307 9.014 23.171 1.00 92.88 406 ILE A N 1
ATOM 3262 C CA . ILE A 1 406 ? -8.370 10.163 24.090 1.00 92.88 406 ILE A CA 1
ATOM 3263 C C . ILE A 1 406 ? -9.744 10.230 24.770 1.00 92.88 406 ILE A C 1
ATOM 3265 O O 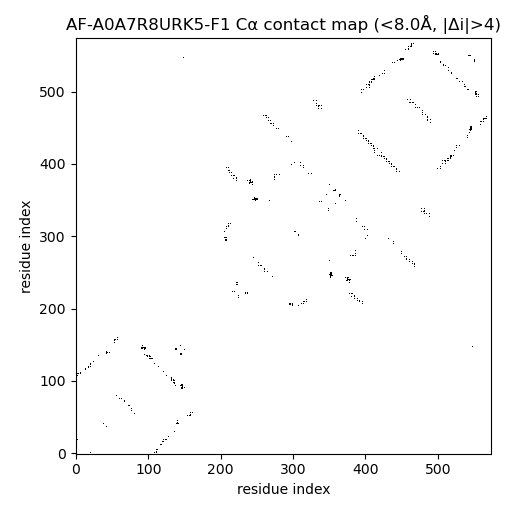. ILE A 1 406 ? -9.812 10.321 25.998 1.00 92.88 406 ILE A O 1
ATOM 3269 N N . ARG A 1 407 ? -10.837 10.118 24.006 1.00 93.75 407 ARG A N 1
ATOM 3270 C CA . ARG A 1 407 ? -12.205 10.169 24.550 1.00 93.75 407 ARG A CA 1
ATOM 3271 C C . ARG A 1 407 ? -12.494 9.032 25.520 1.00 93.75 407 ARG A C 1
ATOM 3273 O O . ARG A 1 407 ? -12.998 9.279 26.612 1.00 93.75 407 ARG A O 1
ATOM 3280 N N . ILE A 1 408 ? -12.120 7.805 25.160 1.00 94.31 408 ILE A N 1
ATOM 3281 C CA . ILE A 1 408 ? -12.309 6.628 26.013 1.00 94.31 408 ILE A CA 1
ATOM 3282 C C . ILE A 1 408 ? -11.574 6.800 27.345 1.00 94.31 408 ILE A C 1
ATOM 3284 O O . ILE A 1 408 ? -12.164 6.562 28.396 1.00 94.31 408 ILE A O 1
ATOM 3288 N N . SER A 1 409 ? -10.320 7.265 27.317 1.00 93.44 409 SER A N 1
ATOM 3289 C CA . SER A 1 409 ? -9.506 7.422 28.531 1.00 93.44 409 SER A CA 1
ATOM 3290 C C . SER A 1 409 ? -10.086 8.423 29.540 1.00 93.44 409 SER A C 1
ATOM 3292 O O . SER A 1 409 ? -9.796 8.342 30.729 1.00 93.44 4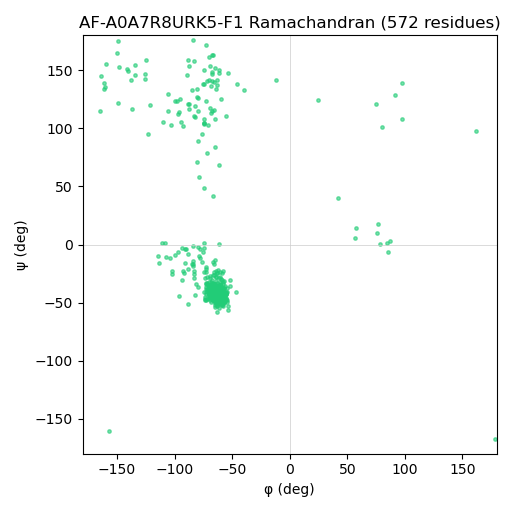09 SER A O 1
ATOM 3294 N N . ARG A 1 410 ? -10.941 9.345 29.081 1.00 90.88 410 ARG A N 1
ATOM 3295 C CA . ARG A 1 410 ? -11.602 10.374 29.900 1.00 90.88 410 ARG A CA 1
ATOM 3296 C C . ARG A 1 410 ? -12.985 9.966 30.405 1.00 90.88 410 ARG A C 1
ATOM 3298 O O . ARG A 1 410 ? -13.618 10.725 31.136 1.00 90.88 410 ARG A O 1
ATOM 3305 N N . LEU A 1 411 ? -13.487 8.787 30.034 1.00 92.38 411 LEU A N 1
ATOM 3306 C CA . LEU A 1 411 ? -14.816 8.356 30.466 1.00 92.38 411 LEU A CA 1
ATOM 3307 C C . LEU A 1 411 ? -14.892 8.291 31.997 1.00 92.38 411 LEU A C 1
ATOM 3309 O O . LEU A 1 411 ? -14.098 7.607 32.646 1.00 92.38 411 LEU A O 1
ATOM 3313 N N . GLY A 1 412 ? -15.876 8.992 32.564 1.00 86.88 412 GLY A N 1
ATOM 3314 C CA . GLY A 1 412 ? -16.153 8.997 34.000 1.00 86.88 412 GLY A CA 1
ATOM 3315 C C . GLY A 1 412 ? -15.191 9.831 34.853 1.00 86.88 412 GLY A C 1
ATOM 3316 O O . GLY A 1 412 ? -15.245 9.709 36.077 1.00 86.88 412 GLY A O 1
ATOM 3317 N N . THR A 1 413 ? -14.316 10.651 34.256 1.00 87.75 413 THR A N 1
ATOM 3318 C CA . THR A 1 413 ? -13.421 11.550 35.013 1.00 87.75 413 THR A CA 1
ATOM 3319 C C . THR A 1 413 ? -14.094 12.865 35.409 1.00 87.75 413 THR A C 1
ATOM 3321 O O . THR A 1 413 ? -13.694 13.487 36.390 1.00 87.75 413 THR A O 1
ATOM 3324 N N . ASN A 1 414 ? -15.119 13.299 34.671 1.00 84.25 414 ASN A N 1
ATOM 3325 C CA . ASN A 1 414 ? -15.876 14.509 34.984 1.00 84.25 414 ASN A CA 1
ATOM 3326 C C . ASN A 1 414 ? -16.891 14.229 36.099 1.00 84.25 414 ASN A C 1
ATOM 3328 O O . ASN A 1 414 ? -17.858 13.496 35.904 1.00 84.25 414 ASN A O 1
ATOM 3332 N N . SER A 1 415 ? -16.710 14.861 37.259 1.00 74.00 415 SER A N 1
ATOM 3333 C CA . SER A 1 415 ? -17.597 14.703 38.423 1.00 74.00 415 SER A CA 1
ATOM 3334 C C . SER A 1 415 ? -19.015 15.252 38.215 1.00 74.00 415 SER A C 1
ATOM 3336 O O . SER A 1 415 ? -19.915 14.937 38.991 1.00 74.00 415 SER A O 1
ATOM 3338 N N . THR A 1 416 ? -19.226 16.060 37.174 1.00 78.25 416 THR A N 1
ATOM 3339 C CA . THR A 1 416 ? -20.519 16.655 36.810 1.00 78.25 416 THR A CA 1
ATOM 3340 C C . THR A 1 416 ? -21.404 15.730 35.970 1.00 78.25 416 THR A C 1
ATOM 3342 O O . THR A 1 416 ? -22.598 15.997 35.835 1.00 78.25 416 THR A O 1
ATOM 3345 N N . GLU A 1 417 ? -20.860 14.647 35.407 1.00 83.62 417 GLU A N 1
ATOM 3346 C CA . GLU A 1 417 ? -21.601 13.730 34.539 1.00 83.62 417 GLU A CA 1
ATOM 3347 C C . GLU A 1 417 ? -22.367 12.679 35.352 1.00 83.62 417 GLU A C 1
ATOM 3349 O O . GLU A 1 417 ? -21.831 12.010 36.238 1.00 83.62 417 GLU A O 1
ATOM 3354 N N . SER A 1 418 ? -23.644 12.467 35.021 1.00 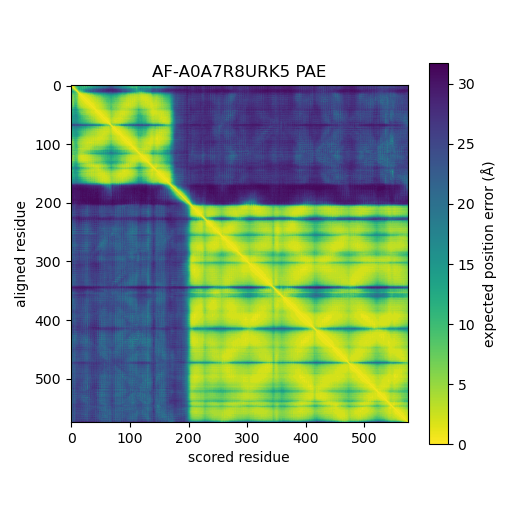87.31 418 SER A N 1
ATOM 3355 C CA . SER A 1 418 ? -24.402 11.355 35.594 1.00 87.31 418 SER A CA 1
ATOM 3356 C C . SER A 1 418 ? -23.847 10.020 35.097 1.00 87.31 418 SER A C 1
ATOM 3358 O O . SER A 1 418 ? -23.504 9.871 33.925 1.00 87.31 418 SER A O 1
ATOM 3360 N N . ARG A 1 419 ? -23.890 8.972 35.932 1.00 85.94 419 ARG A N 1
ATOM 3361 C CA . ARG A 1 419 ? -23.545 7.590 35.526 1.00 85.94 419 ARG A CA 1
ATOM 3362 C C . ARG A 1 419 ? -24.299 7.118 34.276 1.00 85.94 419 ARG A C 1
ATOM 3364 O O . ARG A 1 419 ? -23.791 6.290 33.517 1.00 85.94 419 ARG A O 1
ATOM 3371 N N . LYS A 1 420 ? -25.528 7.613 34.071 1.00 88.12 420 LYS A N 1
ATOM 3372 C CA . LYS A 1 420 ? -26.316 7.326 32.862 1.00 88.12 420 LYS A CA 1
ATOM 3373 C C . LYS A 1 420 ? -25.699 7.970 31.622 1.00 88.12 420 LYS A C 1
ATOM 3375 O O . LYS A 1 420 ? -25.688 7.331 30.576 1.00 88.12 420 LYS A O 1
ATOM 3380 N N . ASP A 1 421 ? -25.173 9.181 31.744 1.00 89.81 421 ASP A N 1
ATOM 3381 C CA . ASP A 1 421 ? -24.571 9.917 30.634 1.00 89.81 421 ASP A CA 1
ATOM 3382 C C . ASP A 1 421 ? -23.201 9.335 30.274 1.00 89.81 421 ASP A C 1
ATOM 3384 O O . ASP A 1 421 ? -22.967 9.050 29.104 1.00 89.81 421 ASP A O 1
ATOM 3388 N N . VAL A 1 422 ? -22.382 8.966 31.267 1.00 91.12 422 VAL A N 1
ATOM 3389 C CA . VAL A 1 422 ? -21.123 8.222 31.049 1.00 91.12 422 VAL A CA 1
ATOM 3390 C C . VAL A 1 422 ? -21.375 6.884 30.336 1.00 91.12 422 VAL A C 1
ATOM 3392 O O . VAL A 1 422 ? -20.641 6.492 29.430 1.00 91.12 422 VAL A O 1
ATOM 3395 N N . SER A 1 423 ? -22.451 6.177 30.702 1.00 89.75 423 SER A N 1
ATOM 3396 C CA . SER A 1 423 ? -22.833 4.920 30.037 1.00 89.75 423 SER A CA 1
ATOM 3397 C C . SER A 1 423 ? -23.320 5.135 28.602 1.00 89.75 423 SER A C 1
ATOM 3399 O O . SER A 1 423 ? -23.038 4.307 27.736 1.00 89.75 423 SER A O 1
ATOM 3401 N N . LYS A 1 424 ? -24.037 6.233 28.330 1.00 91.62 424 LYS A N 1
ATOM 3402 C CA . LYS A 1 424 ? -24.412 6.614 26.961 1.00 91.62 424 LYS A CA 1
ATOM 3403 C C . LYS A 1 424 ? -23.179 6.966 26.136 1.00 91.62 424 LYS A C 1
ATOM 3405 O O . LYS A 1 424 ? -23.094 6.511 25.001 1.00 91.62 424 LYS A O 1
ATOM 3410 N N . GLU A 1 425 ? -22.224 7.704 26.698 1.00 93.44 425 GLU A N 1
ATOM 3411 C CA . GLU A 1 425 ? -20.995 8.064 25.987 1.00 93.44 425 GLU A CA 1
ATOM 3412 C C . GLU A 1 425 ? -20.153 6.825 25.663 1.00 93.44 425 GLU A C 1
ATOM 3414 O O . GLU A 1 425 ? -19.697 6.686 24.533 1.00 93.44 425 GLU A O 1
ATOM 3419 N N . LEU A 1 426 ? -20.051 5.848 26.576 1.00 93.38 426 LEU A N 1
ATOM 3420 C CA . LEU A 1 426 ? -19.413 4.557 26.278 1.00 93.38 426 LEU A CA 1
ATOM 3421 C C . LEU A 1 426 ? -20.062 3.853 25.076 1.00 93.38 426 LEU A C 1
ATOM 3423 O O . LEU A 1 426 ? -19.358 3.387 24.182 1.00 93.38 426 LEU A O 1
ATOM 3427 N N . LEU A 1 427 ? -21.397 3.788 25.024 1.00 93.12 427 LEU A N 1
ATOM 3428 C CA . LEU A 1 427 ? -22.109 3.199 23.881 1.00 93.12 427 LEU A CA 1
ATOM 3429 C C . LEU A 1 427 ? -21.820 3.955 22.580 1.00 93.12 427 LEU A C 1
ATOM 3431 O O . LEU A 1 427 ? -21.711 3.349 21.517 1.00 93.12 427 LEU A O 1
ATOM 3435 N N . GLN A 1 428 ? -21.679 5.274 22.662 1.00 93.62 428 GLN A N 1
ATOM 3436 C CA . GLN A 1 428 ? -21.350 6.111 21.520 1.00 93.62 428 GLN A CA 1
ATOM 3437 C C . GLN A 1 428 ? -19.882 5.952 21.083 1.00 93.62 428 GLN A C 1
ATOM 3439 O O . GLN A 1 428 ? -19.606 5.996 19.888 1.00 93.62 428 GLN A O 1
ATOM 3444 N N . CYS A 1 429 ? -18.943 5.710 22.002 1.00 94.69 429 CYS A N 1
ATOM 3445 C CA . CYS A 1 429 ? -17.562 5.327 21.678 1.00 94.69 429 CYS A CA 1
ATOM 3446 C C . CYS A 1 429 ? -17.486 3.953 20.994 1.00 94.69 429 CYS A C 1
ATOM 3448 O O . CYS A 1 429 ? -16.693 3.768 20.075 1.00 94.69 429 CYS A O 1
ATOM 3450 N N . ILE A 1 430 ? -18.331 2.997 21.398 1.00 93.94 430 ILE A N 1
ATOM 3451 C CA . ILE A 1 430 ? -18.413 1.679 20.747 1.00 93.94 430 ILE A CA 1
ATOM 3452 C C . ILE A 1 430 ? -18.904 1.815 19.302 1.00 93.94 430 ILE A C 1
ATOM 3454 O O . ILE A 1 430 ? -18.344 1.180 18.412 1.00 93.94 430 ILE A O 1
ATOM 3458 N N . LYS A 1 431 ? -19.907 2.665 19.053 1.00 92.75 431 LYS A N 1
ATOM 3459 C CA . LYS A 1 431 ? -20.382 2.956 17.689 1.00 92.75 431 LYS A CA 1
ATOM 3460 C C . LYS A 1 431 ? -19.296 3.595 16.826 1.00 92.75 431 LYS A C 1
ATOM 3462 O O . LYS A 1 431 ? -19.109 3.181 15.685 1.00 92.75 431 LYS A O 1
ATOM 3467 N N . ASP A 1 432 ? -18.541 4.541 17.381 1.00 94.19 432 ASP A N 1
ATOM 3468 C CA . ASP A 1 432 ? -17.405 5.139 16.675 1.00 94.19 432 ASP A CA 1
ATOM 3469 C C . ASP A 1 432 ? -16.340 4.083 16.348 1.00 94.19 432 ASP A C 1
ATOM 3471 O O . ASP A 1 432 ? -15.833 4.055 15.229 1.00 94.19 432 ASP A O 1
ATOM 3475 N N . GLN A 1 433 ? -16.041 3.165 17.277 1.00 94.38 433 GLN A N 1
ATOM 3476 C CA . GLN A 1 433 ? -15.111 2.068 17.002 1.00 94.38 433 GLN A CA 1
ATOM 3477 C C . GLN A 1 433 ? -15.617 1.144 15.892 1.00 94.38 433 GLN A C 1
ATOM 3479 O O . GLN A 1 433 ? -14.836 0.721 15.043 1.00 94.38 433 GLN A O 1
ATOM 3484 N N . GLN A 1 434 ? -16.909 0.815 15.876 1.00 92.56 434 GLN A N 1
ATOM 3485 C CA . GLN A 1 434 ? -17.496 -0.003 14.811 1.00 92.56 434 GLN A CA 1
ATOM 3486 C C . GLN A 1 434 ? -17.325 0.671 13.443 1.00 92.56 434 GLN A C 1
ATOM 3488 O O . GLN A 1 434 ? -16.889 0.019 12.496 1.00 92.56 434 GLN A O 1
ATOM 3493 N N . MET A 1 435 ? -17.550 1.984 13.367 1.00 92.81 435 MET A N 1
ATOM 3494 C CA . MET A 1 435 ? -17.328 2.766 12.149 1.00 92.81 435 MET A CA 1
ATOM 3495 C C . MET A 1 435 ? -15.851 2.794 11.728 1.00 92.81 435 MET A C 1
ATOM 3497 O O . MET A 1 435 ? -15.543 2.656 10.545 1.00 92.81 435 MET A O 1
ATOM 3501 N N . LEU A 1 436 ? -14.914 2.902 12.679 1.00 94.69 436 LEU A N 1
ATOM 3502 C CA . LEU A 1 436 ? -13.476 2.799 12.390 1.00 94.69 436 LEU A CA 1
ATOM 3503 C C . LEU A 1 436 ? -13.090 1.415 11.863 1.00 94.69 436 LEU A C 1
ATOM 3505 O O . LEU A 1 436 ? -12.262 1.316 10.959 1.00 94.69 436 LEU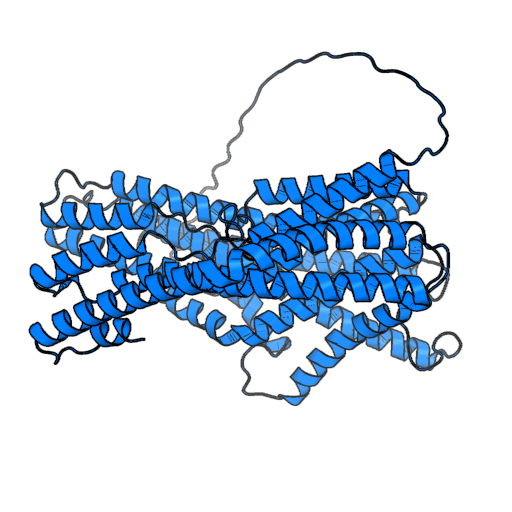 A O 1
ATOM 3509 N N . VAL A 1 437 ? -13.701 0.349 12.382 1.00 94.25 437 VAL A N 1
ATOM 3510 C CA . VAL A 1 437 ? -13.489 -1.015 11.881 1.00 94.25 437 VAL A CA 1
ATOM 3511 C C . VAL A 1 437 ? -14.032 -1.165 10.458 1.00 94.25 437 VAL A C 1
ATOM 3513 O O . VAL A 1 437 ? -13.365 -1.777 9.623 1.00 94.25 437 VAL A O 1
ATOM 3516 N N . GLU A 1 438 ? -15.197 -0.598 10.141 1.00 91.75 438 GLU A N 1
ATOM 3517 C CA . GLU A 1 438 ? -15.741 -0.586 8.775 1.00 91.75 438 GLU A CA 1
ATOM 3518 C C . GLU A 1 438 ? -14.830 0.180 7.809 1.00 91.75 438 GLU A C 1
ATOM 3520 O O . GLU A 1 438 ? -14.464 -0.345 6.750 1.00 91.75 438 GLU A O 1
ATOM 3525 N N . TYR A 1 439 ? -14.365 1.363 8.220 1.00 93.81 439 TYR A N 1
ATOM 3526 C CA . TYR A 1 439 ? -13.384 2.137 7.470 1.00 93.81 439 TYR A CA 1
ATOM 3527 C C . TYR A 1 439 ? -12.092 1.326 7.255 1.00 93.81 439 TYR A C 1
ATOM 3529 O O . TYR A 1 439 ? -11.616 1.190 6.124 1.00 93.81 439 TYR A O 1
ATOM 3537 N N . PHE A 1 440 ? -11.567 0.678 8.294 1.00 94.25 440 PHE A N 1
ATOM 3538 C CA . PHE A 1 440 ? -10.408 -0.205 8.183 1.00 94.25 440 PHE A CA 1
ATOM 3539 C C . PHE A 1 440 ? -10.615 -1.345 7.171 1.00 94.25 440 PHE A C 1
ATOM 3541 O O . PHE A 1 440 ? -9.734 -1.593 6.345 1.00 94.25 440 PHE A O 1
ATOM 3548 N N . GLN A 1 441 ? -11.765 -2.034 7.190 1.00 91.00 441 GLN A N 1
ATOM 3549 C CA . GLN A 1 441 ? -12.037 -3.112 6.228 1.00 91.00 441 GLN A CA 1
ATOM 3550 C C . GLN A 1 441 ? -12.084 -2.592 4.790 1.00 91.00 441 GLN A C 1
ATOM 3552 O O . GLN A 1 441 ? -11.600 -3.267 3.877 1.00 91.00 441 GLN A O 1
ATOM 3557 N N . MET A 1 442 ? -12.618 -1.387 4.581 1.00 89.50 442 MET A N 1
ATOM 3558 C CA . MET A 1 442 ? -12.604 -0.732 3.278 1.00 89.50 442 MET A CA 1
ATOM 3559 C C . MET A 1 442 ? -11.166 -0.456 2.822 1.00 89.50 442 MET A C 1
ATOM 3561 O O . MET A 1 442 ? -10.772 -0.919 1.748 1.00 89.50 442 MET A O 1
ATOM 3565 N N . VAL A 1 443 ? -10.351 0.199 3.663 1.00 92.19 443 VAL A N 1
ATOM 3566 C CA . VAL A 1 443 ? -8.937 0.482 3.355 1.00 92.19 443 VAL A CA 1
ATOM 3567 C C . VAL A 1 443 ? -8.205 -0.814 3.026 1.00 92.19 443 VAL A C 1
ATOM 3569 O O . VAL A 1 443 ? -7.548 -0.903 1.991 1.00 92.19 443 VAL A O 1
ATOM 3572 N N . ARG A 1 444 ? -8.369 -1.858 3.844 1.00 90.38 444 ARG A N 1
ATOM 3573 C CA . ARG A 1 444 ? -7.770 -3.176 3.605 1.00 90.38 444 ARG A CA 1
ATOM 3574 C C . ARG A 1 444 ? -8.173 -3.749 2.242 1.00 90.38 444 ARG A C 1
ATOM 3576 O O . ARG A 1 444 ? -7.306 -4.213 1.507 1.00 90.38 444 ARG A O 1
ATOM 3583 N N . LYS A 1 445 ? -9.459 -3.706 1.883 1.00 85.12 445 LYS A N 1
ATOM 3584 C CA . LYS A 1 445 ? -9.982 -4.259 0.620 1.00 85.12 445 LYS A CA 1
ATOM 3585 C C . LYS A 1 445 ? -9.433 -3.548 -0.619 1.00 85.12 445 LYS A C 1
ATOM 3587 O O . LYS A 1 445 ? -9.218 -4.200 -1.637 1.00 85.12 445 LYS A O 1
ATOM 3592 N N . VAL A 1 446 ? -9.236 -2.232 -0.549 1.00 84.06 446 VAL A N 1
ATOM 3593 C CA . VAL A 1 446 ? -8.715 -1.433 -1.672 1.00 84.06 446 VAL A CA 1
ATOM 3594 C C . VAL A 1 446 ? -7.195 -1.554 -1.782 1.00 84.06 446 VAL A C 1
ATOM 3596 O O . VAL A 1 446 ? -6.653 -1.604 -2.880 1.00 84.06 446 VAL A O 1
ATOM 3599 N N . THR A 1 447 ? -6.494 -1.630 -0.653 1.00 86.44 447 THR A N 1
ATOM 3600 C CA . THR A 1 447 ? -5.037 -1.424 -0.626 1.00 86.44 447 THR A CA 1
ATOM 3601 C C . THR A 1 447 ? -4.232 -2.719 -0.534 1.00 86.44 447 THR A C 1
ATOM 3603 O O . THR A 1 447 ? -3.085 -2.737 -0.968 1.00 86.44 447 THR A O 1
ATOM 3606 N N . SER A 1 448 ? -4.801 -3.827 -0.039 1.00 85.25 448 SER A N 1
ATOM 3607 C CA . SER A 1 448 ? -4.041 -5.060 0.233 1.00 85.25 448 SER A CA 1
ATOM 3608 C C . SER A 1 448 ? -3.303 -5.607 -0.997 1.00 85.25 448 SER A C 1
ATOM 3610 O O . SER A 1 448 ? -2.098 -5.851 -0.920 1.00 85.25 448 SER A O 1
ATOM 3612 N N . SER A 1 449 ? -3.980 -5.758 -2.141 1.00 80.88 449 SER A N 1
ATOM 3613 C CA . SER A 1 449 ? -3.355 -6.251 -3.379 1.00 80.88 449 SER A CA 1
ATOM 3614 C C . SER A 1 449 ? -2.384 -5.239 -3.993 1.00 80.88 449 SER A C 1
ATOM 3616 O O . SER A 1 449 ? -1.350 -5.625 -4.530 1.00 80.88 449 SER A O 1
ATOM 3618 N N . VAL A 1 450 ? -2.704 -3.946 -3.890 1.00 84.50 450 VAL A N 1
ATOM 3619 C CA . VAL A 1 450 ? -1.880 -2.844 -4.412 1.00 84.50 450 VAL A CA 1
ATOM 3620 C C . VAL A 1 450 ? -0.540 -2.778 -3.684 1.00 84.50 450 VAL A C 1
ATOM 3622 O O . VAL A 1 450 ? 0.505 -2.712 -4.322 1.00 84.50 450 VAL A O 1
ATOM 3625 N N . ILE A 1 451 ? -0.562 -2.873 -2.354 1.00 86.62 451 ILE A N 1
ATOM 3626 C CA . ILE A 1 451 ? 0.646 -2.847 -1.526 1.00 86.62 451 ILE A CA 1
ATOM 3627 C C . ILE A 1 451 ? 1.514 -4.080 -1.787 1.00 86.62 451 ILE A C 1
ATOM 3629 O O . ILE A 1 451 ? 2.734 -3.968 -1.830 1.00 86.62 451 ILE A O 1
ATOM 3633 N N . PHE A 1 452 ? 0.911 -5.253 -1.999 1.00 84.31 452 PHE A N 1
ATOM 3634 C CA . PHE A 1 452 ? 1.673 -6.450 -2.357 1.00 84.31 452 PHE A CA 1
ATOM 3635 C C . PHE A 1 452 ? 2.434 -6.275 -3.674 1.00 84.31 452 PHE A C 1
ATOM 3637 O O . PHE A 1 452 ? 3.637 -6.532 -3.717 1.00 84.31 452 PHE A O 1
ATOM 3644 N N . LEU A 1 453 ? 1.743 -5.796 -4.715 1.00 83.19 453 LEU A N 1
ATOM 3645 C CA . LEU A 1 453 ? 2.363 -5.516 -6.007 1.00 83.19 453 LEU A CA 1
ATOM 3646 C C . LEU A 1 453 ? 3.497 -4.496 -5.853 1.00 83.19 453 LEU A C 1
ATOM 3648 O O . LEU A 1 453 ? 4.599 -4.755 -6.321 1.00 83.19 453 LEU A O 1
ATOM 3652 N N . GLN A 1 454 ? 3.252 -3.413 -5.110 1.00 86.56 454 GLN A N 1
ATOM 3653 C CA . GLN A 1 454 ? 4.247 -2.378 -4.837 1.00 86.56 454 GLN A CA 1
ATOM 3654 C C . GLN A 1 454 ? 5.506 -2.925 -4.154 1.00 86.56 454 GLN A C 1
ATOM 3656 O O . GLN A 1 454 ? 6.622 -2.599 -4.541 1.00 86.56 454 GLN A O 1
ATOM 3661 N N . PHE A 1 455 ? 5.349 -3.768 -3.130 1.00 83.19 455 PHE A N 1
ATOM 3662 C CA . PHE A 1 455 ? 6.487 -4.316 -2.386 1.00 83.19 455 PHE A CA 1
ATOM 3663 C C . PHE A 1 455 ? 7.386 -5.181 -3.259 1.00 83.19 455 PHE A C 1
ATOM 3665 O O . PHE A 1 455 ? 8.610 -5.131 -3.136 1.00 83.19 455 PHE A O 1
ATOM 3672 N N . PHE A 1 456 ? 6.772 -5.974 -4.133 1.00 81.56 456 PHE A N 1
ATOM 3673 C CA . PHE A 1 456 ? 7.503 -6.804 -5.072 1.00 81.56 456 PHE A CA 1
ATOM 3674 C C . PHE A 1 456 ? 8.256 -5.949 -6.098 1.00 81.56 456 PHE A C 1
ATOM 3676 O O . PHE A 1 456 ? 9.452 -6.153 -6.310 1.00 81.56 456 PHE A O 1
ATOM 3683 N N . THR A 1 457 ? 7.580 -4.964 -6.690 1.00 81.25 457 THR A N 1
ATOM 3684 C CA . THR A 1 457 ? 8.125 -4.166 -7.796 1.00 81.25 457 THR A CA 1
ATOM 3685 C C . THR A 1 457 ? 9.238 -3.248 -7.327 1.00 81.25 457 THR A C 1
ATOM 3687 O O . THR A 1 457 ? 10.321 -3.300 -7.896 1.00 81.25 457 THR A O 1
ATOM 3690 N N . THR A 1 458 ? 9.059 -2.539 -6.211 1.00 84.25 458 THR A N 1
ATOM 3691 C CA . THR A 1 458 ? 10.131 -1.748 -5.589 1.00 84.25 458 THR A CA 1
ATOM 3692 C C . THR A 1 458 ? 11.344 -2.608 -5.245 1.00 84.25 458 THR A C 1
ATOM 3694 O O . THR A 1 458 ? 12.481 -2.162 -5.384 1.00 84.25 458 THR A O 1
ATOM 3697 N N . GLY A 1 459 ? 11.128 -3.852 -4.801 1.00 82.81 459 GLY A N 1
ATOM 3698 C CA . GLY A 1 459 ? 12.214 -4.775 -4.490 1.00 82.81 459 GLY A CA 1
ATOM 3699 C C . GLY A 1 459 ? 13.141 -5.003 -5.690 1.00 82.81 459 GLY A C 1
ATOM 3700 O O . GLY A 1 459 ? 14.368 -4.927 -5.559 1.00 82.81 459 GLY A O 1
ATOM 3701 N N . VAL A 1 460 ? 12.527 -5.233 -6.854 1.00 80.94 460 VAL A N 1
ATOM 3702 C CA . VAL A 1 460 ? 13.187 -5.432 -8.151 1.00 80.94 460 VAL A CA 1
ATOM 3703 C C . VAL A 1 460 ? 13.766 -4.119 -8.690 1.00 80.94 460 VAL A C 1
ATOM 3705 O O . VAL A 1 460 ? 14.938 -4.079 -9.052 1.00 80.94 460 VAL A O 1
ATOM 3708 N N . GLU A 1 461 ? 12.998 -3.029 -8.686 1.00 82.31 461 GLU A N 1
ATOM 3709 C CA . GLU A 1 461 ? 13.413 -1.705 -9.173 1.00 82.31 461 GLU A CA 1
ATOM 3710 C C . GLU A 1 461 ? 14.618 -1.161 -8.401 1.00 82.31 461 GLU A C 1
ATOM 3712 O O . GLU A 1 461 ? 15.568 -0.672 -9.010 1.00 82.31 461 GLU A O 1
ATOM 3717 N N . ALA A 1 462 ? 14.632 -1.296 -7.071 1.00 83.50 462 ALA A N 1
ATOM 3718 C CA . ALA A 1 462 ? 15.760 -0.885 -6.240 1.00 83.50 462 ALA A CA 1
ATOM 3719 C C . ALA A 1 462 ? 17.032 -1.678 -6.583 1.00 83.50 462 ALA A C 1
ATOM 3721 O O . ALA A 1 462 ? 18.123 -1.114 -6.647 1.00 83.50 462 ALA A O 1
ATOM 3722 N N . CYS A 1 463 ? 16.893 -2.979 -6.846 1.00 83.88 463 CYS A N 1
ATOM 3723 C CA . CYS A 1 463 ? 18.001 -3.833 -7.264 1.00 83.88 463 CYS A CA 1
ATOM 3724 C C . CYS A 1 463 ? 18.556 -3.409 -8.635 1.00 83.88 463 CYS A C 1
ATOM 3726 O O . CYS A 1 463 ? 19.754 -3.148 -8.755 1.00 83.88 463 CYS A O 1
ATOM 3728 N N . ILE A 1 464 ? 17.682 -3.273 -9.638 1.00 81.62 464 ILE A N 1
ATOM 3729 C CA . ILE A 1 464 ? 18.054 -2.873 -11.001 1.00 81.62 464 ILE A CA 1
ATOM 3730 C C . ILE A 1 464 ? 18.704 -1.485 -11.000 1.00 81.62 464 ILE A C 1
ATOM 3732 O O . ILE A 1 464 ? 19.781 -1.305 -11.564 1.00 81.62 464 ILE A O 1
ATOM 3736 N N . THR A 1 465 ? 18.099 -0.519 -10.309 1.00 83.12 465 THR A N 1
ATOM 3737 C CA . THR A 1 465 ? 18.622 0.853 -10.212 1.00 83.12 465 THR A CA 1
ATOM 3738 C C . THR A 1 465 ? 19.986 0.884 -9.525 1.00 83.12 465 THR A C 1
ATOM 3740 O O . THR A 1 465 ? 20.875 1.612 -9.962 1.00 83.12 465 THR A O 1
ATOM 3743 N N . GLY A 1 466 ? 20.191 0.051 -8.497 1.00 83.81 466 GLY A N 1
ATOM 3744 C CA . GLY A 1 466 ? 21.493 -0.120 -7.851 1.00 83.81 466 GLY A CA 1
ATOM 3745 C C . GLY A 1 466 ? 22.578 -0.602 -8.818 1.00 83.81 466 GLY A C 1
ATOM 3746 O O . GLY A 1 466 ? 23.692 -0.084 -8.797 1.00 83.81 466 GLY A O 1
ATOM 3747 N N . VAL A 1 467 ? 22.255 -1.544 -9.710 1.00 81.94 467 VAL A N 1
ATOM 3748 C CA . VAL A 1 467 ? 23.176 -2.003 -10.766 1.00 81.94 467 VAL A CA 1
ATOM 3749 C C . VAL A 1 467 ? 23.426 -0.895 -11.799 1.00 81.94 467 VAL A C 1
ATOM 3751 O O . VAL A 1 467 ? 24.574 -0.632 -12.157 1.00 81.94 467 VAL A O 1
ATOM 3754 N N . CYS A 1 468 ? 22.382 -0.190 -12.244 1.00 80.06 468 CYS A N 1
ATOM 3755 C CA . CYS A 1 468 ? 22.512 0.930 -13.182 1.00 80.06 468 CYS A CA 1
ATOM 3756 C C . CYS A 1 468 ? 23.402 2.058 -12.634 1.00 80.06 468 CYS A C 1
ATOM 3758 O O . CYS A 1 468 ? 24.191 2.622 -13.390 1.00 80.06 468 CYS A O 1
ATOM 3760 N N . LEU A 1 469 ? 23.338 2.341 -11.326 1.00 82.25 469 LEU A N 1
ATOM 3761 C CA . LEU A 1 469 ? 24.210 3.314 -10.659 1.00 82.25 469 LEU A CA 1
ATOM 3762 C C . LEU A 1 469 ? 25.696 2.959 -10.791 1.00 82.25 469 LEU A C 1
ATOM 3764 O O . LEU A 1 469 ? 26.520 3.850 -10.993 1.00 82.25 469 LEU A O 1
ATOM 3768 N N . LEU A 1 470 ? 26.050 1.672 -10.733 1.00 81.00 470 LEU A N 1
ATOM 3769 C CA . LEU A 1 470 ? 27.433 1.226 -10.934 1.00 81.00 470 LEU A CA 1
ATOM 3770 C C . LEU A 1 470 ? 27.888 1.375 -12.394 1.00 81.00 470 LEU A C 1
ATOM 3772 O O . LEU A 1 470 ? 29.050 1.686 -12.654 1.00 81.00 470 LEU A O 1
ATOM 3776 N N . PHE A 1 471 ? 26.973 1.216 -13.353 1.00 77.88 471 PHE A N 1
ATOM 3777 C CA . PHE A 1 471 ? 27.248 1.393 -14.783 1.00 77.88 471 PHE A CA 1
ATOM 3778 C C . PHE A 1 471 ? 27.277 2.857 -15.256 1.00 77.88 471 PHE A C 1
ATOM 3780 O O . PHE A 1 471 ? 27.535 3.108 -16.437 1.00 77.88 471 PHE A O 1
ATOM 3787 N N . ALA A 1 472 ? 27.021 3.833 -14.383 1.00 76.69 472 ALA A N 1
ATOM 3788 C CA . ALA A 1 472 ? 27.009 5.251 -14.748 1.00 76.69 472 ALA A CA 1
ATOM 3789 C C . ALA A 1 472 ? 28.420 5.859 -14.949 1.00 76.69 472 ALA A C 1
ATOM 3791 O O . ALA A 1 472 ? 28.527 7.000 -15.389 1.00 76.69 472 ALA A O 1
ATOM 3792 N N . GLN A 1 473 ? 29.500 5.115 -14.649 1.00 72.62 473 GLN A N 1
ATOM 3793 C CA . GLN A 1 473 ? 30.908 5.419 -14.996 1.00 72.62 473 GLN A CA 1
ATOM 3794 C C . GLN A 1 473 ? 31.338 6.901 -14.831 1.00 72.62 473 GLN A C 1
ATOM 3796 O O . GLN A 1 473 ? 32.078 7.439 -15.649 1.00 72.62 473 GLN A O 1
ATOM 3801 N N . GLY A 1 474 ? 30.892 7.578 -13.767 1.00 72.19 474 GLY A N 1
ATOM 3802 C CA . GLY A 1 474 ? 31.303 8.953 -13.445 1.00 72.19 474 GLY A CA 1
ATOM 3803 C C . GLY A 1 474 ? 30.486 10.080 -14.093 1.00 72.19 474 GLY A C 1
ATOM 3804 O O . GLY A 1 474 ? 30.791 11.248 -13.852 1.00 72.19 474 GLY A O 1
ATOM 3805 N N . ASN A 1 475 ? 29.428 9.782 -14.857 1.00 82.06 475 ASN A N 1
ATOM 3806 C CA . ASN A 1 475 ? 28.488 10.802 -15.331 1.00 82.06 475 ASN A CA 1
ATOM 3807 C C . ASN A 1 475 ? 27.635 11.333 -14.163 1.00 82.06 475 ASN A C 1
ATOM 3809 O O . ASN A 1 475 ? 26.686 10.683 -13.724 1.00 82.06 475 ASN A O 1
ATOM 3813 N N . LEU A 1 476 ? 27.967 12.527 -13.661 1.00 84.75 476 LEU A N 1
ATOM 3814 C CA . LEU A 1 476 ? 27.327 13.110 -12.477 1.00 84.75 476 LEU A CA 1
ATOM 3815 C C . LEU A 1 476 ? 25.810 13.306 -12.642 1.00 84.75 476 LEU A C 1
ATOM 3817 O O . LEU A 1 476 ? 25.073 13.115 -11.678 1.00 84.75 476 LEU A O 1
ATOM 3821 N N . LEU A 1 477 ? 25.340 13.658 -13.844 1.00 84.31 477 LEU A N 1
ATOM 3822 C CA . LEU A 1 477 ? 23.912 13.869 -14.110 1.00 84.31 477 LEU A CA 1
ATOM 3823 C C . LEU A 1 477 ? 23.134 12.547 -14.076 1.00 84.31 477 LEU A C 1
ATOM 3825 O O . LEU A 1 477 ? 22.076 12.470 -13.457 1.00 84.31 477 LEU A O 1
ATOM 3829 N N . GLU A 1 478 ? 23.687 11.496 -14.683 1.00 83.12 478 GLU A N 1
ATOM 3830 C CA . GLU A 1 478 ? 23.096 10.152 -14.680 1.00 83.12 478 GLU A CA 1
ATOM 3831 C C . GLU A 1 478 ? 23.079 9.553 -13.264 1.00 83.12 478 GLU A C 1
ATOM 3833 O O . GLU A 1 478 ? 22.065 9.003 -12.837 1.00 83.12 478 GLU A O 1
ATOM 3838 N N . ILE A 1 479 ? 24.161 9.732 -12.494 1.00 85.69 479 ILE A N 1
ATOM 3839 C CA . ILE A 1 479 ? 24.235 9.316 -11.084 1.00 85.69 479 ILE A CA 1
ATOM 3840 C C . ILE A 1 479 ? 23.195 10.060 -10.240 1.00 85.69 479 ILE A C 1
ATOM 3842 O O . ILE A 1 479 ? 22.517 9.442 -9.419 1.00 85.69 479 ILE A O 1
ATOM 3846 N N . ALA A 1 480 ? 23.052 11.375 -10.435 1.00 84.44 480 ALA A N 1
ATOM 3847 C CA . ALA A 1 480 ? 22.070 12.174 -9.711 1.00 84.44 480 ALA A CA 1
ATOM 3848 C C . ALA A 1 480 ? 20.638 11.706 -10.008 1.00 84.44 480 ALA A C 1
ATOM 3850 O O . ALA A 1 480 ? 19.887 11.441 -9.071 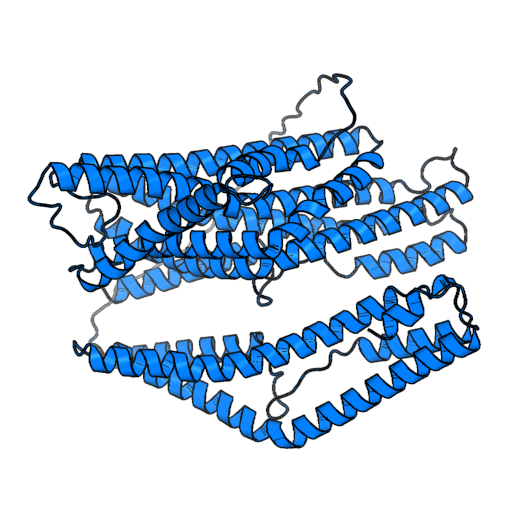1.00 84.44 480 ALA A O 1
ATOM 3851 N N . TYR A 1 481 ? 20.287 11.526 -11.285 1.00 86.75 481 TYR A N 1
ATOM 3852 C CA . TYR A 1 481 ? 18.979 11.021 -11.708 1.00 86.75 481 TYR A CA 1
ATOM 3853 C C . TYR A 1 481 ? 18.670 9.636 -11.117 1.00 86.75 481 TYR A C 1
ATOM 3855 O O . TYR A 1 481 ? 17.648 9.460 -10.451 1.00 86.75 481 TYR A O 1
ATOM 3863 N N . LEU A 1 482 ? 19.571 8.663 -11.293 1.00 85.25 482 LEU A N 1
ATOM 3864 C CA . LEU A 1 482 ? 19.375 7.301 -10.790 1.00 85.25 482 LEU A CA 1
ATOM 3865 C C . LEU A 1 482 ? 19.320 7.260 -9.255 1.00 85.25 482 LEU A C 1
ATOM 3867 O O . LEU A 1 482 ? 18.535 6.507 -8.681 1.00 85.25 482 LEU A O 1
ATOM 3871 N N . GLY A 1 483 ? 20.111 8.099 -8.578 1.00 83.88 483 GLY A N 1
ATOM 3872 C CA . GLY A 1 483 ? 20.086 8.236 -7.122 1.00 83.88 483 GLY A CA 1
ATOM 3873 C C . GLY A 1 483 ? 18.772 8.834 -6.614 1.00 83.88 483 GLY A C 1
ATOM 3874 O O . GLY A 1 483 ? 18.199 8.334 -5.645 1.00 83.88 483 GLY A O 1
ATOM 3875 N N . GLN A 1 484 ? 18.252 9.862 -7.290 1.00 86.38 484 GLN A N 1
ATOM 3876 C CA . GLN A 1 484 ? 16.936 10.435 -6.995 1.00 86.38 484 GLN A CA 1
ATOM 3877 C C . GLN A 1 484 ? 15.814 9.412 -7.216 1.00 86.38 484 GLN A C 1
ATOM 3879 O O . GLN A 1 484 ? 14.945 9.278 -6.355 1.00 86.38 484 GLN A O 1
ATOM 3884 N N . TYR A 1 485 ? 15.848 8.666 -8.325 1.00 87.94 485 TYR A N 1
ATOM 3885 C CA . TYR A 1 485 ? 14.870 7.616 -8.622 1.00 87.94 485 TYR A CA 1
ATOM 3886 C C . TYR A 1 485 ? 14.895 6.497 -7.569 1.00 87.94 485 TYR A C 1
ATOM 3888 O O . TYR A 1 485 ? 13.849 6.131 -7.036 1.00 87.94 485 TYR A O 1
ATOM 3896 N N . PHE A 1 486 ? 16.083 6.031 -7.168 1.00 85.50 486 PHE A N 1
ATOM 3897 C CA . PHE A 1 486 ? 16.240 5.034 -6.104 1.00 85.50 486 PHE A CA 1
ATOM 3898 C C . PHE A 1 486 ? 15.620 5.495 -4.775 1.00 85.50 486 PHE A C 1
ATOM 3900 O O . PHE A 1 486 ? 14.889 4.746 -4.124 1.00 85.50 486 PHE A O 1
ATOM 3907 N N . LEU A 1 487 ? 15.870 6.747 -4.377 1.00 84.75 487 LEU A N 1
ATOM 3908 C CA . LEU A 1 487 ? 15.288 7.321 -3.162 1.00 84.75 487 LEU A CA 1
ATOM 3909 C C . LEU A 1 487 ? 13.765 7.480 -3.264 1.00 84.75 487 LEU A C 1
ATOM 3911 O O . LEU A 1 487 ? 13.069 7.243 -2.275 1.00 84.75 487 LEU A O 1
ATOM 3915 N N . ALA A 1 488 ? 13.245 7.849 -4.438 1.00 88.38 488 ALA A N 1
ATOM 3916 C CA . ALA A 1 488 ? 11.809 7.973 -4.678 1.00 88.38 488 ALA A CA 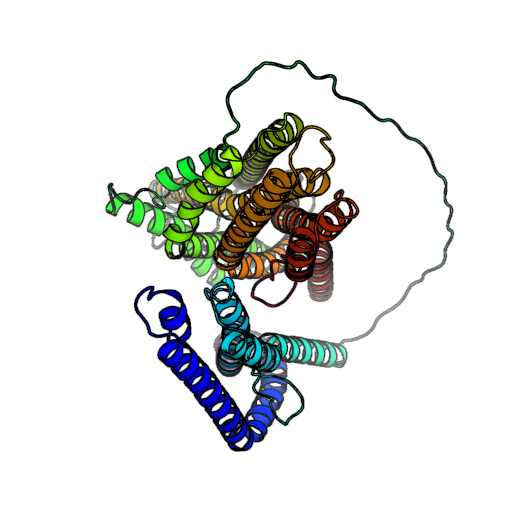1
ATOM 3917 C C . ALA A 1 488 ? 11.089 6.628 -4.496 1.00 88.38 488 ALA A C 1
ATOM 3919 O O . ALA A 1 488 ? 10.123 6.546 -3.738 1.00 88.38 488 ALA A O 1
ATOM 3920 N N . VAL A 1 489 ? 11.624 5.565 -5.099 1.00 86.25 489 VAL A N 1
ATOM 3921 C CA . VAL A 1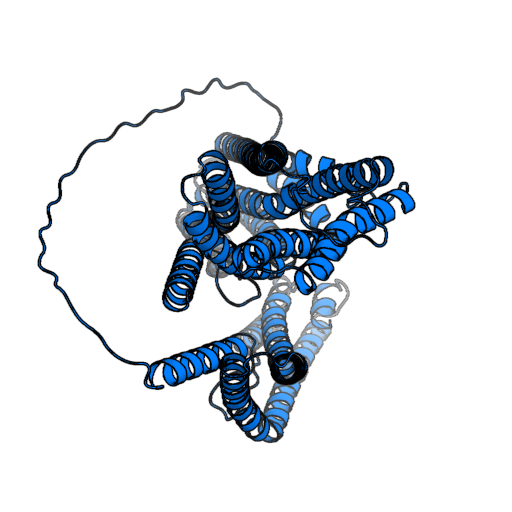 489 ? 11.084 4.201 -5.010 1.00 86.25 489 VAL A CA 1
ATOM 3922 C C . VAL A 1 489 ? 11.093 3.679 -3.560 1.00 86.25 489 VAL A C 1
ATOM 3924 O O . VAL A 1 489 ? 10.125 3.074 -3.096 1.00 86.25 489 VAL A O 1
ATOM 3927 N N . ILE A 1 490 ? 12.140 3.973 -2.778 1.00 84.81 490 ILE A N 1
ATOM 3928 C CA . ILE A 1 490 ? 12.193 3.613 -1.346 1.00 84.81 490 ILE A CA 1
ATOM 3929 C C . ILE A 1 490 ? 11.175 4.411 -0.519 1.00 84.81 490 ILE A C 1
ATOM 3931 O O . ILE A 1 490 ? 10.532 3.855 0.380 1.00 84.81 490 ILE A O 1
ATOM 3935 N N . MET A 1 491 ? 11.033 5.710 -0.802 1.00 88.00 491 MET A N 1
ATOM 3936 C CA . MET A 1 491 ? 10.094 6.591 -0.106 1.00 88.00 491 MET A CA 1
ATOM 3937 C C . MET A 1 491 ? 8.652 6.084 -0.234 1.00 88.00 491 MET A C 1
ATOM 3939 O O . MET A 1 491 ? 7.915 6.135 0.751 1.00 88.00 491 MET A O 1
ATOM 3943 N N . GLU A 1 492 ? 8.257 5.562 -1.400 1.00 87.38 492 GLU A N 1
ATOM 3944 C CA . GLU A 1 492 ? 6.915 5.012 -1.627 1.00 87.38 492 GLU A CA 1
ATOM 3945 C C . GLU A 1 492 ? 6.565 3.945 -0.580 1.00 87.38 492 GLU A C 1
ATOM 3947 O O . GLU A 1 492 ? 5.602 4.111 0.171 1.00 87.38 492 GLU A O 1
ATOM 3952 N N . ILE A 1 493 ? 7.386 2.897 -0.440 1.00 89.00 493 ILE A N 1
ATOM 3953 C CA . ILE A 1 493 ? 7.151 1.827 0.548 1.00 89.00 493 ILE A CA 1
ATOM 3954 C C . ILE A 1 493 ? 7.243 2.334 1.981 1.00 89.00 493 ILE A C 1
ATOM 3956 O O . ILE A 1 493 ? 6.470 1.891 2.841 1.00 89.00 493 ILE A O 1
ATOM 3960 N N . PHE A 1 494 ? 8.174 3.248 2.256 1.00 88.44 494 PHE A N 1
ATOM 3961 C CA . PHE A 1 494 ? 8.331 3.809 3.590 1.00 88.44 494 PHE A CA 1
ATOM 3962 C C . PHE A 1 494 ? 7.023 4.434 4.092 1.00 88.44 494 PHE A C 1
ATOM 3964 O O . PHE A 1 494 ? 6.619 4.152 5.221 1.00 88.44 494 PHE A O 1
ATOM 3971 N N . LEU A 1 495 ? 6.320 5.205 3.253 1.00 90.44 495 LEU A N 1
ATOM 3972 C CA . LEU A 1 495 ? 5.045 5.826 3.625 1.00 90.44 495 LEU A CA 1
ATOM 3973 C C . LEU A 1 495 ? 3.986 4.776 3.990 1.00 90.44 495 LEU A C 1
ATOM 3975 O O . LEU A 1 495 ? 3.375 4.879 5.055 1.00 90.44 495 LEU A O 1
ATOM 3979 N N . TYR A 1 496 ? 3.813 3.728 3.177 1.00 92.25 496 TYR A N 1
ATOM 3980 C CA . TYR A 1 496 ? 2.892 2.628 3.498 1.00 92.25 496 TYR A CA 1
ATOM 3981 C C . TYR A 1 496 ? 3.222 1.976 4.846 1.00 92.25 496 TYR A C 1
ATOM 3983 O O . TYR A 1 496 ? 2.339 1.770 5.679 1.00 92.25 496 TYR A O 1
ATOM 3991 N N . CYS A 1 497 ? 4.498 1.663 5.077 1.00 91.69 497 CYS A N 1
ATOM 3992 C CA . CYS A 1 497 ? 4.944 0.968 6.284 1.00 91.69 497 CYS A CA 1
ATOM 3993 C C . CYS A 1 497 ? 4.847 1.833 7.537 1.00 91.69 497 CYS A C 1
ATOM 3995 O O . CYS A 1 497 ? 4.537 1.314 8.609 1.00 91.69 497 CYS A O 1
ATOM 3997 N N . TYR A 1 498 ? 5.118 3.132 7.412 1.00 91.69 498 TYR A N 1
ATOM 3998 C CA . TYR A 1 498 ? 5.045 4.081 8.513 1.00 91.69 498 TYR A CA 1
ATOM 3999 C C . TYR A 1 498 ? 3.608 4.215 9.019 1.00 91.69 498 TYR A C 1
ATOM 4001 O O . TYR A 1 498 ? 3.353 3.969 10.196 1.00 91.69 498 TYR A O 1
ATOM 4009 N N . PHE A 1 499 ? 2.653 4.513 8.131 1.00 93.94 499 PHE A N 1
ATOM 4010 C CA . PHE A 1 499 ? 1.250 4.658 8.532 1.00 93.94 499 PHE A CA 1
ATOM 4011 C C . PHE A 1 499 ? 0.572 3.320 8.837 1.00 93.94 499 PHE A C 1
ATOM 4013 O O . PHE A 1 499 ? -0.304 3.271 9.696 1.00 93.94 499 PHE A O 1
ATOM 4020 N N . GLY A 1 500 ? 1.007 2.221 8.213 1.00 93.31 500 GLY A N 1
ATOM 4021 C CA . GLY A 1 500 ? 0.597 0.875 8.616 1.00 93.31 500 GLY A CA 1
ATOM 4022 C C . GLY A 1 500 ? 1.025 0.545 10.051 1.00 93.31 500 GLY A C 1
ATOM 4023 O O . GLY A 1 500 ? 0.236 0.011 10.827 1.00 93.31 500 GLY A O 1
ATOM 4024 N N . ASN A 1 501 ? 2.245 0.930 10.441 1.00 90.56 501 ASN A N 1
ATOM 4025 C CA . ASN A 1 501 ? 2.735 0.757 11.808 1.00 90.56 501 ASN A CA 1
ATOM 4026 C C . ASN A 1 501 ? 2.033 1.691 12.808 1.00 90.56 501 ASN A C 1
ATOM 4028 O O . ASN A 1 501 ? 1.700 1.254 13.906 1.00 90.56 501 ASN A O 1
ATOM 4032 N N . ASP A 1 502 ? 1.800 2.951 12.435 1.00 90.75 502 ASP A N 1
ATOM 4033 C CA . ASP A 1 502 ? 1.057 3.928 13.246 1.00 90.75 502 ASP A CA 1
ATOM 4034 C C . ASP A 1 502 ? -0.376 3.450 13.536 1.00 90.75 502 ASP A C 1
ATOM 4036 O O . ASP A 1 502 ? -0.820 3.464 14.682 1.00 90.75 502 ASP A O 1
ATOM 4040 N N . LEU A 1 503 ? -1.060 2.902 12.527 1.00 94.44 503 LEU A N 1
ATOM 4041 C CA . LEU A 1 503 ? -2.393 2.318 12.677 1.00 94.44 503 LEU A CA 1
ATOM 4042 C C . LEU A 1 503 ? -2.412 1.148 13.674 1.00 94.44 503 LEU A C 1
ATOM 4044 O O . LEU A 1 503 ? -3.282 1.078 14.542 1.00 94.44 503 LEU A O 1
ATOM 4048 N N . VAL A 1 504 ? -1.442 0.233 13.572 1.00 92.00 504 VAL A N 1
ATOM 4049 C CA . VAL A 1 504 ? -1.295 -0.891 14.513 1.00 92.00 504 VAL A CA 1
ATOM 4050 C C . VAL A 1 504 ? -1.020 -0.380 15.928 1.00 92.00 504 VAL A C 1
ATOM 4052 O O . VAL A 1 504 ? -1.591 -0.887 16.895 1.00 92.00 504 VAL A O 1
ATOM 4055 N N . TYR A 1 505 ? -0.175 0.642 16.053 1.00 90.44 505 TYR A N 1
ATOM 4056 C CA . TYR A 1 505 ? 0.158 1.261 17.329 1.00 90.44 505 TYR A CA 1
ATOM 4057 C C . TYR A 1 505 ? -1.077 1.877 18.004 1.00 90.44 505 TYR A C 1
ATOM 4059 O O . TYR A 1 505 ? -1.375 1.543 19.152 1.00 90.44 505 TYR A O 1
ATOM 4067 N N . GLU A 1 506 ? -1.853 2.701 17.295 1.00 91.50 506 GLU A N 1
ATOM 4068 C CA . GLU A 1 506 ? -3.075 3.299 17.848 1.00 91.50 506 GLU A CA 1
ATOM 4069 C C . GLU A 1 506 ? -4.180 2.264 18.111 1.00 91.50 506 GLU A C 1
ATOM 4071 O O . GLU A 1 506 ? -4.931 2.402 19.082 1.00 91.50 506 GLU A O 1
ATOM 4076 N N . SER A 1 507 ? -4.235 1.179 17.331 1.00 90.25 507 SER A N 1
ATOM 4077 C CA . SER A 1 507 ? -5.133 0.050 17.598 1.00 90.25 507 SER A CA 1
ATOM 4078 C C . SER A 1 507 ? -4.815 -0.640 18.927 1.00 90.25 507 SER A C 1
ATOM 4080 O O . SER A 1 507 ? -5.739 -1.007 19.652 1.00 90.25 507 SER A O 1
ATOM 4082 N N . HIS A 1 508 ? -3.536 -0.820 19.271 1.00 88.50 508 HIS A N 1
ATOM 4083 C CA . HIS A 1 508 ? -3.146 -1.405 20.557 1.00 88.50 508 HIS A CA 1
ATOM 4084 C C . HIS A 1 508 ? -3.441 -0.465 21.727 1.00 88.50 508 HIS A C 1
ATOM 4086 O O . HIS A 1 508 ? -4.026 -0.897 22.724 1.00 88.50 508 HIS A O 1
ATOM 4092 N N . ARG A 1 509 ? -3.138 0.830 21.567 1.00 89.44 509 ARG A N 1
ATOM 4093 C CA . ARG A 1 509 ? -3.398 1.862 22.586 1.00 89.44 509 ARG A CA 1
ATOM 4094 C C . ARG A 1 509 ? -4.863 1.981 22.986 1.00 89.44 509 ARG A C 1
ATOM 4096 O O . ARG A 1 509 ? -5.150 2.456 24.081 1.00 89.44 509 ARG A O 1
ATOM 4103 N N . MET A 1 510 ? -5.791 1.545 22.140 1.00 89.50 510 MET A N 1
ATOM 4104 C CA . MET A 1 510 ? -7.211 1.541 22.480 1.00 89.50 510 MET A CA 1
ATOM 4105 C C . MET A 1 510 ? -7.526 0.660 23.682 1.00 89.50 510 MET A C 1
ATOM 4107 O O . MET A 1 510 ? -8.305 1.053 24.546 1.00 89.50 510 MET A O 1
ATOM 4111 N N . THR A 1 511 ? -6.884 -0.503 23.778 1.00 88.19 511 THR A N 1
ATOM 4112 C CA . THR A 1 511 ? -7.078 -1.404 24.918 1.00 88.19 511 THR A CA 1
ATOM 4113 C C . THR A 1 511 ? -6.567 -0.756 26.211 1.00 88.19 511 THR A C 1
ATOM 4115 O O . THR A 1 511 ? -7.250 -0.805 27.236 1.00 88.19 511 THR A O 1
ATOM 4118 N N . ASP A 1 512 ? -5.431 -0.057 26.145 1.00 85.69 512 ASP A N 1
ATOM 4119 C CA . ASP A 1 512 ? -4.867 0.687 27.278 1.00 85.69 512 ASP A CA 1
ATOM 4120 C C . ASP A 1 512 ? -5.747 1.881 27.674 1.00 85.69 512 ASP A C 1
ATOM 4122 O O . ASP A 1 512 ? -5.953 2.149 28.859 1.00 85.69 512 ASP A O 1
ATOM 4126 N N . ALA A 1 513 ? -6.314 2.587 26.693 1.00 89.38 513 ALA A N 1
ATOM 4127 C CA . ALA A 1 513 ? -7.240 3.691 26.922 1.00 89.38 513 ALA A CA 1
ATOM 4128 C C . ALA A 1 513 ? -8.535 3.220 27.600 1.00 89.38 513 ALA A C 1
ATOM 4130 O O . ALA A 1 513 ? -9.006 3.871 28.532 1.00 89.38 513 ALA A O 1
ATOM 4131 N N . ILE A 1 514 ? -9.076 2.069 27.179 1.00 90.31 514 ILE A N 1
ATOM 4132 C CA . ILE A 1 514 ? -10.232 1.425 27.821 1.00 90.31 514 ILE A CA 1
ATOM 4133 C C . ILE A 1 514 ? -9.914 1.091 29.279 1.00 90.31 514 ILE A C 1
ATOM 4135 O O . ILE A 1 514 ? -10.729 1.362 30.159 1.00 90.31 514 ILE A O 1
ATOM 4139 N N . TYR A 1 515 ? -8.730 0.544 29.550 1.00 87.94 515 TYR A N 1
ATOM 4140 C CA . TYR A 1 515 ? -8.312 0.225 30.914 1.00 87.94 515 TYR A CA 1
ATOM 4141 C C . TYR A 1 515 ? -8.117 1.476 31.788 1.00 87.94 515 TYR A C 1
ATOM 4143 O O . TYR A 1 515 ? -8.422 1.448 32.980 1.00 87.94 515 TYR A O 1
ATOM 4151 N N . SER A 1 516 ? -7.648 2.574 31.190 1.00 86.44 516 SER A N 1
ATOM 4152 C CA . SER A 1 516 ? -7.321 3.828 31.881 1.00 86.44 516 SER A CA 1
ATOM 4153 C C . SER A 1 516 ? -8.531 4.703 32.220 1.00 86.44 516 SER A C 1
ATOM 4155 O O . SER A 1 516 ? -8.377 5.688 32.939 1.00 86.44 516 SER A O 1
ATOM 4157 N N . CYS A 1 517 ? -9.726 4.388 31.711 1.00 90.00 517 CYS A N 1
ATOM 4158 C CA . CYS A 1 517 ? -10.921 5.164 32.040 1.00 90.00 517 CYS A CA 1
ATOM 4159 C C . CYS A 1 517 ? -11.331 5.002 33.516 1.00 90.00 517 CYS A C 1
ATOM 4161 O O . CYS A 1 517 ? -10.927 4.046 34.181 1.00 90.00 517 CYS A O 1
ATOM 4163 N N . ASN A 1 518 ? -12.180 5.891 34.048 1.00 91.25 518 ASN A N 1
ATOM 4164 C CA . ASN A 1 518 ? -12.634 5.796 35.441 1.00 91.25 518 ASN A CA 1
ATOM 4165 C C . ASN A 1 518 ? -13.736 4.736 35.623 1.00 91.25 518 ASN A C 1
ATOM 4167 O O . ASN A 1 518 ? -14.853 5.038 36.045 1.00 91.25 518 ASN A O 1
ATOM 4171 N N . TRP A 1 519 ? -13.447 3.482 35.269 1.00 90.00 519 TRP A N 1
ATOM 4172 C CA . TRP A 1 519 ? -14.403 2.376 35.293 1.00 90.00 519 TRP A CA 1
ATOM 4173 C C . TRP A 1 519 ? -14.709 1.865 36.703 1.00 90.00 519 TRP A C 1
ATOM 4175 O O . TRP A 1 519 ? -15.777 1.282 36.916 1.00 90.00 519 TRP A O 1
ATOM 4185 N N . MET A 1 520 ? -13.808 2.079 37.668 1.00 88.62 520 MET A N 1
ATOM 4186 C CA . MET A 1 520 ? -13.933 1.580 39.044 1.00 88.62 520 MET A CA 1
ATOM 4187 C C . MET A 1 520 ? -15.173 2.138 39.749 1.00 88.62 520 MET A C 1
ATOM 4189 O O . MET A 1 520 ? -15.923 1.366 40.357 1.00 88.62 520 MET A O 1
ATOM 4193 N N . ASP A 1 521 ? -15.455 3.425 39.551 1.00 87.12 521 ASP A N 1
ATOM 4194 C CA . ASP A 1 521 ? -16.573 4.144 40.176 1.00 87.12 521 ASP A CA 1
ATOM 4195 C C . ASP A 1 521 ? -17.915 3.983 39.435 1.00 87.12 521 ASP A C 1
ATOM 4197 O O . ASP A 1 521 ? -18.960 4.489 39.874 1.00 87.12 521 ASP A O 1
ATOM 4201 N N . GLN A 1 522 ? -17.915 3.251 38.313 1.00 89.31 522 GLN A N 1
ATOM 4202 C CA . GLN A 1 522 ? -19.093 3.063 37.467 1.00 89.31 522 GLN A CA 1
ATOM 4203 C C . GLN A 1 522 ? -19.953 1.867 37.882 1.00 89.31 522 GLN A C 1
ATOM 4205 O O . GLN A 1 522 ? -19.522 0.908 38.531 1.00 89.31 522 GLN A O 1
ATOM 4210 N N . GLY A 1 523 ? -21.219 1.911 37.462 1.00 88.19 523 GLY A N 1
ATOM 4211 C CA . GLY A 1 523 ? -22.195 0.859 37.734 1.00 88.19 523 GLY A CA 1
ATOM 4212 C C . GLY A 1 523 ? -21.876 -0.475 37.046 1.00 88.19 523 GLY A C 1
ATOM 4213 O O . GLY A 1 523 ? -21.133 -0.551 36.068 1.00 88.19 523 GLY A O 1
ATOM 4214 N N . ARG A 1 524 ? -22.515 -1.554 37.518 1.00 88.44 524 ARG A N 1
ATOM 4215 C CA . ARG A 1 524 ? -22.325 -2.919 36.982 1.00 88.44 524 ARG A CA 1
ATOM 4216 C C . ARG A 1 524 ? -22.599 -3.027 35.477 1.00 88.44 524 ARG A C 1
ATOM 4218 O O . ARG A 1 524 ? -21.915 -3.780 34.795 1.00 88.44 524 ARG A O 1
ATOM 4225 N N . SER A 1 525 ? -23.584 -2.284 34.963 1.00 88.69 525 SER A N 1
ATOM 4226 C CA . SER A 1 525 ? -23.922 -2.287 33.532 1.00 88.69 525 SER A CA 1
ATOM 4227 C C . SER A 1 525 ? -22.784 -1.732 32.672 1.00 88.69 525 SER A C 1
ATOM 4229 O O . SER A 1 525 ? -22.427 -2.350 31.675 1.00 88.69 525 SER A O 1
ATOM 4231 N N . PHE A 1 526 ? -22.177 -0.615 33.090 1.00 92.00 526 PHE A N 1
ATOM 4232 C CA . PHE A 1 526 ? -21.032 -0.008 32.409 1.00 92.00 526 PHE A CA 1
ATOM 4233 C C . PHE A 1 526 ? -19.857 -0.985 32.344 1.00 92.00 526 PHE A C 1
ATOM 4235 O O . PHE A 1 526 ? -19.351 -1.265 31.265 1.00 92.00 526 PHE A O 1
ATOM 4242 N N . LYS A 1 527 ? -19.490 -1.582 33.487 1.00 89.62 527 LYS A N 1
ATOM 4243 C CA . LYS A 1 527 ? -18.372 -2.535 33.581 1.00 89.62 527 LYS A CA 1
ATOM 4244 C C . LYS A 1 527 ? -18.552 -3.737 32.649 1.00 89.62 527 LYS A C 1
ATOM 4246 O O . LYS A 1 527 ? -17.608 -4.135 31.978 1.00 89.62 527 LYS A O 1
ATOM 4251 N N . LYS A 1 528 ? -19.768 -4.291 32.557 1.00 90.88 528 LYS A N 1
ATOM 4252 C CA . LYS A 1 528 ? -20.068 -5.400 31.633 1.00 90.88 528 LYS A CA 1
ATOM 4253 C C . LYS A 1 528 ? -19.869 -5.007 30.166 1.00 90.88 528 LYS A C 1
ATOM 4255 O O . LYS A 1 528 ? -19.264 -5.767 29.419 1.00 90.88 528 LYS A O 1
ATOM 4260 N N . ILE A 1 529 ? -20.358 -3.831 29.767 1.00 89.31 529 ILE A N 1
ATOM 4261 C CA . ILE A 1 529 ? -20.198 -3.316 28.399 1.00 89.31 529 ILE A CA 1
ATOM 4262 C C . ILE A 1 529 ? -18.720 -3.038 28.103 1.00 89.31 529 ILE A C 1
ATOM 4264 O O . ILE A 1 529 ? -18.228 -3.411 27.043 1.00 89.31 529 ILE A O 1
ATOM 4268 N N . LEU A 1 530 ? -18.000 -2.448 29.059 1.00 88.94 530 LEU A N 1
ATOM 4269 C CA . LEU A 1 530 ? -16.580 -2.132 28.937 1.00 88.94 530 LEU A CA 1
ATOM 4270 C C . LEU A 1 530 ? -15.724 -3.384 28.708 1.00 88.94 530 LEU A C 1
ATOM 4272 O O . LEU A 1 530 ? -14.832 -3.354 27.871 1.00 88.94 530 LEU A O 1
ATOM 4276 N N . ILE A 1 531 ? -16.019 -4.496 29.392 1.00 89.38 531 ILE A N 1
ATOM 4277 C CA . ILE A 1 531 ? -15.318 -5.776 29.182 1.00 89.38 531 ILE A CA 1
ATOM 4278 C C . ILE A 1 531 ? -15.529 -6.286 27.752 1.00 89.38 531 ILE A C 1
ATOM 4280 O O . ILE A 1 531 ? -14.573 -6.701 27.101 1.00 89.38 531 ILE A O 1
ATOM 4284 N N . ILE A 1 532 ? -16.764 -6.231 27.239 1.00 88.38 532 ILE A N 1
ATOM 4285 C CA . ILE A 1 532 ? -17.066 -6.625 25.852 1.00 88.38 532 ILE A CA 1
ATOM 4286 C C . ILE A 1 532 ? -16.306 -5.725 24.876 1.00 88.38 532 ILE A C 1
ATOM 4288 O O . ILE A 1 532 ? -15.720 -6.209 23.908 1.00 88.38 532 ILE A O 1
ATOM 4292 N N . PHE A 1 533 ? -16.289 -4.421 25.153 1.00 89.81 533 PHE A N 1
ATOM 4293 C CA . PHE A 1 533 ? -15.574 -3.456 24.337 1.00 89.81 533 PHE A CA 1
ATOM 4294 C C . PHE A 1 533 ? -14.067 -3.742 24.323 1.00 89.81 533 PHE A C 1
ATOM 4296 O O . PHE A 1 533 ? -13.503 -3.915 23.247 1.00 89.81 533 PHE A O 1
ATOM 4303 N N . MET A 1 534 ? -13.447 -3.927 25.490 1.00 86.56 534 MET A N 1
ATOM 4304 C CA . MET A 1 534 ? -12.034 -4.294 25.627 1.00 86.56 534 MET A CA 1
ATOM 4305 C C . MET A 1 534 ? -11.701 -5.584 24.872 1.00 86.56 534 MET A C 1
ATOM 4307 O O . MET A 1 534 ? -10.686 -5.665 24.188 1.00 86.56 534 MET A O 1
ATOM 4311 N N . GLN A 1 535 ? -12.572 -6.593 24.947 1.00 85.25 535 GLN A N 1
ATOM 4312 C CA . GLN A 1 535 ? -12.368 -7.849 24.229 1.00 85.25 535 GLN A CA 1
ATOM 4313 C C . GLN A 1 535 ? -12.374 -7.644 22.706 1.00 85.25 535 GLN A C 1
ATOM 4315 O O . GLN A 1 535 ? -11.604 -8.288 21.994 1.00 85.25 535 GLN A O 1
ATOM 4320 N N . SER A 1 536 ? -13.213 -6.735 22.200 1.00 83.69 536 SER A N 1
ATOM 4321 C CA . SER A 1 536 ? -13.280 -6.422 20.768 1.00 83.69 536 SER A CA 1
ATOM 4322 C C . SER A 1 536 ? -12.037 -5.689 20.245 1.00 83.69 536 SER A C 1
ATOM 4324 O O . SER A 1 536 ? -11.692 -5.846 19.075 1.00 83.69 536 SER A O 1
ATOM 4326 N N . THR A 1 537 ? -11.325 -4.946 21.102 1.00 82.69 537 THR A N 1
ATOM 4327 C CA . THR A 1 537 ? -10.130 -4.166 20.725 1.00 82.69 537 THR A CA 1
ATOM 4328 C C . THR A 1 537 ? -8.824 -4.951 20.820 1.00 82.69 537 THR A C 1
ATOM 4330 O O . THR A 1 537 ? -7.795 -4.478 20.346 1.00 82.69 537 THR A O 1
ATOM 4333 N N . GLN A 1 538 ? -8.844 -6.168 21.378 1.00 80.12 538 GLN A N 1
ATOM 4334 C CA . GLN A 1 538 ? -7.658 -7.034 21.447 1.00 80.12 538 GLN A CA 1
ATOM 4335 C C . GLN A 1 538 ? -7.177 -7.507 20.069 1.00 80.12 538 GLN A C 1
ATOM 4337 O O . GLN A 1 538 ? -6.005 -7.849 19.901 1.00 80.12 538 GLN A O 1
ATOM 4342 N N . LYS A 1 539 ? -8.060 -7.527 19.063 1.00 80.38 539 LYS A N 1
ATOM 4343 C CA . LYS A 1 539 ? -7.670 -7.815 17.683 1.00 80.38 539 LYS A CA 1
ATOM 4344 C C . LYS A 1 539 ? -7.131 -6.543 17.028 1.00 80.38 539 LYS A C 1
ATOM 4346 O O . LYS A 1 539 ? -7.895 -5.635 16.721 1.00 80.38 539 LYS A O 1
ATOM 4351 N N . SER A 1 540 ? -5.825 -6.519 16.776 1.00 80.75 540 SER A N 1
ATOM 4352 C CA . SER A 1 540 ? -5.158 -5.378 16.142 1.00 80.75 540 SER A CA 1
ATOM 4353 C C . SER A 1 540 ? -5.609 -5.164 14.691 1.00 80.75 540 SER A C 1
ATOM 4355 O O . SER A 1 540 ? -5.777 -6.123 13.926 1.00 80.75 540 SER A O 1
ATOM 4357 N N . MET A 1 541 ? -5.793 -3.901 14.303 1.00 88.88 541 MET A N 1
ATOM 4358 C CA . MET A 1 541 ? -6.128 -3.480 12.940 1.00 88.88 541 MET A CA 1
ATOM 4359 C C . MET A 1 541 ? -4.885 -3.435 12.044 1.00 88.88 541 MET A C 1
ATOM 4361 O O . MET A 1 541 ? -4.407 -2.381 11.634 1.00 88.88 541 MET A O 1
ATOM 4365 N N . THR A 1 542 ? -4.373 -4.620 11.713 1.00 89.38 542 THR A N 1
ATOM 4366 C CA . THR A 1 542 ? -3.184 -4.785 10.869 1.00 89.38 542 THR A CA 1
ATOM 4367 C C . THR A 1 542 ? -3.553 -5.009 9.406 1.00 89.38 542 THR A C 1
ATOM 4369 O O . THR A 1 542 ? -4.271 -5.954 9.066 1.00 89.38 542 THR A O 1
ATOM 4372 N N . ILE A 1 543 ? -3.016 -4.179 8.510 1.00 89.12 543 ILE A N 1
ATOM 4373 C CA . ILE A 1 543 ? -3.149 -4.382 7.063 1.00 89.12 543 ILE A CA 1
ATOM 4374 C C . ILE A 1 543 ? -2.138 -5.438 6.621 1.00 89.12 543 ILE A C 1
ATOM 4376 O O . ILE A 1 543 ? -0.944 -5.310 6.876 1.00 89.12 543 ILE A O 1
ATOM 4380 N N . MET A 1 544 ? -2.621 -6.477 5.943 1.00 86.00 544 MET A N 1
ATOM 4381 C CA . MET A 1 544 ? -1.783 -7.524 5.356 1.00 86.00 544 MET A CA 1
ATOM 4382 C C . MET A 1 544 ? -1.605 -7.250 3.862 1.00 86.00 544 MET A C 1
ATOM 4384 O O . MET A 1 544 ? -2.601 -7.167 3.137 1.00 86.00 544 MET A O 1
ATOM 4388 N N . ALA A 1 545 ? -0.365 -7.133 3.387 1.00 78.25 545 ALA A N 1
ATOM 4389 C CA . ALA A 1 545 ? -0.055 -6.998 1.964 1.00 78.25 545 ALA A CA 1
ATOM 4390 C C . ALA A 1 545 ? -0.390 -8.311 1.245 1.00 78.25 545 ALA A C 1
ATOM 4392 O O . ALA A 1 545 ? 0.213 -9.344 1.536 1.00 78.25 545 ALA A O 1
ATOM 4393 N N . GLY A 1 546 ? -1.399 -8.296 0.369 1.00 71.00 546 GLY A N 1
ATOM 4394 C CA . GLY A 1 546 ? -1.883 -9.469 -0.371 1.00 71.00 546 GLY A CA 1
ATOM 4395 C C . GLY A 1 546 ? -2.338 -10.644 0.506 1.00 71.00 546 GLY A C 1
ATOM 4396 O O . GLY A 1 546 ? -2.455 -11.752 0.006 1.00 71.00 546 GLY A O 1
ATOM 4397 N N . GLY A 1 547 ? -2.537 -10.425 1.812 1.00 71.31 547 GLY A N 1
ATOM 4398 C CA . GLY A 1 547 ? -2.772 -11.485 2.801 1.00 71.31 547 GLY A CA 1
ATOM 4399 C C . GLY A 1 547 ? -1.508 -12.142 3.382 1.00 71.31 547 GLY A C 1
ATOM 4400 O O . GLY A 1 547 ? -1.620 -12.906 4.334 1.00 71.31 547 GLY A O 1
ATOM 4401 N N . PHE A 1 548 ? -0.308 -11.818 2.888 1.00 58.03 548 PHE A N 1
ATOM 4402 C CA . PHE A 1 548 ? 0.928 -12.549 3.200 1.00 58.03 548 PHE A CA 1
ATOM 4403 C C . PHE A 1 548 ? 1.665 -12.059 4.446 1.00 58.03 548 PHE A C 1
ATOM 4405 O O . PHE A 1 548 ? 2.036 -12.857 5.303 1.00 58.03 548 PHE A O 1
ATOM 4412 N N . PHE A 1 549 ? 1.926 -10.754 4.538 1.00 75.44 549 PHE A N 1
ATOM 4413 C CA . PHE A 1 549 ? 2.726 -10.177 5.618 1.00 75.44 549 PHE A CA 1
ATOM 4414 C C . PHE A 1 549 ? 2.162 -8.826 6.071 1.00 75.44 549 PHE A C 1
ATOM 4416 O O . PHE A 1 549 ? 1.535 -8.120 5.274 1.00 75.44 549 PHE A O 1
ATOM 4423 N N . PRO A 1 550 ? 2.355 -8.462 7.349 1.00 85.50 550 PRO A N 1
ATOM 4424 C CA . PRO A 1 550 ? 1.866 -7.199 7.878 1.00 85.50 550 PRO A CA 1
ATOM 4425 C C . PRO A 1 550 ? 2.620 -6.020 7.261 1.00 85.50 550 PRO A C 1
ATOM 4427 O O . PRO A 1 550 ? 3.846 -6.031 7.162 1.00 85.50 550 PRO A O 1
ATOM 4430 N N . VAL A 1 551 ? 1.884 -4.980 6.880 1.00 90.25 551 VAL A N 1
ATOM 4431 C CA . VAL A 1 551 ? 2.445 -3.716 6.396 1.00 90.25 551 VAL A CA 1
ATOM 4432 C C . VAL A 1 551 ? 2.962 -2.930 7.599 1.00 90.25 551 VAL A C 1
ATOM 4434 O O . VAL A 1 551 ? 2.204 -2.255 8.291 1.00 90.25 551 VAL A O 1
ATOM 4437 N N . ASN A 1 552 ? 4.256 -3.065 7.887 1.00 88.88 552 ASN A N 1
ATOM 4438 C CA . ASN A 1 552 ? 4.926 -2.403 9.004 1.00 88.88 552 ASN A CA 1
ATOM 4439 C C . ASN A 1 552 ? 6.401 -2.110 8.677 1.00 88.88 552 ASN A C 1
ATOM 4441 O O . ASN A 1 552 ? 6.932 -2.528 7.646 1.00 88.88 552 ASN A O 1
ATOM 4445 N N . LEU A 1 553 ? 7.093 -1.416 9.582 1.00 86.19 553 LEU A N 1
ATOM 4446 C CA . LEU A 1 553 ? 8.501 -1.046 9.394 1.00 86.19 553 LEU A CA 1
ATOM 4447 C C . LEU A 1 553 ? 9.450 -2.260 9.307 1.00 86.19 553 LEU A C 1
ATOM 4449 O O . LEU A 1 553 ? 10.509 -2.168 8.691 1.00 86.19 553 LEU A O 1
ATOM 4453 N N . SER A 1 554 ? 9.081 -3.415 9.870 1.00 85.94 554 SER A N 1
ATOM 4454 C CA . SER A 1 554 ? 9.864 -4.650 9.718 1.00 85.94 554 SER A CA 1
ATOM 4455 C C . SER A 1 554 ? 9.786 -5.200 8.288 1.00 85.94 554 SER A C 1
ATOM 4457 O O . SER A 1 554 ? 10.798 -5.642 7.734 1.00 85.94 554 SER A O 1
ATOM 4459 N N . ALA A 1 555 ? 8.614 -5.110 7.653 1.00 86.62 555 ALA A N 1
ATOM 4460 C CA . ALA A 1 555 ? 8.433 -5.476 6.254 1.00 86.62 555 ALA A CA 1
ATOM 4461 C C . ALA A 1 555 ? 9.231 -4.550 5.320 1.00 86.62 555 ALA A C 1
ATOM 4463 O O . ALA A 1 555 ? 9.896 -5.050 4.416 1.00 86.62 555 ALA A O 1
ATOM 4464 N N . PHE A 1 556 ? 9.273 -3.239 5.595 1.00 86.31 556 PHE A N 1
ATOM 4465 C CA . PHE A 1 556 ? 10.139 -2.287 4.878 1.00 86.31 556 PHE A CA 1
ATOM 4466 C C . PHE A 1 556 ? 11.611 -2.724 4.877 1.00 86.31 556 PHE A C 1
ATOM 4468 O O . PHE A 1 556 ? 12.225 -2.869 3.821 1.00 86.31 556 PHE A O 1
ATOM 4475 N N . VAL A 1 557 ? 12.169 -3.011 6.059 1.00 83.50 557 VAL A N 1
ATOM 4476 C CA . VAL A 1 557 ? 13.559 -3.482 6.188 1.00 83.50 557 VAL A CA 1
ATOM 4477 C C . VAL A 1 557 ? 13.768 -4.807 5.449 1.00 83.50 557 VAL A C 1
ATOM 4479 O O . VAL A 1 557 ? 14.827 -5.029 4.862 1.00 83.50 557 VAL A O 1
ATOM 4482 N N . SER A 1 558 ? 12.766 -5.687 5.457 1.00 84.19 558 SER A N 1
ATOM 4483 C CA . SER A 1 558 ? 12.830 -6.977 4.764 1.00 84.19 558 SER A CA 1
ATOM 4484 C C . SER A 1 558 ? 12.901 -6.813 3.244 1.00 84.19 558 SER A C 1
ATOM 4486 O O . SER A 1 558 ? 13.700 -7.503 2.613 1.00 84.19 558 SER A O 1
ATOM 4488 N N . VAL A 1 559 ? 12.142 -5.875 2.665 1.00 85.38 559 VAL A N 1
ATOM 4489 C CA . VAL A 1 559 ? 12.226 -5.546 1.231 1.00 85.38 559 VAL A CA 1
ATOM 4490 C C . VAL A 1 559 ? 13.618 -5.029 0.884 1.00 85.38 559 VAL A C 1
ATOM 4492 O O . VAL A 1 559 ? 14.247 -5.575 -0.016 1.00 85.38 559 VAL A O 1
ATOM 4495 N N . LEU A 1 560 ? 14.157 -4.072 1.649 1.00 82.19 560 LEU A N 1
ATOM 4496 C CA . LEU A 1 560 ? 15.497 -3.524 1.395 1.00 82.19 560 LEU A CA 1
ATOM 4497 C C . LEU A 1 560 ? 16.602 -4.589 1.472 1.00 82.19 560 LEU A C 1
ATOM 4499 O O . LEU A 1 560 ? 17.500 -4.623 0.631 1.00 82.19 560 LEU A O 1
ATOM 4503 N N . ARG A 1 561 ? 16.529 -5.497 2.455 1.00 76.94 561 ARG A N 1
ATOM 4504 C CA . ARG A 1 561 ? 17.455 -6.640 2.558 1.00 76.94 561 ARG A CA 1
ATOM 4505 C C . ARG A 1 561 ? 17.319 -7.591 1.372 1.00 76.94 561 ARG A C 1
ATOM 4507 O O . ARG A 1 561 ? 18.330 -8.093 0.883 1.00 76.94 561 ARG A O 1
ATOM 4514 N N . GLY A 1 562 ? 16.091 -7.828 0.911 1.00 77.56 562 GLY A N 1
ATOM 4515 C CA . GLY A 1 562 ? 15.811 -8.617 -0.286 1.00 77.56 562 GLY A CA 1
ATOM 4516 C C . GLY A 1 562 ? 16.436 -7.990 -1.532 1.00 77.56 562 GLY A C 1
ATOM 4517 O O . GLY A 1 562 ? 17.193 -8.661 -2.228 1.00 77.56 562 GLY A O 1
ATOM 4518 N N . SER A 1 563 ? 16.216 -6.691 -1.752 1.00 78.50 563 SER A N 1
ATOM 4519 C CA . SER A 1 563 ? 16.810 -5.930 -2.858 1.00 78.50 563 SER A CA 1
ATOM 4520 C C . SER A 1 563 ? 18.333 -5.967 -2.846 1.00 78.50 563 SER A C 1
ATOM 4522 O O . SER A 1 563 ? 18.939 -6.226 -3.880 1.00 78.50 563 SER A O 1
ATOM 4524 N N . TYR A 1 564 ? 18.962 -5.762 -1.683 1.00 78.69 564 TYR A N 1
ATOM 4525 C CA . TYR A 1 564 ? 20.419 -5.845 -1.555 1.00 78.69 564 TYR A CA 1
ATOM 4526 C C . TYR A 1 564 ? 20.944 -7.254 -1.855 1.00 78.69 564 TYR A C 1
ATOM 4528 O O . TYR A 1 564 ? 21.971 -7.412 -2.508 1.00 78.69 564 TYR A O 1
ATOM 4536 N N . SER A 1 565 ? 20.229 -8.287 -1.407 1.00 73.50 565 SER A N 1
ATOM 4537 C CA . SER A 1 565 ? 20.609 -9.679 -1.669 1.00 73.50 565 SER A CA 1
ATOM 4538 C C . SER A 1 565 ? 20.528 -10.004 -3.162 1.00 73.50 565 SER A C 1
ATOM 4540 O O . SER A 1 565 ? 21.457 -10.597 -3.704 1.00 73.50 565 SER A O 1
ATOM 4542 N N . LEU A 1 566 ? 19.459 -9.568 -3.841 1.00 75.06 566 LEU A N 1
ATOM 4543 C CA . LEU A 1 566 ? 19.319 -9.681 -5.298 1.00 75.06 566 LEU A CA 1
ATOM 4544 C C . LEU A 1 566 ? 20.424 -8.907 -6.027 1.00 75.06 566 LEU A C 1
ATOM 4546 O O . LEU A 1 566 ? 21.042 -9.438 -6.945 1.00 75.06 566 LEU A O 1
ATOM 4550 N N . PHE A 1 567 ? 20.724 -7.689 -5.575 1.00 74.31 567 PHE A N 1
ATOM 4551 C CA . PHE A 1 567 ? 21.806 -6.867 -6.111 1.00 74.31 567 PHE A CA 1
ATOM 4552 C C . PHE A 1 567 ? 23.164 -7.569 -5.989 1.00 74.31 567 PHE A C 1
ATOM 4554 O O . PHE A 1 567 ? 23.896 -7.666 -6.969 1.00 74.31 567 PHE A O 1
ATOM 4561 N N . ALA A 1 568 ? 23.479 -8.132 -4.821 1.00 74.50 568 ALA A N 1
ATOM 4562 C CA . ALA A 1 568 ? 24.720 -8.867 -4.600 1.00 74.50 568 ALA A CA 1
ATOM 4563 C C . ALA A 1 568 ? 24.828 -10.127 -5.478 1.00 74.50 568 ALA A C 1
ATOM 4565 O O . ALA A 1 568 ? 25.929 -10.493 -5.882 1.00 74.50 568 ALA A O 1
ATOM 4566 N N . VAL A 1 569 ? 23.705 -10.789 -5.779 1.00 75.12 569 VAL A N 1
ATOM 4567 C CA . VAL A 1 569 ? 23.665 -11.919 -6.720 1.00 75.12 569 VAL A CA 1
ATOM 4568 C C . VAL A 1 569 ? 23.934 -11.446 -8.145 1.00 75.12 569 VAL A C 1
ATOM 4570 O O . VAL A 1 569 ? 24.818 -12.005 -8.788 1.00 75.12 569 VAL A O 1
ATOM 4573 N N . LEU A 1 570 ? 23.242 -10.403 -8.618 1.00 67.56 570 LEU A N 1
ATOM 4574 C CA . LEU A 1 570 ? 23.475 -9.847 -9.956 1.00 67.56 570 LEU A CA 1
ATOM 4575 C C . LEU A 1 570 ? 24.933 -9.416 -10.136 1.00 67.56 570 LEU A C 1
ATOM 4577 O O . LEU A 1 570 ? 25.548 -9.775 -11.132 1.00 67.56 570 LEU A O 1
ATOM 4581 N N . MET A 1 571 ? 25.513 -8.763 -9.127 1.00 69.00 571 MET A N 1
ATOM 4582 C CA . MET A 1 571 ? 26.918 -8.347 -9.123 1.00 69.00 571 MET A CA 1
ATOM 4583 C C . MET A 1 571 ? 27.925 -9.498 -9.150 1.00 69.00 571 MET A C 1
ATOM 4585 O O . MET A 1 571 ? 29.073 -9.287 -9.513 1.00 69.00 571 MET A O 1
ATOM 4589 N N . ARG A 1 572 ? 27.540 -10.704 -8.722 1.00 72.56 572 ARG A N 1
ATOM 4590 C CA . ARG A 1 572 ? 28.394 -11.896 -8.846 1.00 72.56 572 ARG A CA 1
ATOM 4591 C C . ARG A 1 572 ? 28.278 -12.559 -10.217 1.00 72.56 572 ARG A C 1
ATOM 4593 O O . ARG A 1 572 ? 29.115 -13.396 -10.541 1.00 72.56 572 ARG A O 1
ATOM 4600 N N . MET A 1 573 ? 27.215 -12.262 -10.962 1.00 60.16 573 MET A N 1
ATOM 4601 C CA . MET A 1 573 ? 26.941 -12.837 -12.279 1.00 60.16 573 MET A CA 1
ATOM 4602 C C . MET A 1 573 ? 27.469 -11.970 -13.427 1.00 60.16 573 MET A C 1
ATOM 4604 O O . MET A 1 573 ? 27.806 -12.521 -14.473 1.00 60.16 573 MET A O 1
ATOM 4608 N N . THR A 1 574 ? 27.507 -10.648 -13.240 1.00 53.09 574 THR A N 1
ATOM 4609 C CA . THR A 1 574 ? 28.176 -9.674 -14.121 1.00 53.09 574 THR A CA 1
ATOM 4610 C C . THR A 1 574 ? 29.661 -9.604 -13.822 1.00 53.09 574 THR A C 1
ATOM 4612 O O . THR A 1 574 ? 30.449 -9.550 -14.789 1.00 53.09 574 THR A O 1
#

Organism: Hermetia illucens (NCBI:txid343691)

Radius of gyration: 28.52 Å; Cα contacts (8 Å, |Δi|>4): 523; chains: 1; bounding box: 84×69×80 Å

Secondary structure (DSSP, 8-state):
-HHHHHHH-TTS-HHHHHHHHHHHHHHHHHHHHHHHHHHHHHHHHHHHHHHHHHHHHHHHHHHHHH--S-HHHHHHHHHHHHHHHHHHHHHHHHHHHHHHHHHHHHHHHHTS-GGGS-HHHHHHHHHHHHHHSS---PEETTTEE-SHHHHHHHHHHHHHHHHHHHHHS-------------------------PPPP---------GGGGGHHHHHHHHHTT-S--SS-HHHHHHHHHHHHHHHHHHHHHHTT--SHHHHHHHHHHHHHHHHHHHHHHHHHHHHHHHHTHHHHHHHHHHH--SHHHHHHHHHHHHHHHHHHHHHHHHHHHHHHHHHHHHHHSSS---SS----SS--SS-HHHHHHHHHHHHHHHHHHHHHHHHHHHHHHHHHHHHHHHHHHHHHHHHTTT--TTS-HHHHHHHHHHHHHHHHHHHHHHHHHHHHHHHHHHHHHHHHHHHHHHHHHHHHTTTT-HHHHHHHHHHHHHHHHHHHHHHHHHHHHHHHHHHHHHHHHHSS-TTS-HHHHHHHHHHHHHHTS--PPEETTTEE-SHHHHHHHHHHHHHHHHHHHHH-